Protein AF-A0A3A4P1C0-F1 (afdb_monomer)

Structure (mmCIF, N/CA/C/O backbone):
data_AF-A0A3A4P1C0-F1
#
_entry.id   AF-A0A3A4P1C0-F1
#
loop_
_atom_site.group_PDB
_atom_site.id
_atom_site.type_symbol
_atom_site.label_atom_id
_atom_site.label_alt_id
_atom_site.label_comp_id
_atom_site.label_asym_id
_atom_site.label_entity_id
_atom_site.label_seq_id
_atom_site.pdbx_PDB_ins_code
_atom_site.Cartn_x
_atom_site.Cartn_y
_atom_site.Cartn_z
_atom_site.occupancy
_atom_site.B_iso_or_equiv
_atom_site.auth_seq_id
_atom_site.auth_comp_id
_atom_site.auth_asym_id
_atom_site.auth_atom_id
_atom_site.pdbx_PDB_model_num
ATOM 1 N N . MET A 1 1 ? 1.054 -33.288 -15.263 1.00 34.09 1 MET A N 1
ATOM 2 C CA . MET A 1 1 ? 1.697 -31.976 -15.511 1.00 34.09 1 MET A CA 1
ATOM 3 C C . MET A 1 1 ? 1.511 -31.430 -16.937 1.00 34.09 1 MET A C 1
ATOM 5 O O . MET A 1 1 ? 1.952 -30.320 -17.179 1.00 34.09 1 MET A O 1
ATOM 9 N N . SER A 1 2 ? 0.818 -32.117 -17.860 1.00 33.22 2 SER A N 1
ATOM 10 C CA . SER A 1 2 ? 0.814 -31.761 -19.299 1.00 33.22 2 SER A CA 1
ATOM 11 C C . SER A 1 2 ? -0.330 -30.828 -19.765 1.00 33.22 2 SER A C 1
ATOM 13 O O . SER A 1 2 ? -0.578 -30.681 -20.953 1.00 33.22 2 SER A O 1
ATOM 15 N N . THR A 1 3 ? -1.051 -30.165 -18.856 1.00 36.34 3 THR A N 1
ATOM 16 C CA . THR A 1 3 ? -2.176 -29.274 -19.236 1.00 36.34 3 THR A CA 1
ATOM 17 C C . THR A 1 3 ? -2.255 -27.961 -18.451 1.00 36.34 3 THR A C 1
ATOM 19 O O . THR A 1 3 ? -3.120 -27.141 -18.732 1.00 36.34 3 THR A O 1
ATOM 22 N N . ALA A 1 4 ? -1.339 -27.704 -17.510 1.00 34.53 4 ALA A N 1
ATOM 23 C CA . ALA A 1 4 ? -1.431 -26.561 -16.588 1.00 34.53 4 ALA A CA 1
ATOM 24 C C . ALA A 1 4 ? -0.678 -25.290 -17.044 1.00 34.53 4 ALA A C 1
ATOM 26 O O . ALA A 1 4 ? -0.598 -24.323 -16.297 1.00 34.53 4 ALA A O 1
ATOM 27 N N . LEU A 1 5 ? -0.130 -25.278 -18.264 1.00 39.34 5 LEU A N 1
ATOM 28 C CA . LEU A 1 5 ? 0.634 -24.158 -18.841 1.00 39.34 5 LEU A CA 1
ATOM 29 C C . LEU A 1 5 ? 0.010 -23.638 -20.147 1.00 39.34 5 LEU A C 1
ATOM 31 O O . LEU A 1 5 ? 0.698 -23.070 -20.993 1.00 39.34 5 LEU A O 1
ATOM 35 N N . ALA A 1 6 ? -1.300 -23.829 -20.327 1.00 41.94 6 ALA A N 1
ATOM 36 C CA . ALA A 1 6 ? -2.034 -23.228 -21.433 1.00 41.94 6 ALA A CA 1
ATOM 37 C C . ALA A 1 6 ? -2.234 -21.725 -21.170 1.00 41.94 6 ALA A C 1
ATOM 39 O O . ALA A 1 6 ? -3.322 -21.266 -20.835 1.00 41.94 6 ALA A O 1
ATOM 40 N N . VAL A 1 7 ? -1.157 -20.950 -21.316 1.00 48.69 7 VAL A N 1
ATOM 41 C CA . VAL A 1 7 ? -1.250 -19.509 -21.556 1.00 48.69 7 VAL A CA 1
ATOM 42 C C . VAL A 1 7 ? -2.133 -19.340 -22.790 1.00 48.69 7 VAL A C 1
ATOM 44 O O . VAL A 1 7 ? -1.869 -19.951 -23.828 1.00 48.69 7 VAL A O 1
ATOM 47 N N . LYS A 1 8 ? -3.208 -18.563 -22.661 1.00 57.12 8 LYS A N 1
ATOM 48 C CA . LYS A 1 8 ? -4.169 -18.297 -23.734 1.00 57.12 8 LYS A CA 1
ATOM 49 C C . LYS A 1 8 ? -3.458 -17.505 -24.842 1.00 57.12 8 LYS A C 1
ATOM 51 O O . LYS A 1 8 ? -3.399 -16.284 -24.798 1.00 57.12 8 LYS A O 1
ATOM 56 N N . PHE A 1 9 ? -2.845 -18.208 -25.792 1.00 77.44 9 PHE A N 1
ATOM 57 C CA . PHE A 1 9 ? -2.196 -17.615 -26.959 1.00 77.44 9 PHE A CA 1
ATOM 58 C C . PHE A 1 9 ? -3.255 -17.216 -27.974 1.00 77.44 9 PHE A C 1
ATOM 60 O O . PHE A 1 9 ? -4.103 -18.038 -28.325 1.00 77.44 9 PHE A O 1
ATOM 67 N N . ASN A 1 10 ? -3.212 -15.969 -28.438 1.00 80.75 10 ASN A N 1
ATOM 68 C CA . ASN A 1 10 ? -4.059 -15.552 -29.542 1.00 80.75 10 ASN A CA 1
ATOM 69 C C . ASN A 1 10 ? -3.402 -15.990 -30.870 1.00 80.75 10 ASN A C 1
ATOM 71 O O . ASN A 1 10 ? -2.372 -15.420 -31.237 1.00 80.75 10 ASN A O 1
ATOM 75 N N . PRO A 1 11 ? -3.967 -16.975 -31.599 1.00 79.56 11 PRO A N 1
ATOM 76 C CA . PRO A 1 11 ? -3.393 -17.459 -32.855 1.00 79.56 11 PRO A CA 1
ATOM 77 C C . PRO A 1 11 ? -3.394 -16.401 -33.967 1.00 79.56 11 PRO A C 1
ATOM 79 O O . PRO A 1 11 ? -2.672 -16.560 -34.952 1.00 79.56 11 PRO A O 1
ATOM 82 N N . ASP A 1 12 ? -4.165 -15.321 -33.816 1.00 83.62 12 ASP A N 1
ATOM 83 C CA . ASP A 1 12 ? -4.228 -14.244 -34.801 1.00 83.62 12 ASP A CA 1
ATOM 84 C C . ASP A 1 12 ? -2.888 -13.512 -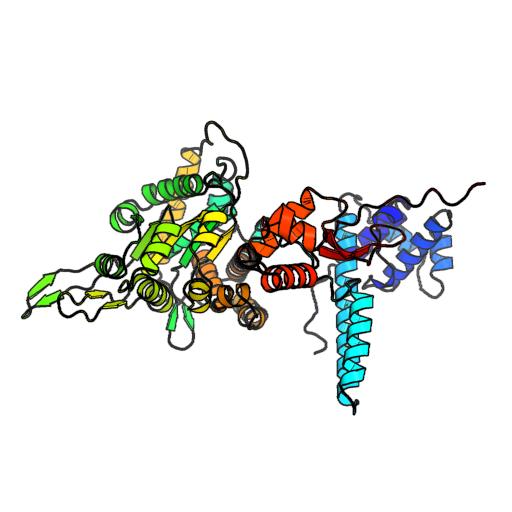34.929 1.00 83.62 12 ASP A C 1
ATOM 86 O O . ASP A 1 12 ? -2.555 -13.051 -36.015 1.00 83.62 12 ASP A O 1
ATOM 90 N N . PHE A 1 13 ? -2.061 -13.468 -33.876 1.00 88.12 13 PHE A N 1
ATOM 91 C CA . PHE A 1 13 ? -0.748 -12.814 -33.940 1.00 88.12 13 PHE A CA 1
ATOM 92 C C . PHE A 1 13 ? 0.168 -13.438 -35.002 1.00 88.12 13 PHE A C 1
ATOM 94 O O . PHE A 1 13 ? 0.830 -12.717 -35.743 1.00 88.12 13 PHE A O 1
ATOM 101 N N . GLU A 1 14 ? 0.165 -14.766 -35.139 1.00 90.88 14 GLU A N 1
ATOM 102 C CA . GLU A 1 14 ? 0.966 -15.467 -36.153 1.00 90.88 14 GLU A CA 1
ATOM 103 C C . GLU A 1 14 ? 0.513 -15.139 -37.572 1.00 90.88 14 GLU A C 1
ATOM 105 O O . GLU A 1 14 ? 1.335 -14.990 -38.478 1.00 90.88 14 GLU A O 1
ATOM 110 N N . ARG A 1 15 ? -0.805 -15.024 -37.761 1.00 88.81 15 ARG A N 1
ATOM 111 C CA . ARG A 1 15 ? -1.398 -14.680 -39.053 1.00 88.81 15 ARG A CA 1
ATOM 112 C C . ARG A 1 15 ? -1.109 -13.236 -39.418 1.00 88.81 15 ARG A C 1
ATOM 114 O O . ARG A 1 15 ? -0.722 -12.988 -40.549 1.00 88.81 15 ARG A O 1
ATOM 121 N N . GLN A 1 16 ? -1.206 -12.316 -38.460 1.00 89.31 16 GLN A N 1
ATOM 122 C CA . GLN A 1 16 ? -0.931 -10.894 -38.673 1.00 89.31 16 GLN A CA 1
ATOM 123 C C . GLN A 1 16 ? 0.543 -10.630 -39.024 1.00 89.31 16 GLN A C 1
ATOM 125 O O . GLN A 1 16 ? 0.819 -9.853 -39.936 1.00 89.31 16 GLN A O 1
ATOM 130 N N . ILE A 1 17 ? 1.494 -11.337 -38.397 1.00 89.62 17 ILE A N 1
ATOM 131 C CA . ILE A 1 17 ? 2.922 -11.266 -38.774 1.00 89.62 17 ILE A CA 1
ATOM 132 C C . ILE A 1 17 ? 3.135 -11.750 -40.211 1.00 89.62 17 ILE A C 1
ATOM 134 O O . ILE A 1 17 ? 3.821 -11.103 -40.999 1.00 89.62 17 ILE A O 1
ATOM 138 N N . LEU A 1 18 ? 2.547 -12.894 -40.568 1.00 89.94 18 LEU A N 1
ATOM 139 C CA . LEU A 1 18 ? 2.664 -13.424 -41.925 1.00 89.94 18 LEU A CA 1
ATOM 140 C C . LEU A 1 18 ? 2.001 -12.523 -42.956 1.00 89.94 18 LEU A C 1
ATOM 142 O O . LEU A 1 18 ? 2.576 -12.289 -44.009 1.00 89.94 18 LEU A O 1
ATOM 146 N N . SER A 1 19 ? 0.816 -12.013 -42.646 1.00 88.56 19 SER A N 1
ATOM 147 C CA . SER A 1 19 ? 0.076 -11.088 -43.491 1.00 88.56 19 SER A CA 1
ATOM 148 C C . SER A 1 19 ? 0.913 -9.842 -43.798 1.00 88.56 19 SER A C 1
ATOM 150 O O . SER A 1 19 ? 1.097 -9.497 -44.963 1.00 88.56 19 SER A O 1
ATOM 152 N N . SER A 1 20 ? 1.534 -9.263 -42.765 1.00 88.94 20 SER A N 1
ATOM 153 C CA . SER A 1 20 ? 2.464 -8.132 -42.859 1.00 88.94 20 SER A CA 1
ATOM 154 C C . SER A 1 20 ? 3.662 -8.404 -43.778 1.00 88.94 20 SER A C 1
ATOM 156 O O . SER A 1 20 ? 3.956 -7.594 -44.654 1.00 88.94 20 SER A O 1
ATOM 158 N N . ILE A 1 21 ? 4.320 -9.562 -43.648 1.00 89.50 21 ILE A N 1
ATOM 159 C CA . ILE A 1 21 ? 5.484 -9.931 -44.478 1.00 89.50 21 ILE A CA 1
ATOM 160 C C . ILE A 1 21 ? 5.083 -10.277 -45.914 1.00 89.50 21 ILE A C 1
ATOM 162 O O . ILE A 1 21 ? 5.799 -9.962 -46.861 1.00 89.50 21 ILE A O 1
ATOM 166 N N . LEU A 1 22 ? 3.953 -10.962 -46.096 1.00 87.94 22 LEU A N 1
ATOM 167 C CA . LEU A 1 22 ? 3.455 -11.315 -47.423 1.00 87.94 22 LEU A CA 1
ATOM 168 C C . LEU A 1 22 ? 2.978 -10.078 -48.190 1.00 87.94 22 LEU A C 1
ATOM 170 O O . LEU A 1 22 ? 3.008 -10.104 -49.422 1.00 87.94 22 LEU A O 1
ATOM 174 N N . TYR A 1 23 ? 2.514 -9.043 -47.484 1.00 87.19 23 TYR A N 1
ATOM 175 C CA . TYR A 1 23 ? 2.120 -7.756 -48.049 1.00 87.19 23 TYR A CA 1
ATOM 176 C C . TYR A 1 23 ? 3.337 -6.863 -48.343 1.00 87.19 23 TYR A C 1
ATOM 178 O O . TYR A 1 23 ? 3.489 -6.398 -49.471 1.00 87.19 23 TYR A O 1
ATOM 186 N N . ASP A 1 24 ? 4.227 -6.676 -47.363 1.00 89.00 24 ASP A N 1
ATOM 187 C CA . ASP A 1 24 ? 5.491 -5.947 -47.497 1.00 89.00 24 ASP A CA 1
ATOM 188 C C . ASP A 1 24 ? 6.664 -6.801 -46.971 1.00 89.00 24 ASP A C 1
ATOM 190 O O . ASP A 1 24 ? 6.916 -6.861 -45.761 1.00 89.00 24 ASP A O 1
ATOM 194 N N . PRO A 1 25 ? 7.426 -7.445 -47.876 1.00 88.06 25 PRO A N 1
ATOM 195 C CA . PRO A 1 25 ? 8.559 -8.289 -47.506 1.00 88.06 25 PRO A CA 1
ATOM 196 C C . PRO A 1 25 ? 9.666 -7.587 -46.706 1.00 88.06 25 PRO A C 1
ATOM 198 O O . PRO A 1 25 ? 10.424 -8.268 -46.015 1.00 88.06 25 PRO A O 1
ATOM 201 N N . SER A 1 26 ? 9.761 -6.250 -46.738 1.00 87.56 26 SER A N 1
ATOM 202 C CA . SER A 1 26 ? 10.762 -5.510 -45.952 1.00 87.56 26 SER A CA 1
ATOM 203 C C . SER A 1 26 ? 10.527 -5.605 -44.438 1.00 87.56 26 SER A C 1
ATOM 205 O O . SER A 1 26 ? 11.468 -5.508 -43.646 1.00 87.56 26 SER A O 1
ATOM 207 N N . ASN A 1 27 ? 9.299 -5.929 -44.013 1.00 88.88 27 ASN A N 1
ATOM 208 C CA . ASN A 1 27 ? 8.957 -6.171 -42.609 1.00 88.88 27 ASN A CA 1
ATOM 209 C C . ASN A 1 27 ? 9.713 -7.364 -41.988 1.00 88.88 27 ASN A C 1
ATOM 211 O O . ASN A 1 27 ? 9.773 -7.478 -40.759 1.00 88.88 27 ASN A O 1
ATOM 215 N N . VAL A 1 28 ? 10.367 -8.211 -42.795 1.00 87.31 28 VAL A N 1
ATOM 216 C CA . VAL A 1 28 ? 11.315 -9.232 -42.310 1.00 87.31 28 VAL A CA 1
ATOM 217 C C . VAL A 1 28 ? 12.423 -8.609 -41.451 1.00 87.31 28 VAL A C 1
ATOM 219 O O . VAL A 1 28 ? 12.845 -9.218 -40.466 1.00 87.31 28 VAL A O 1
ATOM 222 N N . GLU A 1 29 ? 12.871 -7.391 -41.764 1.00 86.50 29 GLU A N 1
ATOM 223 C CA . GLU A 1 29 ? 13.909 -6.693 -40.992 1.00 86.50 29 GLU A CA 1
ATOM 224 C C . GLU A 1 29 ? 13.423 -6.298 -39.591 1.00 86.50 29 GLU A C 1
ATOM 226 O O . GLU A 1 29 ? 14.183 -6.364 -38.621 1.00 86.50 29 GLU A O 1
ATOM 231 N N . ARG A 1 30 ? 12.134 -5.963 -39.463 1.00 83.38 30 ARG A N 1
ATOM 232 C CA . ARG A 1 30 ? 11.491 -5.590 -38.193 1.00 83.38 30 ARG A CA 1
ATOM 233 C C . ARG A 1 30 ? 11.198 -6.793 -37.300 1.00 83.38 30 ARG A C 1
ATOM 235 O O . ARG A 1 30 ? 11.195 -6.667 -36.081 1.00 83.38 30 ARG A O 1
ATOM 242 N N . CYS A 1 31 ? 11.035 -7.979 -37.883 1.00 84.56 31 CYS A N 1
ATOM 243 C CA . CYS A 1 31 ? 10.803 -9.214 -37.127 1.00 84.56 31 CYS A CA 1
ATOM 244 C C . CYS A 1 31 ? 12.035 -9.692 -36.330 1.00 84.56 31 CYS A C 1
ATOM 246 O O . CYS A 1 31 ? 11.923 -10.567 -35.465 1.00 84.56 31 CYS A O 1
ATOM 248 N N . GLY A 1 32 ? 13.212 -9.104 -36.574 1.00 83.44 32 GLY A N 1
ATOM 249 C CA . GLY A 1 32 ? 14.407 -9.285 -35.753 1.00 83.44 32 GLY A CA 1
ATOM 250 C C . GLY A 1 32 ? 14.813 -10.754 -35.586 1.00 83.44 32 GLY A C 1
ATOM 251 O O . GLY A 1 32 ? 15.152 -11.432 -36.553 1.00 83.44 32 GLY A O 1
ATOM 252 N N . ALA A 1 33 ? 14.811 -11.233 -34.338 1.00 80.88 33 ALA A N 1
ATOM 253 C CA . ALA A 1 33 ? 15.236 -12.587 -33.970 1.00 80.88 33 ALA A CA 1
ATOM 254 C C . ALA A 1 33 ? 14.137 -13.663 -34.096 1.00 80.88 33 ALA A C 1
ATOM 256 O O . ALA A 1 33 ? 14.393 -14.816 -33.758 1.00 80.88 33 ALA A O 1
ATOM 257 N N . LEU A 1 34 ? 12.924 -13.312 -34.547 1.00 87.75 34 LEU A N 1
ATOM 258 C CA . LEU A 1 34 ? 11.821 -14.267 -34.683 1.00 87.75 34 LEU A CA 1
ATOM 259 C C . LEU A 1 34 ? 12.172 -15.328 -35.735 1.00 87.75 34 LEU A C 1
ATOM 261 O O . LEU A 1 34 ? 12.604 -14.995 -36.844 1.00 87.75 34 LEU A O 1
ATOM 265 N N . CYS A 1 35 ? 11.957 -16.600 -35.405 1.00 87.25 35 CYS A N 1
ATOM 266 C CA . CYS A 1 35 ? 12.197 -17.730 -36.297 1.00 87.25 35 CYS A CA 1
ATOM 267 C C . CYS A 1 35 ? 10.946 -18.603 -36.458 1.00 87.25 35 CYS A C 1
ATOM 269 O O . CYS A 1 35 ? 10.036 -18.595 -35.629 1.00 87.25 35 CYS A O 1
ATOM 271 N N . GLY A 1 36 ? 10.908 -19.429 -37.510 1.00 85.62 36 GLY A N 1
ATOM 272 C CA . GLY A 1 36 ? 9.765 -20.318 -37.754 1.00 85.62 36 GLY A CA 1
ATOM 273 C C . GLY A 1 36 ? 9.490 -21.328 -36.628 1.00 85.62 36 GLY A C 1
ATOM 274 O O . GLY A 1 36 ? 8.389 -21.872 -36.532 1.00 85.62 36 GLY A O 1
ATOM 275 N N . ALA A 1 37 ? 10.469 -21.590 -35.753 1.00 83.81 37 ALA A N 1
ATOM 276 C CA . ALA A 1 37 ? 10.299 -22.492 -34.616 1.00 83.81 37 ALA A CA 1
ATOM 277 C C . ALA A 1 37 ? 9.447 -21.888 -33.486 1.00 83.81 37 ALA A C 1
ATOM 279 O O . ALA A 1 37 ? 8.799 -22.664 -32.771 1.00 83.81 37 ALA A O 1
ATOM 280 N N . ASP A 1 38 ? 9.411 -20.554 -33.380 1.00 83.81 38 ASP A N 1
ATOM 281 C CA . ASP A 1 38 ? 8.669 -19.807 -32.356 1.00 83.81 38 ASP A CA 1
ATOM 282 C C . ASP A 1 38 ? 7.153 -19.890 -32.561 1.00 83.81 38 ASP A C 1
ATOM 284 O O . ASP A 1 38 ? 6.383 -19.810 -31.605 1.00 83.81 38 ASP A O 1
ATOM 288 N N . PHE A 1 39 ? 6.721 -20.142 -33.798 1.00 88.06 39 PHE A N 1
ATOM 289 C CA . PHE A 1 39 ? 5.316 -20.314 -34.134 1.00 88.06 39 PHE A CA 1
ATOM 290 C C . PHE A 1 39 ? 4.754 -21.604 -33.509 1.00 88.06 39 PHE A C 1
ATOM 292 O O . PHE A 1 39 ? 5.277 -22.720 -33.682 1.00 88.06 39 PHE A O 1
ATOM 299 N N . CYS A 1 40 ? 3.635 -21.442 -32.812 1.00 84.06 40 CYS A N 1
ATOM 300 C CA . CYS A 1 40 ? 2.706 -22.476 -32.396 1.00 84.06 40 CYS A CA 1
ATOM 301 C C . CYS A 1 40 ? 2.188 -23.248 -33.614 1.00 84.06 40 CYS A C 1
ATOM 303 O O . CYS A 1 40 ? 2.316 -24.477 -33.670 1.00 84.06 40 CYS A O 1
ATOM 305 N N . ASN A 1 41 ? 1.684 -22.542 -34.634 1.00 87.31 41 ASN A N 1
ATOM 306 C CA . ASN A 1 41 ? 1.269 -23.176 -35.877 1.00 87.31 41 ASN A CA 1
ATOM 307 C C . ASN A 1 41 ? 2.483 -23.468 -36.770 1.00 87.31 41 ASN A C 1
ATOM 309 O O . ASN A 1 41 ? 3.062 -22.586 -37.403 1.00 87.31 41 ASN A O 1
ATOM 313 N N . LYS A 1 42 ? 2.847 -24.749 -36.870 1.00 86.38 42 LYS A N 1
ATOM 314 C CA . LYS A 1 42 ? 4.017 -25.194 -37.644 1.00 86.38 42 LYS A CA 1
ATOM 315 C C . LYS A 1 42 ? 3.920 -24.931 -39.141 1.00 86.38 42 LYS A C 1
ATOM 317 O O . LYS A 1 42 ? 4.956 -24.767 -39.777 1.00 86.38 42 LYS A O 1
ATOM 322 N N . THR A 1 43 ? 2.716 -24.857 -39.695 1.00 87.38 43 THR A N 1
ATOM 323 C CA . THR A 1 43 ? 2.516 -24.472 -41.095 1.00 87.38 43 THR A CA 1
ATOM 324 C C . THR A 1 43 ? 2.856 -22.997 -41.283 1.00 87.38 43 THR A C 1
ATOM 326 O O . THR A 1 43 ? 3.643 -22.666 -42.165 1.00 87.38 43 THR A O 1
ATOM 329 N N . LEU A 1 44 ? 2.347 -22.125 -40.406 1.00 89.44 44 LEU A N 1
ATOM 330 C CA . LEU A 1 44 ? 2.635 -20.687 -40.442 1.00 89.44 44 LEU A CA 1
ATOM 331 C C . LEU A 1 44 ? 4.125 -20.400 -40.203 1.00 89.44 44 LEU A C 1
ATOM 333 O O . LEU A 1 44 ? 4.732 -19.646 -40.955 1.00 89.44 44 LEU A O 1
ATOM 337 N N . GLY A 1 45 ? 4.751 -21.083 -39.242 1.00 89.50 45 GLY A N 1
ATOM 338 C CA . GLY A 1 45 ? 6.188 -20.949 -38.989 1.00 89.50 45 GLY A CA 1
ATOM 339 C C . GLY A 1 45 ? 7.069 -21.334 -40.181 1.00 89.50 45 GLY A C 1
ATOM 340 O O . GLY A 1 45 ? 8.088 -20.693 -40.430 1.00 89.50 45 GLY A O 1
ATOM 341 N N . LYS A 1 46 ? 6.674 -22.348 -40.962 1.00 89.88 46 LYS A N 1
ATOM 342 C CA . LYS A 1 46 ? 7.392 -22.725 -42.189 1.00 89.88 46 LYS A CA 1
ATOM 343 C C . LYS A 1 46 ? 7.212 -21.700 -43.309 1.00 89.88 46 LYS A C 1
ATOM 345 O O . LYS A 1 46 ? 8.196 -21.376 -43.966 1.00 89.88 46 LYS A O 1
ATOM 350 N N . ILE A 1 47 ? 6.003 -21.155 -43.476 1.00 90.12 47 ILE A N 1
ATOM 351 C CA . ILE A 1 47 ? 5.743 -20.053 -44.420 1.00 90.12 47 ILE A CA 1
ATOM 352 C C . ILE A 1 47 ? 6.610 -18.846 -44.062 1.00 90.12 47 ILE A C 1
ATOM 354 O O . ILE A 1 47 ? 7.268 -18.283 -44.933 1.00 90.12 47 ILE A O 1
ATOM 358 N N . TYR A 1 48 ? 6.649 -18.491 -42.776 1.00 92.69 48 TYR A N 1
ATOM 359 C CA . TYR A 1 48 ? 7.446 -17.381 -42.263 1.00 92.69 48 TYR A CA 1
ATOM 360 C C . TYR A 1 48 ? 8.926 -17.582 -42.591 1.00 92.69 48 TYR A C 1
ATOM 362 O O . TYR A 1 48 ? 9.553 -16.710 -43.186 1.00 92.69 48 TYR A O 1
ATOM 370 N N . GLN A 1 49 ? 9.471 -18.762 -42.273 1.00 93.19 49 GLN A N 1
ATOM 371 C CA . GLN A 1 49 ? 10.876 -19.061 -42.532 1.00 93.19 49 GLN A CA 1
ATOM 372 C C . GLN A 1 49 ? 11.204 -19.008 -44.029 1.00 93.19 49 GLN A C 1
ATOM 374 O O . GLN A 1 49 ? 12.195 -18.394 -44.410 1.00 93.19 49 GLN A O 1
ATOM 379 N N . ALA A 1 50 ? 10.348 -19.584 -44.878 1.00 90.94 50 ALA A N 1
ATOM 380 C CA . ALA A 1 50 ? 10.517 -19.539 -46.326 1.00 90.94 50 ALA A CA 1
ATOM 381 C C . ALA A 1 50 ? 10.534 -18.097 -46.859 1.00 90.94 50 ALA A C 1
ATOM 383 O O . ALA A 1 50 ? 11.421 -17.751 -47.638 1.00 90.94 50 ALA A O 1
ATOM 384 N N . ALA A 1 51 ? 9.602 -17.248 -46.413 1.00 90.12 51 ALA A N 1
ATOM 385 C CA . ALA A 1 51 ? 9.546 -15.841 -46.804 1.00 90.12 51 ALA A CA 1
ATOM 386 C C . ALA A 1 51 ? 10.798 -15.066 -46.354 1.00 90.12 51 ALA A C 1
ATOM 388 O O . ALA A 1 51 ? 11.390 -14.340 -47.154 1.00 90.12 51 ALA A O 1
ATOM 389 N N . CYS A 1 52 ? 11.249 -15.266 -45.110 1.00 90.44 52 CYS A N 1
ATOM 390 C CA . CYS A 1 52 ? 12.477 -14.656 -44.601 1.00 90.44 52 CYS A CA 1
ATOM 391 C C . CYS A 1 52 ? 13.713 -15.078 -45.398 1.00 90.44 52 CYS A C 1
ATOM 393 O O . CYS A 1 52 ? 14.561 -14.238 -45.696 1.00 90.44 52 CYS A O 1
ATOM 395 N N . ASP A 1 53 ? 13.833 -16.362 -45.726 1.00 90.19 53 ASP A N 1
ATOM 396 C CA . ASP A 1 53 ? 14.994 -16.878 -46.443 1.00 90.19 53 ASP A CA 1
ATOM 397 C C . ASP A 1 53 ? 15.032 -16.354 -47.888 1.00 90.19 53 ASP A C 1
ATOM 399 O O . ASP A 1 53 ? 16.085 -15.937 -48.358 1.00 90.19 53 ASP A O 1
ATOM 403 N N . ILE A 1 54 ? 13.882 -16.291 -48.576 1.00 90.12 54 ILE A N 1
ATOM 404 C CA . ILE A 1 54 ? 13.787 -15.698 -49.923 1.00 90.12 54 ILE A CA 1
ATOM 405 C C . ILE A 1 54 ? 14.200 -14.224 -49.897 1.00 90.12 54 ILE A C 1
ATOM 407 O O . ILE A 1 54 ? 15.005 -13.811 -50.731 1.00 90.12 54 ILE A O 1
ATOM 411 N N . TYR A 1 55 ? 13.694 -13.451 -48.929 1.00 89.50 55 TYR A N 1
ATOM 412 C CA . TYR A 1 55 ? 14.038 -12.035 -48.785 1.00 89.50 55 TYR A CA 1
ATOM 413 C C . TYR A 1 55 ? 15.538 -11.835 -48.529 1.00 89.50 55 TYR A C 1
ATOM 415 O O . TYR A 1 55 ? 16.182 -11.017 -49.184 1.00 89.50 55 TYR A O 1
ATOM 423 N N . ARG A 1 56 ? 16.123 -12.615 -47.609 1.00 85.69 56 ARG A N 1
ATOM 424 C CA . ARG A 1 56 ? 17.552 -12.524 -47.255 1.00 85.69 56 ARG A CA 1
ATOM 425 C C . ARG A 1 56 ? 18.482 -12.946 -48.390 1.00 85.69 56 ARG A C 1
ATOM 427 O O . ARG A 1 56 ? 19.577 -12.400 -48.491 1.00 85.69 56 ARG A O 1
ATOM 434 N N . ASP A 1 57 ? 18.040 -13.853 -49.256 1.00 89.38 57 ASP A N 1
ATOM 435 C CA . ASP A 1 57 ? 18.766 -14.233 -50.473 1.00 89.38 57 ASP A CA 1
ATOM 436 C C . ASP A 1 57 ? 18.670 -13.168 -51.587 1.00 89.38 57 ASP A C 1
ATOM 438 O O . ASP A 1 57 ? 19.227 -13.350 -52.671 1.00 89.38 57 ASP A O 1
ATOM 442 N N . GLY A 1 58 ? 17.958 -12.059 -51.351 1.00 84.19 58 GLY A N 1
ATOM 443 C CA . GLY A 1 58 ? 17.707 -11.011 -52.342 1.00 84.19 58 GLY A CA 1
ATOM 444 C C . GLY A 1 58 ? 16.664 -11.397 -53.397 1.00 84.19 58 GLY A C 1
ATOM 445 O O . GLY A 1 58 ? 16.587 -10.760 -54.448 1.00 84.19 58 GLY A O 1
ATOM 446 N N . GLY A 1 59 ? 15.882 -12.452 -53.148 1.00 82.31 59 GLY A N 1
ATOM 447 C CA . GLY A 1 59 ? 14.802 -12.906 -54.017 1.00 82.31 59 GLY A CA 1
ATOM 448 C C . GLY A 1 59 ? 13.505 -12.118 -53.814 1.00 82.31 59 GLY A C 1
ATOM 449 O O . GLY A 1 59 ? 13.252 -11.545 -52.755 1.00 82.31 59 GLY A O 1
ATOM 450 N N . ILE A 1 60 ? 12.643 -12.121 -54.833 1.00 84.56 60 ILE A N 1
ATOM 451 C CA . ILE A 1 60 ? 11.285 -11.576 -54.718 1.00 84.56 60 ILE A CA 1
ATOM 452 C C . ILE A 1 60 ? 10.440 -12.582 -53.935 1.00 84.56 60 ILE A C 1
ATOM 454 O O . ILE A 1 60 ? 10.310 -13.737 -54.337 1.00 84.56 60 ILE A O 1
ATOM 458 N N . VAL A 1 61 ? 9.865 -12.151 -52.814 1.00 84.56 61 VAL A N 1
ATOM 459 C CA . VAL A 1 61 ? 8.986 -12.986 -51.988 1.00 84.56 61 VAL A CA 1
ATOM 460 C C . VAL A 1 61 ? 7.629 -13.133 -52.688 1.00 84.56 61 VAL A C 1
ATOM 462 O O . VAL A 1 61 ? 6.725 -12.326 -52.483 1.00 84.56 61 VAL A O 1
ATOM 465 N N . ASP A 1 62 ? 7.495 -14.150 -53.546 1.00 84.94 62 ASP A N 1
ATOM 466 C CA . ASP A 1 62 ? 6.240 -14.502 -54.223 1.00 84.94 62 ASP A CA 1
ATOM 467 C C . ASP A 1 62 ? 5.709 -15.888 -53.833 1.00 84.94 62 ASP A C 1
ATOM 469 O O . ASP A 1 62 ? 6.444 -16.774 -53.391 1.00 84.94 62 ASP A O 1
ATOM 473 N N . ASP A 1 63 ? 4.400 -16.080 -54.012 1.00 85.88 63 ASP A N 1
ATOM 474 C CA . ASP A 1 63 ? 3.677 -17.261 -53.534 1.00 85.88 63 ASP A CA 1
ATOM 475 C C . ASP A 1 63 ? 4.212 -18.576 -54.120 1.00 85.88 63 ASP A C 1
ATOM 477 O O . ASP A 1 63 ? 4.140 -19.614 -53.468 1.00 85.88 63 ASP A O 1
ATOM 481 N N . SER A 1 64 ? 4.753 -18.562 -55.342 1.00 85.25 64 SER A N 1
ATOM 482 C CA . SER A 1 64 ? 5.291 -19.764 -55.992 1.00 85.25 64 SER A CA 1
ATOM 483 C C . SER A 1 64 ? 6.614 -20.185 -55.354 1.00 85.25 64 SER A C 1
ATOM 485 O O . SER A 1 64 ? 6.805 -21.368 -55.085 1.00 85.25 64 SER A O 1
ATOM 487 N N . LEU A 1 65 ? 7.488 -19.216 -55.065 1.00 85.19 65 LEU A N 1
ATOM 488 C CA . LEU A 1 65 ? 8.759 -19.436 -54.370 1.00 85.19 65 LEU A CA 1
ATOM 489 C C . LEU A 1 65 ? 8.547 -19.871 -52.916 1.00 85.19 65 LEU A C 1
ATOM 491 O O . LEU A 1 65 ? 9.244 -20.760 -52.433 1.00 85.19 65 LEU A O 1
ATOM 495 N N . ILE A 1 66 ? 7.563 -19.291 -52.222 1.00 87.25 66 ILE A N 1
ATOM 496 C CA . ILE A 1 66 ? 7.209 -19.708 -50.856 1.00 87.25 66 ILE A CA 1
ATOM 497 C C . ILE A 1 66 ? 6.735 -21.163 -50.843 1.00 87.25 66 ILE A C 1
ATOM 499 O O . ILE A 1 66 ? 7.166 -21.930 -49.983 1.00 87.25 66 ILE A O 1
ATOM 503 N N . ILE A 1 67 ? 5.868 -21.552 -51.786 1.00 87.31 67 ILE A N 1
ATOM 504 C CA . ILE A 1 67 ? 5.369 -22.931 -51.892 1.00 87.31 67 ILE A CA 1
ATOM 505 C C . ILE A 1 67 ? 6.522 -23.902 -52.168 1.00 87.31 67 ILE A C 1
ATOM 507 O O . ILE A 1 67 ? 6.625 -24.913 -51.478 1.00 87.31 67 ILE A O 1
ATOM 511 N N . ASP A 1 68 ? 7.405 -23.576 -53.116 1.00 85.31 68 ASP A N 1
ATOM 512 C CA . ASP A 1 68 ? 8.577 -24.396 -53.450 1.00 85.31 68 ASP A CA 1
ATOM 513 C C . ASP A 1 68 ? 9.493 -24.599 -52.229 1.00 85.31 68 ASP A C 1
ATOM 515 O O . ASP A 1 68 ? 9.862 -25.721 -51.878 1.00 85.31 68 ASP A O 1
ATOM 519 N N . ARG A 1 69 ? 9.767 -23.517 -51.492 1.00 85.50 69 ARG A N 1
ATOM 520 C CA . ARG A 1 69 ? 10.677 -23.520 -50.339 1.00 85.50 69 ARG A CA 1
ATOM 521 C C . ARG A 1 69 ? 10.065 -24.119 -49.066 1.00 85.50 69 ARG A C 1
ATOM 523 O O . ARG A 1 69 ? 10.800 -24.573 -48.191 1.00 85.50 69 ARG A O 1
ATOM 530 N N . CYS A 1 70 ? 8.735 -24.166 -48.955 1.00 82.69 70 CYS A N 1
ATOM 531 C CA . CYS A 1 70 ? 8.034 -24.850 -47.862 1.00 82.69 70 CYS A CA 1
ATOM 532 C C . CYS A 1 70 ? 8.064 -26.387 -47.987 1.00 82.69 70 CYS A C 1
ATOM 534 O O . CYS A 1 70 ? 7.821 -27.070 -46.985 1.00 82.69 70 CYS A O 1
ATOM 536 N N . GLY A 1 71 ? 8.373 -26.935 -49.170 1.00 78.94 71 GLY A N 1
ATOM 537 C CA . GLY A 1 71 ? 8.499 -28.377 -49.407 1.00 78.94 71 GLY A CA 1
ATOM 538 C C . GLY A 1 71 ? 7.202 -29.153 -49.138 1.00 78.94 71 GLY A C 1
ATOM 539 O O . GLY A 1 71 ? 6.144 -28.810 -49.655 1.00 78.94 71 GLY A O 1
ATOM 540 N N . ASP A 1 72 ? 7.268 -30.189 -48.292 1.00 65.06 72 ASP A N 1
ATOM 541 C CA . ASP A 1 72 ? 6.181 -31.157 -48.013 1.00 65.06 72 ASP A CA 1
ATOM 542 C C . ASP A 1 72 ? 4.942 -30.590 -47.282 1.00 65.06 72 ASP A C 1
ATOM 544 O O . ASP A 1 72 ? 4.087 -31.335 -46.797 1.00 65.06 72 ASP A O 1
ATOM 548 N N . VAL A 1 73 ? 4.834 -29.273 -47.121 1.00 73.19 73 VAL A N 1
ATOM 549 C CA . VAL A 1 73 ? 3.688 -28.655 -46.452 1.00 73.19 73 VAL A CA 1
ATOM 550 C C . VAL A 1 73 ? 2.588 -28.397 -47.473 1.00 73.19 73 VAL A C 1
ATOM 552 O O . VAL A 1 73 ? 2.791 -27.668 -48.438 1.00 73.19 73 VAL A O 1
ATOM 555 N N . HIS A 1 74 ? 1.391 -28.940 -47.241 1.00 69.69 74 HIS A N 1
ATOM 556 C CA . HIS A 1 74 ? 0.219 -28.658 -48.072 1.00 69.69 74 HIS A CA 1
ATOM 557 C C . HIS A 1 74 ? -0.255 -27.202 -47.914 1.00 69.69 74 HIS A C 1
ATOM 559 O O . HIS A 1 74 ? -1.172 -26.905 -47.150 1.00 69.69 74 HIS A O 1
ATOM 565 N N . ILE A 1 75 ? 0.374 -26.297 -48.662 1.00 79.88 75 ILE A N 1
ATOM 566 C CA . ILE A 1 75 ? -0.002 -24.892 -48.832 1.00 79.88 75 ILE A CA 1
ATOM 567 C C . ILE A 1 75 ? -0.212 -24.649 -50.324 1.00 79.88 75 ILE A C 1
ATOM 569 O O . ILE A 1 75 ? 0.559 -25.115 -51.159 1.00 79.88 75 ILE A O 1
ATOM 573 N N . ASN A 1 76 ? -1.276 -23.929 -50.669 1.00 81.81 76 ASN A N 1
ATOM 574 C CA . ASN A 1 76 ? -1.565 -23.538 -52.042 1.00 81.81 76 ASN A CA 1
ATOM 575 C C . ASN A 1 76 ? -1.617 -22.009 -52.156 1.00 81.81 76 ASN A C 1
ATOM 577 O O . ASN A 1 76 ? -1.671 -21.296 -51.151 1.00 81.81 76 ASN A O 1
ATOM 581 N N . LYS A 1 77 ? -1.625 -21.506 -53.395 1.00 82.69 77 LYS A N 1
ATOM 582 C CA . LYS A 1 77 ? -1.671 -20.062 -53.657 1.00 82.69 77 LYS A CA 1
ATOM 583 C C . LYS A 1 77 ? -2.890 -19.397 -53.014 1.00 82.69 77 LYS A C 1
ATOM 585 O O . LYS A 1 77 ? -2.754 -18.316 -52.465 1.00 82.69 77 LYS A O 1
ATOM 590 N N . ALA A 1 78 ? -4.055 -20.049 -53.013 1.00 81.88 78 ALA A N 1
ATOM 591 C CA . ALA A 1 78 ? -5.273 -19.485 -52.428 1.00 81.88 78 ALA A CA 1
ATOM 592 C C . ALA A 1 78 ? -5.142 -19.233 -50.913 1.00 81.88 78 ALA A C 1
ATOM 594 O O . ALA A 1 78 ? -5.598 -18.202 -50.431 1.00 81.88 78 ALA A O 1
ATOM 595 N N . SER A 1 79 ? -4.468 -20.120 -50.175 1.00 81.31 79 SER A N 1
ATOM 596 C CA . SER A 1 79 ? -4.200 -19.932 -48.744 1.00 81.31 79 SER A CA 1
ATOM 597 C C . SER A 1 79 ? -3.231 -18.779 -48.469 1.00 81.31 79 SER A C 1
ATOM 599 O O . SER A 1 79 ? -3.417 -18.051 -47.498 1.00 81.31 79 SER A O 1
ATOM 601 N N . LEU A 1 80 ? -2.211 -18.594 -49.317 1.00 84.00 80 LEU A N 1
ATOM 602 C CA . LEU A 1 80 ? -1.277 -17.467 -49.202 1.00 84.00 80 LEU A CA 1
ATOM 603 C C . LEU A 1 80 ? -1.952 -16.137 -49.552 1.00 84.00 80 LEU A C 1
ATOM 605 O O . LEU A 1 80 ? -1.758 -15.155 -48.841 1.00 84.00 80 LEU A O 1
ATOM 609 N N . TYR A 1 81 ? -2.805 -16.125 -50.580 1.00 82.94 81 TYR A N 1
ATOM 610 C CA . TYR A 1 81 ? -3.630 -14.962 -50.907 1.00 82.94 81 TYR A CA 1
ATOM 611 C C . TYR A 1 81 ? -4.568 -14.586 -49.758 1.00 82.94 81 TYR A C 1
ATOM 613 O O . TYR A 1 81 ? -4.618 -13.417 -49.401 1.00 82.94 81 TYR A O 1
ATOM 621 N N . ALA A 1 82 ? -5.254 -15.553 -49.140 1.00 82.12 82 ALA A N 1
ATOM 622 C CA . ALA A 1 82 ? -6.134 -15.285 -48.000 1.00 82.12 82 ALA A CA 1
ATOM 623 C C . ALA A 1 82 ? -5.372 -14.698 -46.798 1.00 82.12 82 ALA A C 1
ATOM 625 O O . ALA A 1 82 ? -5.830 -13.733 -46.202 1.00 82.12 82 ALA A O 1
ATOM 626 N N . LEU A 1 83 ? -4.182 -15.226 -46.483 1.00 83.44 83 LEU A N 1
ATOM 627 C CA . LEU A 1 83 ? -3.329 -14.676 -45.421 1.00 83.44 83 LEU A CA 1
ATOM 628 C C . LEU A 1 83 ? -2.856 -13.251 -45.732 1.00 83.44 83 LEU A C 1
ATOM 630 O O . LEU A 1 83 ? -2.820 -12.413 -44.838 1.00 83.44 83 LEU A O 1
ATOM 634 N N . ARG A 1 84 ? -2.503 -12.960 -46.989 1.00 84.19 84 ARG A N 1
ATOM 635 C CA . ARG A 1 84 ? -2.112 -11.612 -47.428 1.00 84.19 84 ARG A CA 1
ATOM 636 C C . ARG A 1 84 ? -3.284 -10.620 -47.351 1.00 84.19 84 ARG A C 1
ATOM 638 O O . ARG A 1 84 ? -3.056 -9.454 -47.060 1.00 84.19 84 ARG A O 1
ATOM 645 N N . ASP A 1 85 ? -4.513 -11.077 -47.583 1.00 77.62 85 ASP A N 1
ATOM 646 C CA . ASP A 1 85 ? -5.731 -10.246 -47.581 1.00 77.62 85 ASP A CA 1
ATOM 647 C C . ASP A 1 85 ? -6.279 -9.959 -46.165 1.00 77.62 85 ASP A C 1
ATOM 649 O O . ASP A 1 85 ? -7.055 -9.030 -45.971 1.00 77.62 85 ASP A O 1
ATOM 653 N N . GLU A 1 86 ? -5.829 -10.699 -45.142 1.00 73.94 86 GLU A N 1
ATOM 654 C CA . GLU A 1 86 ? -6.105 -10.404 -43.720 1.00 73.94 86 GLU A CA 1
ATOM 655 C C . GLU A 1 86 ? -5.376 -9.137 -43.203 1.00 73.94 86 GLU A C 1
ATOM 657 O O . GLU A 1 86 ? -5.545 -8.754 -42.039 1.00 73.94 86 GLU A O 1
ATOM 662 N N . TYR A 1 87 ? -4.572 -8.481 -44.048 1.00 63.97 87 TYR A N 1
ATOM 663 C CA . TYR A 1 87 ? -3.720 -7.354 -43.684 1.00 63.97 87 TYR A CA 1
ATOM 664 C C . TYR A 1 87 ? -4.525 -6.074 -43.438 1.00 63.97 87 TYR A C 1
ATOM 666 O O . TYR A 1 87 ? -5.234 -5.587 -44.318 1.00 63.97 87 TYR A O 1
ATOM 674 N N . VAL A 1 88 ? -4.360 -5.478 -42.252 1.00 59.66 88 VAL A N 1
ATOM 675 C CA . VAL A 1 88 ? -5.000 -4.198 -41.899 1.00 59.66 88 VAL A CA 1
ATOM 676 C C . VAL A 1 88 ? -3.976 -3.063 -41.746 1.00 59.66 88 VAL A C 1
ATOM 678 O O . VAL A 1 88 ? -4.244 -1.954 -42.204 1.00 59.66 88 VAL A O 1
ATOM 681 N N . THR A 1 89 ? -2.827 -3.302 -41.089 1.00 67.62 89 THR A N 1
ATOM 682 C CA . THR A 1 89 ? -1.740 -2.315 -40.869 1.00 67.62 89 THR A CA 1
ATOM 683 C C . THR A 1 89 ? -0.529 -2.930 -40.139 1.00 67.62 89 THR A C 1
ATOM 685 O O . THR A 1 89 ? -0.697 -3.823 -39.310 1.00 67.62 89 THR A O 1
ATOM 688 N N . ASP A 1 90 ? 0.678 -2.388 -40.354 1.00 67.38 90 ASP A N 1
ATOM 689 C CA . ASP A 1 90 ? 1.926 -2.767 -39.660 1.00 67.38 90 ASP A CA 1
ATOM 690 C C . ASP A 1 90 ? 2.168 -2.066 -38.309 1.00 67.38 90 ASP A C 1
ATOM 692 O O . ASP A 1 90 ? 3.227 -2.242 -37.691 1.00 67.38 90 ASP A O 1
ATOM 696 N N . SER A 1 91 ? 1.224 -1.247 -37.829 1.00 68.88 91 SER A N 1
ATOM 697 C CA . SER A 1 91 ? 1.414 -0.409 -36.630 1.00 68.88 91 SER A CA 1
ATOM 698 C C . SER A 1 91 ? 1.674 -1.198 -35.340 1.00 68.88 91 SER A C 1
ATOM 700 O O . SER A 1 91 ? 2.195 -0.633 -34.384 1.00 68.88 91 SER A O 1
ATOM 702 N N . ASN A 1 92 ? 1.340 -2.492 -35.315 1.00 79.19 92 ASN A N 1
ATOM 703 C CA . ASN A 1 92 ? 1.492 -3.374 -34.153 1.00 79.19 92 ASN A CA 1
ATOM 704 C C . ASN A 1 92 ? 2.442 -4.563 -34.399 1.00 79.19 92 ASN A C 1
ATOM 706 O O . ASN A 1 92 ? 2.488 -5.475 -33.572 1.00 79.19 92 ASN A O 1
ATOM 710 N N . LEU A 1 93 ? 3.209 -4.567 -35.498 1.00 82.00 93 LEU A N 1
ATOM 711 C CA . LEU A 1 93 ? 4.078 -5.694 -35.864 1.00 82.00 93 LEU A CA 1
ATOM 712 C C . LEU A 1 93 ? 5.058 -6.070 -34.744 1.00 82.00 93 LEU A C 1
ATOM 714 O O . LEU A 1 93 ? 5.154 -7.238 -34.376 1.00 82.00 93 LEU A O 1
ATOM 718 N N . ASP A 1 94 ? 5.716 -5.078 -34.143 1.00 81.94 94 ASP A N 1
ATOM 719 C CA . ASP A 1 94 ? 6.701 -5.296 -33.076 1.00 81.94 94 ASP A CA 1
ATOM 720 C C . ASP A 1 94 ? 6.063 -5.929 -31.823 1.00 81.94 94 ASP A C 1
ATOM 722 O O . ASP A 1 94 ? 6.664 -6.779 -31.159 1.00 81.94 94 ASP A O 1
ATOM 726 N N . PHE A 1 95 ? 4.804 -5.576 -31.531 1.00 82.75 95 PHE A N 1
ATOM 727 C CA . PHE A 1 95 ? 4.029 -6.188 -30.453 1.00 82.75 95 PHE A CA 1
ATOM 728 C C . PHE A 1 95 ? 3.705 -7.654 -30.764 1.00 82.75 95 PHE A C 1
ATOM 730 O O . PHE A 1 95 ? 3.966 -8.519 -29.929 1.00 82.75 95 PHE A O 1
ATOM 737 N N . TRP A 1 96 ? 3.192 -7.963 -31.960 1.00 87.50 96 TRP A N 1
ATOM 738 C CA . TRP A 1 96 ? 2.876 -9.345 -32.345 1.00 87.50 96 TRP A CA 1
ATOM 739 C C . TRP A 1 96 ? 4.120 -10.231 -32.363 1.00 87.50 96 TRP A C 1
ATOM 741 O O . TRP A 1 96 ? 4.092 -11.330 -31.809 1.00 87.50 96 TRP A O 1
ATOM 751 N N . VAL A 1 97 ? 5.225 -9.736 -32.930 1.00 84.75 97 VAL A N 1
ATOM 752 C CA . VAL A 1 97 ? 6.528 -10.416 -32.946 1.00 84.75 97 VAL A CA 1
ATOM 753 C C . VAL A 1 97 ? 6.965 -10.766 -31.525 1.00 84.75 97 VAL A C 1
ATOM 755 O O . VAL A 1 97 ? 7.322 -11.914 -31.263 1.00 84.75 97 VAL A O 1
ATOM 758 N N . SER A 1 98 ? 6.861 -9.817 -30.590 1.00 81.38 98 SER A N 1
ATOM 759 C CA . SER A 1 98 ? 7.177 -10.046 -29.177 1.00 81.38 98 SER A CA 1
ATOM 760 C C . SER A 1 98 ? 6.290 -11.129 -28.546 1.00 81.38 98 SER A C 1
ATOM 762 O O . SER A 1 98 ? 6.802 -12.032 -27.884 1.00 81.38 98 SER A O 1
ATOM 764 N N . GLN A 1 99 ? 4.976 -11.110 -28.804 1.00 85.75 99 GLN A N 1
ATOM 765 C CA . GLN A 1 99 ? 4.047 -12.121 -28.278 1.00 85.75 99 GLN A CA 1
ATOM 766 C C . GLN A 1 99 ? 4.334 -13.531 -28.821 1.00 85.75 99 GLN A C 1
ATOM 768 O O . GLN A 1 99 ? 4.301 -14.500 -28.059 1.00 85.75 99 GLN A O 1
ATOM 773 N N . VAL A 1 100 ? 4.641 -13.666 -30.117 1.00 82.75 100 VAL A N 1
ATOM 774 C CA . VAL A 1 100 ? 4.966 -14.967 -30.734 1.00 82.75 100 VAL A CA 1
ATOM 775 C C . VAL A 1 100 ? 6.322 -15.488 -30.251 1.00 82.75 100 VAL A C 1
ATOM 777 O O . VAL A 1 100 ? 6.421 -16.661 -29.895 1.00 82.75 100 VAL A O 1
ATOM 780 N N . GLN A 1 101 ? 7.342 -14.630 -30.139 1.00 82.81 101 GLN A N 1
ATOM 781 C CA . GLN A 1 101 ? 8.639 -15.006 -29.558 1.00 82.81 101 GLN A CA 1
ATOM 782 C C . GLN A 1 101 ? 8.501 -15.462 -28.104 1.00 82.81 101 GLN A C 1
ATOM 784 O O . GLN A 1 101 ? 9.075 -16.477 -27.706 1.00 82.81 101 GLN A O 1
ATOM 789 N N . ASP A 1 102 ? 7.735 -14.727 -27.295 1.00 76.19 102 ASP A N 1
ATOM 790 C CA . ASP A 1 102 ? 7.562 -15.066 -25.888 1.00 76.19 102 ASP A CA 1
ATOM 791 C C . ASP A 1 102 ? 6.825 -16.394 -25.706 1.00 76.19 102 ASP A C 1
ATOM 793 O O . ASP A 1 102 ? 7.242 -17.248 -24.916 1.00 76.19 102 ASP A O 1
ATOM 797 N N . TYR A 1 103 ? 5.782 -16.621 -26.504 1.00 79.38 103 TYR A N 1
ATOM 798 C CA . TYR A 1 103 ? 5.077 -17.894 -26.521 1.00 79.38 103 TYR A CA 1
ATOM 799 C C . TYR A 1 103 ? 5.978 -19.054 -26.977 1.00 79.38 103 TYR A C 1
ATOM 801 O O . TYR A 1 103 ? 6.015 -20.099 -26.319 1.00 79.38 103 TYR A O 1
ATOM 809 N N . GLY A 1 104 ? 6.754 -18.861 -28.049 1.00 76.19 104 GLY A N 1
ATOM 810 C CA . GLY A 1 104 ? 7.722 -19.835 -28.558 1.00 76.19 104 GLY A CA 1
ATOM 811 C C . GLY A 1 104 ? 8.743 -20.261 -27.500 1.00 76.19 104 GLY A C 1
ATOM 812 O O . GLY A 1 104 ? 8.949 -21.461 -27.276 1.00 76.19 104 GLY A O 1
ATOM 813 N N . ARG A 1 105 ? 9.299 -19.293 -26.756 1.00 74.56 105 ARG A N 1
ATOM 814 C CA . ARG A 1 105 ? 10.207 -19.548 -25.624 1.00 74.56 105 ARG A CA 1
ATOM 815 C C . ARG A 1 105 ? 9.540 -20.370 -24.526 1.00 74.56 105 ARG A C 1
ATOM 817 O O . ARG A 1 105 ? 10.099 -21.377 -24.089 1.00 74.56 105 ARG A O 1
ATOM 824 N N . ARG A 1 106 ? 8.329 -19.994 -24.099 1.00 72.19 106 ARG A N 1
ATOM 825 C CA . ARG A 1 106 ? 7.579 -20.727 -23.061 1.00 72.19 106 ARG A CA 1
ATOM 826 C C . ARG A 1 106 ? 7.284 -22.168 -23.483 1.00 72.19 106 ARG A C 1
ATOM 828 O O . ARG A 1 106 ? 7.437 -23.084 -22.675 1.00 72.19 106 ARG A O 1
ATOM 835 N N . LEU A 1 107 ? 6.925 -22.389 -24.748 1.00 72.19 107 LEU A N 1
ATOM 836 C CA . LEU A 1 107 ? 6.673 -23.724 -25.292 1.00 72.19 107 LEU A CA 1
ATOM 837 C C . LEU A 1 107 ? 7.951 -24.580 -25.327 1.00 72.19 107 LEU A C 1
ATOM 839 O O . LEU A 1 107 ? 7.908 -25.769 -25.001 1.00 72.19 107 LEU A O 1
ATOM 843 N N . ALA A 1 108 ? 9.092 -23.993 -25.699 1.00 69.94 108 ALA A N 1
ATOM 844 C CA . ALA A 1 108 ? 10.388 -24.673 -25.704 1.00 69.94 108 ALA A CA 1
ATOM 845 C C . ALA A 1 108 ? 10.841 -25.062 -24.286 1.00 69.94 108 ALA A C 1
ATOM 847 O O . ALA A 1 108 ? 11.272 -26.195 -24.064 1.00 69.94 108 ALA A O 1
ATOM 848 N N . ILE A 1 109 ? 10.662 -24.160 -23.316 1.00 66.88 109 ILE A N 1
ATOM 849 C CA . ILE A 1 109 ? 10.925 -24.412 -21.894 1.00 66.88 109 ILE A CA 1
ATOM 850 C C . ILE A 1 109 ? 10.014 -25.528 -21.364 1.00 66.88 109 ILE A C 1
ATOM 852 O O . ILE A 1 109 ? 10.496 -26.464 -20.728 1.00 66.88 109 ILE A O 1
ATOM 856 N N . GLY A 1 110 ? 8.716 -25.493 -21.677 1.00 65.81 110 GLY A N 1
ATOM 857 C CA . GLY A 1 110 ? 7.773 -26.545 -21.288 1.00 65.81 110 GLY A CA 1
ATOM 858 C C . GLY A 1 110 ? 8.179 -27.928 -21.810 1.00 65.81 110 GLY A C 1
ATOM 859 O O . GLY A 1 110 ? 8.227 -28.891 -21.046 1.00 65.81 110 GLY A O 1
ATOM 860 N N . LYS A 1 111 ? 8.571 -28.024 -23.089 1.00 70.44 111 LYS A N 1
ATOM 861 C CA . LYS A 1 111 ? 9.066 -29.276 -23.693 1.00 70.44 111 LYS A CA 1
ATOM 862 C C . LYS A 1 111 ? 10.372 -29.763 -23.069 1.00 70.44 111 LYS A C 1
ATOM 864 O O . LYS A 1 111 ? 10.553 -30.970 -22.904 1.00 70.44 111 LYS A O 1
ATOM 869 N N . LEU A 1 112 ? 11.274 -28.847 -22.709 1.00 68.44 112 LEU A N 1
ATOM 870 C CA . LEU A 1 112 ? 12.488 -29.177 -21.965 1.00 68.44 112 LEU A CA 1
ATOM 871 C C . LEU A 1 112 ? 12.157 -29.778 -20.601 1.00 68.44 112 LEU A C 1
ATOM 873 O O . LEU A 1 112 ? 12.721 -30.813 -20.260 1.00 68.44 112 LEU A O 1
ATOM 877 N N . PHE A 1 113 ? 11.232 -29.177 -19.849 1.00 63.28 113 PHE A N 1
ATOM 878 C CA . PHE A 1 113 ? 10.815 -29.695 -18.547 1.00 63.28 113 PHE A CA 1
ATOM 879 C C . PHE A 1 113 ? 10.111 -31.049 -18.655 1.00 63.28 113 PHE A C 1
ATOM 881 O O . PHE A 1 113 ? 10.414 -31.942 -17.870 1.00 63.28 113 PHE A O 1
ATOM 888 N N . GLU A 1 114 ? 9.240 -31.255 -19.646 1.00 67.19 114 GLU A N 1
ATOM 889 C CA . GLU A 1 114 ? 8.619 -32.566 -19.880 1.00 67.19 114 GLU A CA 1
ATOM 890 C C . GLU A 1 114 ? 9.657 -33.632 -20.268 1.00 67.19 114 GLU A C 1
ATOM 892 O O . GLU A 1 114 ? 9.616 -34.760 -19.768 1.00 67.19 114 GLU A O 1
ATOM 897 N N . SER A 1 115 ? 10.625 -33.285 -21.124 1.00 67.44 115 SER A N 1
ATOM 898 C CA . SER A 1 115 ? 11.728 -34.183 -21.478 1.00 67.44 115 SER A CA 1
ATOM 899 C C . SER A 1 115 ? 12.662 -34.449 -20.298 1.00 67.44 115 SER A C 1
ATOM 901 O O . SER A 1 115 ? 13.205 -35.548 -20.198 1.00 67.44 115 SER A O 1
ATOM 903 N N . ALA A 1 116 ? 12.880 -33.459 -19.434 1.00 63.06 116 ALA A N 1
ATOM 904 C CA . ALA A 1 116 ? 13.706 -33.578 -18.245 1.00 63.06 116 ALA A CA 1
ATOM 905 C C . ALA A 1 116 ? 13.022 -34.470 -17.200 1.00 63.06 116 ALA A C 1
ATOM 907 O O . ALA A 1 116 ? 13.636 -35.414 -16.716 1.00 63.06 116 ALA A O 1
ATOM 908 N N . ALA A 1 117 ? 11.732 -34.254 -16.937 1.00 59.66 117 ALA A N 1
ATOM 909 C CA . ALA A 1 117 ? 10.939 -35.063 -16.015 1.00 59.66 117 ALA A CA 1
ATOM 910 C C . ALA A 1 117 ? 10.951 -36.555 -16.394 1.00 59.66 117 ALA A C 1
ATOM 912 O O . ALA A 1 117 ? 11.201 -37.398 -15.537 1.00 59.66 117 ALA A O 1
ATOM 913 N N . LYS A 1 118 ? 10.802 -36.883 -17.688 1.00 64.69 118 LYS A N 1
ATOM 914 C CA . LYS A 1 118 ? 10.899 -38.272 -18.185 1.00 64.69 118 LYS A CA 1
ATOM 915 C C . LYS A 1 118 ? 12.286 -38.903 -18.006 1.00 64.69 118 LYS A C 1
ATOM 917 O O . LYS A 1 118 ? 12.391 -40.119 -17.904 1.00 64.69 118 LYS A O 1
ATOM 922 N N . ARG A 1 119 ? 13.353 -38.097 -18.007 1.00 62.91 119 ARG A N 1
ATOM 923 C CA . ARG A 1 119 ? 14.742 -38.567 -17.855 1.00 62.91 119 ARG A CA 1
ATOM 924 C C . ARG A 1 119 ? 15.161 -38.678 -16.385 1.00 62.91 119 ARG A C 1
ATOM 926 O O . ARG A 1 119 ? 15.979 -39.537 -16.080 1.00 62.91 119 ARG A O 1
ATOM 933 N N . ILE A 1 120 ? 14.575 -37.882 -15.483 1.00 58.59 120 ILE A N 1
ATOM 934 C CA . ILE A 1 120 ? 14.778 -37.987 -14.023 1.00 58.59 120 ILE A CA 1
ATOM 935 C C . ILE A 1 120 ? 14.286 -39.340 -13.496 1.00 58.59 120 ILE A C 1
ATOM 937 O O . ILE A 1 120 ? 14.957 -39.939 -12.665 1.00 58.59 120 ILE A O 1
ATOM 941 N N . GLU A 1 121 ? 13.174 -39.864 -14.022 1.00 55.78 121 GLU A N 1
ATOM 942 C CA . GLU A 1 121 ? 12.674 -41.204 -13.665 1.00 55.78 121 GLU A CA 1
ATOM 943 C C . GLU A 1 121 ? 13.640 -42.347 -14.040 1.00 55.78 121 GLU A C 1
ATOM 945 O O . GLU A 1 121 ? 13.472 -43.466 -13.563 1.00 55.78 121 GLU A O 1
ATOM 950 N N . GLN A 1 122 ? 14.647 -42.086 -14.882 1.00 57.41 122 GLN A N 1
ATOM 951 C CA . GLN A 1 122 ? 15.538 -43.100 -15.459 1.00 57.41 122 GLN A CA 1
ATOM 952 C C . GLN A 1 122 ? 17.028 -42.879 -15.133 1.00 57.41 122 GLN A C 1
ATOM 954 O O . GLN A 1 122 ? 17.868 -43.643 -15.606 1.00 57.41 122 GLN A O 1
ATOM 959 N N . ALA A 1 123 ? 17.386 -41.839 -14.372 1.00 53.56 123 ALA A N 1
ATOM 960 C CA . ALA A 1 123 ? 18.781 -41.440 -14.174 1.00 53.56 123 ALA A CA 1
ATOM 961 C C . ALA A 1 123 ? 19.363 -41.938 -12.837 1.00 53.56 123 ALA A C 1
ATOM 963 O O . ALA A 1 123 ? 18.870 -41.586 -11.771 1.00 53.56 123 ALA A O 1
ATOM 964 N N . GLU A 1 124 ? 20.472 -42.688 -12.891 1.00 54.03 124 GLU A N 1
ATOM 965 C CA . GLU A 1 124 ? 21.223 -43.145 -11.703 1.00 54.03 124 GLU A CA 1
ATOM 966 C C . GLU A 1 124 ? 22.134 -42.058 -11.094 1.00 54.03 124 GLU A C 1
ATOM 968 O O . GLU A 1 124 ? 22.567 -42.190 -9.951 1.00 54.03 124 GLU A O 1
ATOM 973 N N . ASN A 1 125 ? 22.425 -40.970 -11.824 1.00 57.00 125 ASN A N 1
ATOM 974 C CA . ASN A 1 125 ? 23.318 -39.902 -11.364 1.00 57.00 125 ASN A CA 1
ATOM 975 C C . ASN A 1 125 ? 22.772 -38.504 -11.709 1.00 57.00 125 ASN A C 1
ATOM 977 O O . ASN A 1 125 ? 22.656 -38.132 -12.878 1.00 57.00 125 ASN A O 1
ATOM 981 N N . LEU A 1 126 ? 22.418 -37.726 -10.679 1.00 56.00 126 LEU A N 1
ATOM 982 C CA . LEU A 1 126 ? 21.696 -36.456 -10.822 1.00 56.00 126 LEU A CA 1
ATOM 983 C C . LEU A 1 126 ? 22.569 -35.274 -11.289 1.00 56.00 126 LEU A C 1
ATOM 985 O O . LEU A 1 126 ? 22.010 -34.315 -11.815 1.00 56.00 126 LEU A O 1
ATOM 989 N N . SER A 1 127 ? 23.897 -35.306 -11.106 1.00 52.31 127 SER A N 1
ATOM 990 C CA . SER A 1 127 ? 24.774 -34.132 -11.317 1.00 52.31 127 SER A CA 1
ATOM 991 C C . SER A 1 127 ? 25.015 -33.776 -12.787 1.00 52.31 127 SER A C 1
ATOM 993 O O . SER A 1 127 ? 25.047 -32.603 -13.166 1.00 52.31 127 SER A O 1
ATOM 995 N N . ASP A 1 128 ? 25.174 -34.787 -13.637 1.00 52.44 128 ASP A N 1
ATOM 996 C CA . ASP A 1 128 ? 25.435 -34.580 -15.067 1.00 52.44 128 ASP A CA 1
ATOM 997 C C . ASP A 1 128 ? 24.145 -34.181 -15.792 1.00 52.44 128 ASP A C 1
ATOM 999 O O . ASP A 1 128 ? 24.146 -33.388 -16.736 1.00 52.44 128 ASP A O 1
ATOM 1003 N N . PHE A 1 129 ? 23.015 -34.669 -15.277 1.00 57.06 129 PHE A N 1
ATOM 1004 C CA . PHE A 1 129 ? 21.684 -34.348 -15.759 1.00 57.06 129 PHE A CA 1
ATOM 1005 C C . PHE A 1 129 ? 21.302 -32.880 -15.509 1.00 57.06 129 PHE A C 1
ATOM 1007 O O . PHE A 1 129 ? 20.813 -32.214 -16.424 1.00 57.06 129 PHE A O 1
ATOM 1014 N N . THR A 1 130 ? 21.565 -32.344 -14.311 1.00 57.19 130 THR A N 1
ATOM 1015 C CA . THR A 1 130 ? 21.342 -30.916 -14.026 1.00 57.19 130 THR A CA 1
ATOM 1016 C C . THR A 1 130 ? 22.170 -30.029 -14.946 1.00 57.19 130 THR A C 1
ATOM 1018 O O . THR A 1 130 ? 21.661 -29.022 -15.427 1.00 57.19 130 THR A O 1
ATOM 1021 N N . THR A 1 131 ? 23.403 -30.424 -15.264 1.00 58.34 131 THR A N 1
ATOM 1022 C CA . THR A 1 131 ? 24.291 -29.648 -16.142 1.00 58.34 131 THR A CA 1
ATOM 1023 C C . THR A 1 131 ? 23.790 -29.603 -17.599 1.00 58.34 131 THR A C 1
ATOM 1025 O O . THR A 1 131 ? 23.771 -28.527 -18.197 1.00 58.34 131 THR A O 1
ATOM 1028 N N . ASP A 1 132 ? 23.305 -30.722 -18.159 1.00 61.75 132 ASP A N 1
ATOM 1029 C CA . ASP A 1 132 ? 22.715 -30.791 -19.518 1.00 61.75 132 ASP A CA 1
ATOM 1030 C C . ASP A 1 132 ? 21.423 -29.961 -19.636 1.00 61.75 132 ASP A C 1
ATOM 1032 O O . ASP A 1 132 ? 21.226 -29.224 -20.605 1.00 61.75 132 ASP A O 1
ATOM 1036 N N . VAL A 1 133 ? 20.540 -30.045 -18.633 1.00 62.00 133 VAL A N 1
ATOM 1037 C CA . VAL A 1 133 ? 19.277 -29.287 -18.616 1.00 62.00 133 VAL A CA 1
ATOM 1038 C C . VAL A 1 133 ? 19.539 -27.789 -18.468 1.00 62.00 133 VAL A C 1
ATOM 1040 O O . VAL A 1 133 ? 18.946 -26.995 -19.196 1.00 62.00 133 VAL A O 1
ATOM 1043 N N . ILE A 1 134 ? 20.467 -27.401 -17.588 1.00 56.94 134 ILE A N 1
ATOM 1044 C CA . ILE A 1 134 ? 20.887 -26.006 -17.418 1.00 56.94 134 ILE A CA 1
ATOM 1045 C C . ILE A 1 134 ? 21.496 -25.465 -18.721 1.00 56.94 134 ILE A C 1
ATOM 1047 O O . ILE A 1 134 ? 21.109 -24.383 -19.154 1.00 56.94 134 ILE A O 1
ATOM 1051 N N . GLY A 1 135 ? 22.365 -26.222 -19.398 1.00 60.44 135 GLY A N 1
ATOM 1052 C CA . GLY A 1 135 ? 22.957 -25.812 -20.679 1.00 60.44 135 GLY A CA 1
ATOM 1053 C C . GLY A 1 135 ? 21.929 -25.618 -21.802 1.00 60.44 135 GLY A C 1
ATOM 1054 O O . GLY A 1 135 ? 22.015 -24.671 -22.582 1.00 60.44 135 GLY A O 1
ATOM 1055 N N . LYS A 1 136 ? 20.900 -26.471 -21.866 1.00 64.69 136 LYS A N 1
ATOM 1056 C CA . LYS A 1 136 ? 19.814 -26.334 -22.853 1.00 64.69 136 LYS A CA 1
ATOM 1057 C C . LYS A 1 136 ? 18.853 -25.195 -22.526 1.00 64.69 136 LYS A C 1
ATOM 1059 O O . LYS A 1 136 ? 18.392 -24.519 -23.443 1.00 64.69 136 LYS A O 1
ATOM 1064 N N . LEU A 1 137 ? 18.581 -24.958 -21.241 1.00 52.75 137 LEU A N 1
ATOM 1065 C CA . LEU A 1 137 ? 17.816 -23.794 -20.793 1.00 52.75 137 LEU A CA 1
ATOM 1066 C C . LEU A 1 137 ? 18.539 -22.494 -21.158 1.00 52.75 137 LEU A C 1
ATOM 1068 O O . LEU A 1 137 ? 17.888 -21.604 -21.687 1.00 52.75 137 LEU A O 1
ATOM 1072 N N . GLN A 1 138 ? 19.864 -22.418 -20.977 1.00 55.53 138 GLN A N 1
ATOM 1073 C CA . GLN A 1 138 ? 20.696 -21.271 -21.382 1.00 55.53 138 GLN A CA 1
ATOM 1074 C C . GLN A 1 138 ? 20.633 -20.994 -22.892 1.00 55.53 138 GLN A C 1
ATOM 1076 O O . GLN A 1 138 ? 20.552 -19.842 -23.315 1.00 55.53 138 GLN A O 1
ATOM 1081 N N . ALA A 1 139 ? 20.646 -22.048 -23.715 1.00 58.06 139 ALA A N 1
ATOM 1082 C CA . ALA A 1 139 ? 20.559 -21.917 -25.169 1.00 58.06 139 ALA A CA 1
ATOM 1083 C C . ALA A 1 139 ? 19.172 -21.444 -25.646 1.00 58.06 139 ALA A C 1
ATOM 1085 O O . ALA A 1 139 ? 19.082 -20.743 -26.649 1.00 58.06 139 ALA A O 1
ATOM 1086 N N . ILE A 1 140 ? 18.101 -21.814 -24.933 1.00 56.53 140 ILE A N 1
ATOM 1087 C CA . ILE A 1 140 ? 16.714 -21.439 -25.263 1.00 56.53 140 ILE A CA 1
ATOM 1088 C C . ILE A 1 140 ? 16.340 -20.061 -24.710 1.00 56.53 140 ILE A C 1
ATOM 1090 O O . ILE A 1 140 ? 15.576 -19.333 -25.340 1.00 56.53 140 ILE A O 1
ATOM 1094 N N . SER A 1 141 ? 16.872 -19.684 -23.549 1.00 48.28 141 SER A N 1
ATOM 1095 C CA . SER A 1 141 ? 16.627 -18.372 -22.955 1.00 48.28 141 SER A CA 1
ATOM 1096 C C . SER A 1 141 ? 17.466 -17.267 -23.597 1.00 48.28 141 SER A C 1
ATOM 1098 O O . SER A 1 141 ? 17.111 -16.102 -23.454 1.00 48.28 141 SER A O 1
ATOM 1100 N N . GLY A 1 142 ? 18.575 -17.597 -24.276 1.00 44.34 142 GLY A N 1
ATOM 1101 C CA . GLY A 1 142 ? 19.561 -16.603 -24.719 1.00 44.34 142 GLY A CA 1
ATOM 1102 C C . GLY A 1 142 ? 20.222 -15.858 -23.551 1.00 44.34 142 GLY A C 1
ATOM 1103 O O . GLY A 1 142 ? 20.912 -14.863 -23.760 1.00 44.34 142 GLY A O 1
ATOM 1104 N N . VAL A 1 143 ? 20.009 -16.339 -22.324 1.00 34.16 143 VAL A N 1
ATOM 1105 C CA . VAL A 1 143 ? 20.429 -15.714 -21.074 1.00 34.16 143 VAL A CA 1
ATOM 1106 C C . VAL A 1 143 ? 21.511 -16.595 -20.459 1.00 34.16 143 VAL A C 1
ATOM 1108 O O . VAL A 1 143 ? 21.259 -17.728 -20.041 1.00 34.16 143 VAL A O 1
ATOM 1111 N N . ASN A 1 144 ? 22.735 -16.064 -20.398 1.00 29.55 144 ASN A N 1
ATOM 1112 C CA . ASN A 1 144 ? 23.788 -16.619 -19.551 1.00 29.55 144 ASN A CA 1
ATOM 1113 C C . ASN A 1 144 ? 23.302 -16.602 -18.086 1.00 29.55 144 ASN A C 1
ATOM 1115 O O . ASN A 1 144 ? 22.703 -15.613 -17.673 1.00 29.55 144 ASN A O 1
ATOM 1119 N N . PRO A 1 145 ? 23.609 -17.595 -17.231 1.00 32.03 145 PRO A N 1
ATOM 1120 C CA . PRO A 1 145 ? 23.227 -17.558 -15.810 1.00 32.03 145 PRO A CA 1
ATOM 1121 C C . PRO A 1 145 ? 23.950 -16.470 -15.009 1.00 32.03 145 PRO A C 1
ATOM 1123 O O . PRO A 1 145 ? 23.726 -16.329 -13.813 1.00 32.03 145 PRO A O 1
ATOM 1126 N N . THR A 1 146 ? 24.841 -15.716 -15.650 1.00 30.45 146 THR A N 1
ATOM 1127 C CA . THR A 1 146 ? 25.444 -14.496 -15.110 1.00 30.45 146 THR A CA 1
ATOM 1128 C C . THR A 1 146 ? 24.670 -13.234 -15.496 1.00 30.45 146 THR A C 1
ATOM 1130 O O . THR A 1 146 ? 25.157 -12.142 -15.230 1.00 30.45 146 THR A O 1
ATOM 1133 N N . ASP A 1 147 ? 23.496 -13.365 -16.122 1.00 29.47 147 ASP A N 1
ATOM 1134 C CA . ASP A 1 147 ? 22.658 -12.251 -16.569 1.00 29.47 147 ASP A CA 1
ATOM 1135 C C . ASP A 1 147 ? 21.393 -12.051 -15.716 1.00 29.47 147 ASP A C 1
ATOM 1137 O O . ASP A 1 147 ? 20.339 -11.661 -16.207 1.00 29.47 147 ASP A O 1
ATOM 1141 N N . SER A 1 148 ? 21.505 -12.193 -14.391 1.00 31.70 148 SER A N 1
ATOM 1142 C CA . SER A 1 148 ? 20.616 -11.462 -13.470 1.00 31.70 148 SER A CA 1
ATOM 1143 C C . SER A 1 148 ? 21.044 -9.988 -13.382 1.00 31.70 148 SER A C 1
ATOM 1145 O O . SER A 1 148 ? 21.238 -9.437 -12.299 1.00 31.70 148 SER A O 1
ATOM 1147 N N . THR A 1 149 ? 21.274 -9.354 -14.536 1.00 33.81 149 THR A N 1
ATOM 1148 C CA . THR A 1 149 ? 21.781 -7.982 -14.638 1.00 33.81 149 THR A CA 1
ATOM 1149 C C . THR A 1 149 ? 20.804 -7.038 -15.308 1.00 33.81 149 THR A C 1
ATOM 1151 O O . THR A 1 149 ? 21.202 -5.999 -15.840 1.00 33.81 149 THR A O 1
ATOM 1154 N N . GLU A 1 150 ? 19.501 -7.263 -15.153 1.00 32.16 150 GLU A N 1
ATOM 1155 C CA . GLU A 1 150 ? 18.634 -6.098 -15.200 1.00 32.16 150 GLU A CA 1
ATOM 1156 C C . GLU A 1 150 ? 19.108 -5.138 -14.095 1.00 32.16 150 GLU A C 1
ATOM 1158 O O . GLU A 1 150 ? 19.386 -5.483 -12.943 1.00 32.16 150 GLU A O 1
ATOM 1163 N N . LYS A 1 151 ? 19.355 -3.878 -14.465 1.00 36.16 151 LYS A N 1
ATOM 1164 C CA . LYS A 1 151 ? 19.183 -2.800 -13.489 1.00 36.16 151 LYS A CA 1
ATOM 1165 C C . LYS A 1 151 ? 17.859 -3.119 -12.796 1.00 36.16 151 LYS A C 1
ATOM 1167 O O . LYS A 1 151 ? 16.903 -3.373 -13.519 1.00 36.16 151 LYS A O 1
ATOM 1172 N N . THR A 1 152 ? 17.756 -3.042 -11.475 1.00 49.41 152 THR A N 1
ATOM 1173 C CA . THR A 1 152 ? 16.456 -2.657 -10.932 1.00 49.41 152 THR A CA 1
ATOM 1174 C C . THR A 1 152 ? 16.226 -1.256 -11.484 1.00 49.41 152 THR A C 1
ATOM 1176 O O . THR A 1 152 ? 16.769 -0.260 -11.004 1.00 49.41 152 THR A O 1
ATOM 1179 N N . ALA A 1 153 ? 15.610 -1.210 -12.665 1.00 64.12 153 ALA A N 1
ATOM 1180 C CA . ALA A 1 153 ? 15.113 0.002 -13.253 1.00 64.12 153 ALA A CA 1
ATOM 1181 C C . ALA A 1 153 ? 14.060 0.525 -12.284 1.00 64.12 153 ALA A C 1
ATOM 1183 O O . ALA A 1 153 ? 13.519 -0.220 -11.464 1.00 64.12 153 ALA A O 1
ATOM 1184 N N . TRP A 1 154 ? 13.814 1.828 -12.345 1.00 77.56 154 TRP A N 1
ATOM 1185 C CA . TRP A 1 154 ? 12.638 2.368 -11.686 1.00 77.56 154 TRP A CA 1
ATOM 1186 C C . TRP A 1 154 ? 11.425 1.482 -12.028 1.00 77.56 154 TRP A C 1
ATOM 1188 O O . TRP A 1 154 ? 11.320 1.130 -13.206 1.00 77.56 154 TRP A O 1
ATOM 1198 N N . PRO A 1 155 ? 10.554 1.128 -11.063 1.00 85.62 155 PRO A N 1
ATOM 1199 C CA . PRO A 1 155 ? 9.416 0.250 -11.322 1.00 85.62 155 PRO A CA 1
ATOM 1200 C C . PRO A 1 155 ? 8.631 0.680 -12.559 1.00 85.62 155 PRO A C 1
ATOM 1202 O O . PRO A 1 155 ? 8.393 1.880 -12.755 1.00 85.62 155 PRO A O 1
ATOM 1205 N N . GLU A 1 156 ? 8.245 -0.282 -13.392 1.00 85.12 156 GLU A N 1
ATOM 1206 C CA . GLU A 1 156 ? 7.449 0.014 -14.579 1.00 85.12 156 GLU A CA 1
ATOM 1207 C C . GLU A 1 156 ? 6.132 0.682 -14.166 1.00 85.12 156 GLU A C 1
ATO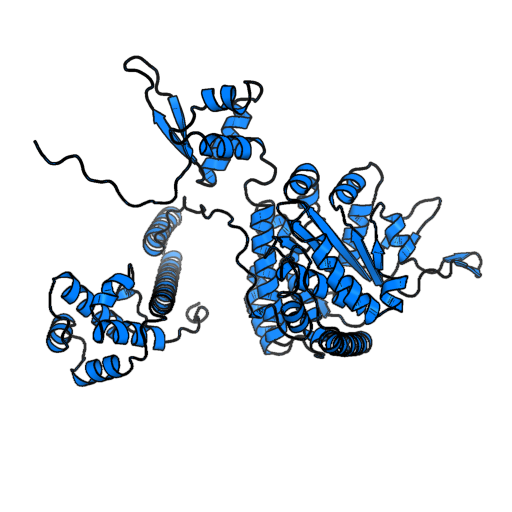M 1209 O O . GLU A 1 156 ? 5.612 0.386 -13.087 1.00 85.12 156 GLU A O 1
ATOM 1214 N N . PRO A 1 157 ? 5.591 1.621 -14.965 1.00 89.00 157 PRO A N 1
ATOM 1215 C CA . PRO A 1 157 ? 4.347 2.297 -14.626 1.00 89.00 157 PRO A CA 1
ATOM 1216 C C . PRO A 1 157 ? 3.243 1.302 -14.268 1.00 89.00 157 PRO A C 1
ATOM 1218 O O . PRO A 1 157 ? 3.046 0.305 -14.961 1.00 89.00 157 PRO A O 1
ATOM 1221 N N . LEU A 1 158 ? 2.515 1.600 -13.191 1.00 91.44 158 LEU A N 1
ATOM 1222 C CA . LEU A 1 158 ? 1.407 0.767 -12.747 1.00 91.44 158 LEU A CA 1
ATOM 1223 C C . LEU A 1 158 ? 0.380 0.618 -13.890 1.00 91.44 158 LEU A C 1
ATOM 1225 O O . LEU A 1 158 ? 0.004 1.631 -14.493 1.00 91.44 158 LEU A O 1
ATOM 1229 N N . PRO A 1 159 ? -0.068 -0.606 -14.218 1.00 91.38 159 PRO A N 1
ATOM 1230 C CA . PRO A 1 159 ? -0.856 -0.822 -15.419 1.00 91.38 159 PRO A CA 1
ATOM 1231 C C . PRO A 1 159 ? -2.324 -0.381 -15.225 1.00 91.38 159 PRO A C 1
ATOM 1233 O O . PRO A 1 159 ? -2.811 -0.291 -14.089 1.00 91.38 159 PRO A O 1
ATOM 1236 N N . PRO A 1 160 ? -3.056 -0.066 -16.314 1.00 93.62 160 PRO A N 1
ATOM 1237 C CA . PRO A 1 160 ? -4.446 0.410 -16.275 1.00 93.62 160 PRO A CA 1
ATOM 1238 C C . PRO A 1 160 ? -5.412 -0.448 -15.446 1.00 93.62 160 PRO A C 1
ATOM 1240 O O . PRO A 1 160 ? -6.368 0.085 -14.876 1.00 93.62 160 PRO A O 1
ATOM 1243 N N . GLU A 1 161 ? -5.151 -1.748 -15.377 1.00 94.69 161 GLU A N 1
ATOM 1244 C CA . GLU A 1 161 ? -5.900 -2.791 -14.681 1.00 94.69 161 GLU A CA 1
ATOM 1245 C C . GLU A 1 161 ? -5.876 -2.620 -13.155 1.00 94.69 161 GLU A C 1
ATOM 1247 O O . GLU A 1 161 ? -6.798 -3.062 -12.477 1.00 94.69 161 GLU A O 1
ATOM 1252 N N . ALA A 1 162 ? -4.887 -1.911 -12.603 1.00 96.62 162 ALA A N 1
ATOM 1253 C CA . ALA A 1 162 ? -4.886 -1.527 -11.191 1.00 96.62 162 ALA A CA 1
ATOM 1254 C C . ALA A 1 162 ? -5.825 -0.337 -10.897 1.00 96.62 162 ALA A C 1
ATOM 1256 O O . ALA A 1 162 ? -6.215 -0.103 -9.750 1.00 96.62 162 ALA A O 1
ATOM 1257 N N . TYR A 1 163 ? -6.212 0.434 -11.921 1.00 97.50 163 TYR A N 1
ATOM 1258 C CA . TYR A 1 163 ? -7.034 1.642 -11.799 1.00 97.50 163 TYR A CA 1
ATOM 1259 C C . TYR A 1 163 ? -8.503 1.376 -12.155 1.00 97.50 163 TYR A C 1
ATOM 1261 O O . TYR A 1 163 ? -9.061 2.025 -13.056 1.00 97.50 163 TYR A O 1
ATOM 1269 N N . ILE A 1 164 ? -9.129 0.446 -11.433 1.00 97.25 164 ILE A N 1
ATOM 1270 C CA . ILE A 1 164 ? -10.554 0.108 -11.570 1.00 97.25 164 ILE A CA 1
ATOM 1271 C C . ILE A 1 164 ? -11.411 0.758 -10.478 1.00 97.25 164 ILE A C 1
ATOM 1273 O O . ILE A 1 164 ? -10.901 1.225 -9.455 1.00 97.25 164 ILE A O 1
ATOM 1277 N N . GLY A 1 165 ? -12.726 0.760 -10.704 1.00 96.25 165 GLY A N 1
ATOM 1278 C CA . GLY A 1 165 ? -13.719 1.246 -9.750 1.00 96.25 165 GLY A CA 1
ATOM 1279 C C . GLY A 1 165 ? -13.528 2.714 -9.367 1.00 96.25 165 GLY A C 1
ATOM 1280 O O . GLY A 1 165 ? -12.803 3.479 -10.013 1.00 96.25 165 GLY A O 1
ATOM 1281 N N . LEU A 1 166 ? -14.171 3.109 -8.269 1.00 97.25 166 LEU A N 1
ATOM 1282 C CA . LEU A 1 166 ? -14.178 4.494 -7.802 1.00 97.25 166 LEU A CA 1
ATOM 1283 C C . LEU A 1 166 ? -12.769 5.048 -7.537 1.00 97.25 166 LEU A C 1
ATOM 1285 O O . LEU A 1 166 ? -12.472 6.186 -7.900 1.00 97.25 166 LEU A O 1
ATOM 1289 N N . LEU A 1 167 ? -11.890 4.266 -6.907 1.00 97.75 167 LEU A N 1
ATOM 1290 C CA . LEU A 1 167 ? -10.548 4.733 -6.544 1.00 97.75 167 LEU A CA 1
ATOM 1291 C C . LEU A 1 167 ? -9.669 4.936 -7.789 1.00 97.75 167 LEU A C 1
ATOM 1293 O O . LEU A 1 167 ? -8.927 5.919 -7.874 1.00 97.75 167 LEU A O 1
ATOM 1297 N N . GLY A 1 168 ? -9.803 4.063 -8.792 1.00 97.50 168 GLY A N 1
ATOM 1298 C CA . GLY A 1 168 ? -9.177 4.229 -10.100 1.00 97.50 168 GLY A CA 1
ATOM 1299 C C . GLY A 1 168 ? -9.690 5.452 -10.865 1.00 97.50 168 GLY A C 1
ATOM 1300 O O . GLY A 1 168 ? -8.885 6.222 -11.393 1.00 97.50 168 GLY A O 1
ATOM 1301 N N . GLU A 1 169 ? -11.009 5.676 -10.880 1.00 96.44 169 GLU A N 1
ATOM 1302 C CA . GLU A 1 169 ? -11.633 6.869 -11.477 1.00 96.44 169 GLU A CA 1
ATOM 1303 C C . GLU A 1 169 ? -11.115 8.166 -10.841 1.00 96.44 169 GLU A C 1
ATOM 1305 O O . GLU A 1 169 ? -10.699 9.082 -11.553 1.00 96.44 169 GLU A O 1
ATOM 1310 N N . ILE A 1 170 ? -11.088 8.237 -9.503 1.00 96.12 170 ILE A N 1
ATOM 1311 C CA . ILE A 1 170 ? -10.570 9.399 -8.767 1.00 96.12 170 ILE A CA 1
ATOM 1312 C C . ILE A 1 170 ? -9.093 9.625 -9.099 1.00 96.12 170 ILE A C 1
ATOM 1314 O O . ILE A 1 170 ? -8.674 10.764 -9.300 1.00 96.12 170 ILE A O 1
ATOM 1318 N N . THR A 1 171 ? -8.302 8.554 -9.191 1.00 96.19 171 THR A N 1
ATOM 1319 C CA . THR A 1 171 ? -6.873 8.665 -9.504 1.00 96.19 171 THR A CA 1
ATOM 1320 C C . THR A 1 171 ? -6.666 9.250 -10.898 1.00 96.19 171 THR A C 1
ATOM 1322 O O . THR A 1 171 ? -5.965 10.248 -11.036 1.00 96.19 171 THR A O 1
ATOM 1325 N N . LYS A 1 172 ? -7.347 8.702 -11.912 1.00 94.62 172 LYS A N 1
ATOM 1326 C CA . LYS A 1 172 ? -7.324 9.198 -13.301 1.00 94.62 172 LYS A CA 1
ATOM 1327 C C . LYS A 1 172 ? -7.839 10.634 -13.426 1.00 94.62 172 LYS A C 1
ATOM 1329 O O . LYS A 1 172 ? -7.420 11.360 -14.319 1.00 94.62 172 LYS A O 1
ATOM 1334 N N . PHE A 1 173 ? -8.743 11.048 -12.541 1.00 93.44 173 PHE A N 1
ATOM 1335 C CA . PHE A 1 173 ? -9.241 12.418 -12.483 1.00 93.44 173 PHE A CA 1
ATOM 1336 C C . PHE A 1 173 ? -8.233 13.405 -11.878 1.00 93.44 173 PHE A C 1
ATOM 1338 O O . PHE A 1 173 ? -8.146 14.534 -12.350 1.00 93.44 173 PHE A O 1
ATOM 1345 N N . ILE A 1 174 ? -7.485 13.001 -10.846 1.00 91.88 174 ILE A N 1
ATOM 1346 C CA . ILE A 1 174 ? -6.497 13.866 -10.182 1.00 91.88 174 ILE A CA 1
ATOM 1347 C C . ILE A 1 174 ? -5.197 13.938 -10.984 1.00 91.88 174 ILE A C 1
ATOM 1349 O O . ILE A 1 174 ? -4.610 15.012 -11.058 1.00 91.88 174 ILE A O 1
ATOM 1353 N N . GLU A 1 175 ? -4.758 12.816 -11.564 1.00 91.50 175 GLU A N 1
ATOM 1354 C CA . GLU A 1 175 ? -3.503 12.670 -12.314 1.00 91.50 175 GLU A CA 1
ATOM 1355 C C . GLU A 1 175 ? -3.185 13.874 -13.223 1.00 91.50 175 GLU A C 1
ATOM 1357 O O . GLU A 1 175 ? -2.132 14.474 -12.990 1.00 91.50 175 GLU A O 1
ATOM 1362 N N . PRO A 1 176 ? -4.064 14.318 -14.157 1.00 89.81 176 PRO A N 1
ATOM 1363 C CA . PRO A 1 176 ? -3.796 15.447 -15.062 1.00 89.81 176 PRO A CA 1
ATOM 1364 C C . PRO A 1 176 ? -3.428 16.739 -14.326 1.00 89.81 176 PRO A C 1
ATOM 1366 O O . PRO A 1 176 ? -2.580 17.501 -14.787 1.00 89.81 176 PRO A O 1
ATOM 1369 N N . GLU A 1 177 ? -4.011 16.940 -13.147 1.00 88.56 177 GLU A N 1
ATOM 1370 C CA . GLU A 1 177 ? -3.977 18.179 -12.377 1.00 88.56 177 GLU A CA 1
ATOM 1371 C C . GLU A 1 177 ? -2.907 18.179 -11.277 1.00 88.56 177 GLU A C 1
ATOM 1373 O O . GLU A 1 177 ? -2.954 19.004 -10.364 1.00 88.56 177 GLU A O 1
ATOM 1378 N N . THR A 1 178 ? -1.955 17.246 -11.299 1.00 88.88 178 THR A N 1
ATOM 1379 C CA . THR A 1 178 ? -0.922 17.157 -10.265 1.00 88.88 178 THR A CA 1
ATOM 1380 C C . THR A 1 178 ? 0.429 16.725 -10.815 1.00 88.88 178 THR A C 1
ATOM 1382 O O . THR A 1 178 ? 0.542 16.044 -11.829 1.00 88.88 178 THR A O 1
ATOM 1385 N N . GLU A 1 179 ? 1.492 17.116 -10.115 1.00 88.12 179 GLU A N 1
ATOM 1386 C CA . GLU A 1 179 ? 2.840 16.600 -10.369 1.00 88.12 179 GLU A CA 1
ATOM 1387 C C . GLU A 1 179 ? 3.081 15.220 -9.728 1.00 88.12 179 GLU A C 1
ATOM 1389 O O . GLU A 1 179 ? 4.125 14.601 -9.958 1.00 88.12 179 GLU A O 1
ATOM 1394 N N . ALA A 1 180 ? 2.152 14.773 -8.877 1.00 88.88 180 ALA A N 1
ATOM 1395 C CA . ALA A 1 180 ? 2.250 13.530 -8.127 1.00 88.88 180 ALA A CA 1
ATOM 1396 C C . ALA A 1 180 ? 2.160 12.283 -9.016 1.00 88.88 180 ALA A C 1
ATOM 1398 O O . ALA A 1 180 ? 1.478 12.265 -10.037 1.00 88.88 180 ALA A O 1
ATOM 1399 N N . ASP A 1 181 ? 2.812 11.214 -8.563 1.00 92.00 181 ASP A N 1
ATOM 1400 C CA . ASP A 1 181 ? 2.737 9.903 -9.196 1.00 92.00 181 ASP A CA 1
ATOM 1401 C C . ASP A 1 181 ? 1.342 9.272 -9.014 1.00 92.00 181 ASP A C 1
ATOM 1403 O O . ASP A 1 181 ? 0.886 9.165 -7.867 1.00 92.00 181 ASP A O 1
ATOM 1407 N N . PRO A 1 182 ? 0.659 8.820 -10.084 1.00 94.56 182 PRO A N 1
ATOM 1408 C CA . PRO A 1 182 ? -0.635 8.156 -9.959 1.00 94.56 182 PRO A CA 1
ATOM 1409 C C . PRO A 1 182 ? -0.578 6.874 -9.121 1.00 94.56 182 PRO A C 1
ATOM 1411 O O . PRO A 1 182 ? -1.566 6.559 -8.458 1.00 94.56 182 PRO A O 1
ATOM 1414 N N . ALA A 1 183 ? 0.555 6.161 -9.073 1.00 96.06 183 ALA A N 1
ATOM 1415 C CA . ALA A 1 183 ? 0.717 5.023 -8.165 1.00 96.06 183 ALA A CA 1
ATOM 1416 C C . ALA A 1 183 ? 0.629 5.469 -6.694 1.00 96.06 183 ALA A C 1
ATOM 1418 O O . ALA A 1 183 ? -0.066 4.853 -5.887 1.00 96.06 183 ALA A O 1
ATOM 1419 N N . GLY A 1 184 ? 1.253 6.604 -6.358 1.00 95.31 184 GLY A N 1
ATOM 1420 C CA . GLY A 1 184 ? 1.181 7.202 -5.025 1.00 95.31 184 GLY A CA 1
ATOM 1421 C C . GLY A 1 184 ? -0.216 7.708 -4.660 1.00 95.31 184 GLY A C 1
ATOM 1422 O O . GLY A 1 184 ? -0.615 7.603 -3.499 1.00 95.31 184 GLY A O 1
ATOM 1423 N N . ILE A 1 185 ? -0.967 8.236 -5.633 1.00 96.25 185 ILE A N 1
ATOM 1424 C CA . ILE A 1 185 ? -2.355 8.688 -5.436 1.00 96.25 185 ILE A CA 1
ATOM 1425 C C . ILE A 1 185 ? -3.262 7.493 -5.126 1.00 96.25 185 ILE A C 1
ATOM 1427 O O . ILE A 1 185 ? -3.971 7.508 -4.118 1.00 96.25 185 ILE A O 1
ATOM 1431 N N . LEU A 1 186 ? -3.202 6.441 -5.949 1.00 98.44 186 LEU A N 1
ATOM 1432 C CA . LEU A 1 186 ? -3.998 5.230 -5.757 1.00 98.44 186 LEU A CA 1
ATOM 1433 C C . LEU A 1 186 ? -3.657 4.531 -4.435 1.00 98.44 186 LEU A C 1
ATOM 1435 O O . LEU A 1 186 ? -4.563 4.190 -3.678 1.00 98.44 186 LEU A O 1
ATOM 1439 N N . ALA A 1 187 ? -2.368 4.383 -4.114 1.00 98.38 187 ALA A N 1
ATOM 1440 C CA . ALA A 1 187 ? -1.912 3.758 -2.873 1.00 98.38 187 ALA A CA 1
ATOM 1441 C C . ALA A 1 187 ? -2.508 4.434 -1.629 1.00 98.38 187 ALA A C 1
ATOM 1443 O O . ALA A 1 187 ? -3.020 3.778 -0.723 1.00 98.38 187 ALA A O 1
ATOM 1444 N N . GLN A 1 188 ? -2.476 5.766 -1.593 1.00 98.06 188 GLN A N 1
ATOM 1445 C CA . GLN A 1 188 ? -3.065 6.528 -0.497 1.00 98.06 188 GLN A CA 1
ATOM 1446 C C . GLN A 1 188 ? -4.593 6.418 -0.486 1.00 98.06 188 GLN A C 1
ATOM 1448 O O . GLN A 1 188 ? -5.167 6.258 0.585 1.00 98.06 188 GLN A O 1
ATOM 1453 N N . LEU A 1 189 ? -5.263 6.461 -1.644 1.00 98.38 189 LEU A N 1
ATOM 1454 C CA . LEU A 1 189 ? -6.716 6.267 -1.727 1.00 98.38 189 LEU A CA 1
ATOM 1455 C C . LEU A 1 189 ? -7.141 4.920 -1.127 1.00 98.38 189 LEU A C 1
ATOM 1457 O O . LEU A 1 189 ? -8.066 4.893 -0.316 1.00 98.38 189 LEU A O 1
ATOM 1461 N N . LEU A 1 190 ? -6.434 3.840 -1.471 1.00 98.75 190 LEU A N 1
ATOM 1462 C CA . LEU A 1 190 ? -6.668 2.494 -0.942 1.00 98.75 190 LEU A CA 1
ATOM 1463 C C . LEU A 1 190 ? -6.540 2.469 0.589 1.00 98.75 190 LEU A C 1
ATOM 1465 O O . LEU A 1 190 ? -7.446 2.011 1.282 1.00 98.75 190 LEU A O 1
ATOM 1469 N N . VAL A 1 191 ? -5.454 3.030 1.129 1.00 98.75 191 VAL A N 1
ATOM 1470 C CA . VAL A 1 191 ? -5.177 3.036 2.576 1.00 98.75 191 VAL A CA 1
ATOM 1471 C C . VAL A 1 191 ? -6.178 3.893 3.354 1.00 98.75 191 VAL A C 1
ATOM 1473 O O . VAL A 1 191 ? -6.672 3.468 4.398 1.00 98.75 191 VAL A O 1
ATOM 1476 N N . VAL A 1 192 ? -6.502 5.095 2.863 1.00 98.56 192 VAL A N 1
ATOM 1477 C CA . VAL A 1 192 ? -7.463 5.987 3.535 1.00 98.56 192 VAL A CA 1
ATOM 1478 C C . VAL A 1 192 ? -8.867 5.388 3.493 1.00 98.56 192 VAL A C 1
ATOM 1480 O O . VAL A 1 192 ? -9.549 5.388 4.517 1.00 98.56 192 VAL A O 1
ATOM 1483 N N . PHE A 1 193 ? -9.293 4.841 2.349 1.00 98.69 193 PHE A N 1
ATOM 1484 C CA . PHE A 1 193 ? -10.589 4.171 2.233 1.00 98.69 193 PHE A CA 1
ATOM 1485 C C . PHE A 1 193 ? -10.668 2.967 3.176 1.00 98.69 193 PHE A C 1
ATOM 1487 O O . PHE A 1 193 ? -11.592 2.879 3.983 1.00 98.69 193 PHE A O 1
ATOM 1494 N N . GLY A 1 194 ? -9.661 2.089 3.142 1.00 98.44 194 GLY A N 1
ATOM 1495 C CA . GLY A 1 194 ? -9.578 0.917 4.010 1.00 98.44 194 GLY A CA 1
ATOM 1496 C C . GLY A 1 194 ? -9.605 1.262 5.503 1.00 98.44 194 GLY A C 1
ATOM 1497 O O . GLY A 1 194 ? -10.236 0.564 6.297 1.00 98.44 194 GLY A O 1
ATOM 1498 N N . ASN A 1 195 ? -9.012 2.391 5.907 1.00 98.62 195 ASN A N 1
ATOM 1499 C CA . ASN A 1 195 ? -9.140 2.880 7.278 1.00 98.62 195 ASN A CA 1
ATOM 1500 C C . ASN A 1 195 ? -10.545 3.415 7.593 1.00 98.62 195 ASN A C 1
ATOM 1502 O O . ASN A 1 195 ? -11.111 3.099 8.641 1.00 98.62 195 ASN A O 1
ATOM 1506 N N . ALA A 1 196 ? -11.111 4.219 6.691 1.00 98.31 196 ALA A N 1
ATOM 1507 C CA . ALA A 1 196 ? -12.395 4.883 6.884 1.00 98.31 196 ALA A CA 1
ATOM 1508 C C . ALA A 1 196 ? -13.556 3.893 7.059 1.00 98.31 196 ALA A C 1
ATOM 1510 O O . ALA A 1 196 ? -14.498 4.187 7.797 1.00 98.31 196 ALA A O 1
ATOM 1511 N N . ILE A 1 197 ? -13.494 2.713 6.443 1.00 97.75 197 ILE A N 1
ATOM 1512 C CA . ILE A 1 197 ? -14.560 1.703 6.540 1.00 97.75 197 ILE A CA 1
ATOM 1513 C C . ILE A 1 197 ? -14.526 0.873 7.836 1.00 97.75 197 ILE A C 1
ATOM 1515 O O . ILE A 1 197 ? -15.521 0.241 8.184 1.00 97.75 197 ILE A O 1
ATOM 1519 N N . GLY A 1 198 ? -13.430 0.928 8.603 1.00 96.62 198 GLY A N 1
ATOM 1520 C CA . GLY A 1 198 ? -13.317 0.262 9.903 1.00 96.62 198 GLY A CA 1
ATOM 1521 C C . GLY A 1 198 ? -13.242 -1.269 9.838 1.00 96.62 198 GLY A C 1
ATOM 1522 O O . GLY A 1 198 ? -12.830 -1.846 8.836 1.00 96.62 198 GLY A O 1
ATOM 1523 N N . ARG A 1 199 ? -13.630 -1.923 10.943 1.00 94.69 199 ARG A N 1
ATOM 1524 C CA . ARG A 1 199 ? -13.558 -3.388 11.146 1.00 94.69 199 ARG A CA 1
ATOM 1525 C C . ARG A 1 199 ? -14.885 -4.116 10.904 1.00 94.69 199 ARG A C 1
ATOM 1527 O O . ARG A 1 199 ? -15.063 -5.232 11.378 1.00 94.69 199 ARG A O 1
ATOM 1534 N N . ASN A 1 200 ? -15.825 -3.484 10.209 1.00 92.94 200 ASN A N 1
ATOM 1535 C CA . ASN A 1 200 ? -17.109 -4.115 9.905 1.00 92.94 200 ASN A CA 1
ATOM 1536 C C . ASN A 1 200 ? -16.967 -5.159 8.786 1.00 92.94 200 ASN A C 1
ATOM 1538 O O . ASN A 1 200 ? -17.313 -6.314 9.031 1.00 92.94 200 ASN A O 1
ATOM 1542 N N . PRO A 1 201 ? -16.414 -4.813 7.608 1.00 96.56 201 PRO A N 1
ATOM 1543 C CA . PRO A 1 201 ? -16.130 -5.797 6.574 1.00 96.56 201 PRO A CA 1
ATOM 1544 C C . PRO A 1 201 ? -14.801 -6.507 6.844 1.00 96.56 201 PRO A C 1
ATOM 1546 O O . PRO A 1 201 ? -13.799 -5.877 7.200 1.00 96.56 201 PRO A O 1
ATOM 1549 N N . TYR A 1 202 ? -14.778 -7.823 6.648 1.00 97.38 202 TYR A N 1
ATOM 1550 C CA . TYR A 1 202 ? -13.596 -8.648 6.901 1.00 97.38 202 TYR A CA 1
ATOM 1551 C C . TYR A 1 202 ? -13.510 -9.843 5.958 1.00 97.38 202 TYR A C 1
ATOM 1553 O O . TYR A 1 202 ? -14.456 -10.172 5.247 1.00 97.38 202 TYR A O 1
ATOM 1561 N N . PHE A 1 203 ? -12.376 -10.533 5.993 1.00 97.00 203 PHE A N 1
ATOM 1562 C CA . PHE A 1 203 ? -12.269 -11.904 5.513 1.00 97.00 203 PHE A CA 1
ATOM 1563 C C . PHE A 1 203 ? -11.611 -12.786 6.568 1.00 97.00 203 PHE A C 1
ATOM 1565 O O . PHE A 1 203 ? -10.838 -12.302 7.400 1.00 97.00 203 PHE A O 1
ATOM 1572 N N . PHE A 1 204 ? -11.910 -14.082 6.520 1.00 92.81 204 PHE A N 1
ATOM 1573 C CA . PHE A 1 204 ? -11.354 -15.052 7.453 1.00 92.81 204 PHE A CA 1
ATOM 1574 C C . PHE A 1 204 ? -10.219 -15.864 6.808 1.00 92.81 204 PHE A C 1
ATOM 1576 O O . PHE A 1 204 ? -10.282 -16.254 5.631 1.00 92.81 204 PHE A O 1
ATOM 1583 N N . VAL A 1 205 ? -9.149 -16.091 7.571 1.00 87.94 205 VAL A N 1
ATOM 1584 C CA . VAL A 1 205 ? -8.073 -17.043 7.260 1.00 87.94 205 VAL A CA 1
ATOM 1585 C C . VAL A 1 205 ? -7.783 -17.818 8.534 1.00 87.94 205 VAL A C 1
ATOM 1587 O O . VAL A 1 205 ? -7.437 -17.218 9.543 1.00 87.94 205 VAL A O 1
ATOM 1590 N N . GLU A 1 206 ? -7.898 -19.143 8.477 1.00 86.50 206 GLU A N 1
ATOM 1591 C CA . GLU A 1 206 ? -7.650 -20.039 9.615 1.00 86.50 206 GLU A CA 1
ATOM 1592 C C . GLU A 1 206 ? -8.451 -19.686 10.876 1.00 86.50 206 GLU A C 1
ATOM 1594 O O . GLU A 1 206 ? -9.589 -20.127 10.993 1.00 86.50 206 GLU A O 1
ATOM 1599 N N . SER A 1 207 ? -7.866 -18.946 11.821 1.00 84.94 207 SER A N 1
ATOM 1600 C CA . SER A 1 207 ? -8.506 -18.491 13.062 1.00 84.94 207 SER A CA 1
ATOM 1601 C C . SER A 1 207 ? -8.588 -16.969 13.192 1.00 84.94 207 SER A C 1
ATOM 1603 O O . SER A 1 207 ? -9.090 -16.481 14.204 1.00 84.94 207 SER A O 1
ATOM 1605 N N . ASP A 1 208 ? -8.118 -16.227 12.187 1.00 89.69 208 ASP A N 1
ATOM 1606 C CA . ASP A 1 208 ? -7.877 -14.793 12.289 1.00 89.69 208 ASP A CA 1
ATOM 1607 C C . ASP A 1 208 ? -8.787 -13.974 11.368 1.00 89.69 208 ASP A C 1
ATOM 1609 O O . ASP A 1 208 ? -9.052 -14.306 10.205 1.00 89.69 208 ASP A O 1
ATOM 1613 N N . PHE A 1 209 ? -9.251 -12.849 11.911 1.00 93.44 209 PHE A N 1
ATOM 1614 C CA . PHE A 1 209 ? -9.981 -11.833 11.166 1.00 93.44 209 PHE A CA 1
ATOM 1615 C C . PHE A 1 209 ? -9.004 -10.859 10.524 1.00 93.44 209 PHE A C 1
ATOM 1617 O O . PHE A 1 209 ? -8.199 -10.224 11.206 1.00 93.44 209 PHE A O 1
ATOM 1624 N N . HIS A 1 210 ? -9.139 -10.669 9.217 1.00 96.31 210 HIS A N 1
ATOM 1625 C CA . HIS A 1 210 ? -8.406 -9.644 8.494 1.00 96.31 210 HIS A CA 1
ATOM 1626 C C . HIS A 1 210 ? -9.356 -8.547 8.027 1.00 96.31 210 HIS A C 1
ATOM 1628 O O . HIS A 1 210 ? -10.384 -8.813 7.403 1.00 96.31 210 HIS A O 1
ATOM 1634 N N . TYR A 1 211 ? -8.965 -7.305 8.295 1.00 97.38 211 TYR A N 1
ATOM 1635 C CA . TYR A 1 211 ? -9.711 -6.107 7.927 1.00 97.38 211 TYR A CA 1
ATOM 1636 C C . TYR A 1 211 ? -8.939 -5.286 6.895 1.00 97.38 211 TYR A C 1
ATOM 1638 O O . TYR A 1 211 ? -7.798 -5.591 6.554 1.00 97.38 211 TYR A O 1
ATOM 1646 N N . ALA A 1 212 ? -9.560 -4.219 6.405 1.00 97.31 212 ALA A N 1
ATOM 1647 C CA . ALA A 1 212 ? -9.043 -3.401 5.314 1.00 97.31 212 ALA A CA 1
ATOM 1648 C C . ALA A 1 212 ? -7.930 -2.406 5.710 1.00 97.31 212 ALA A C 1
ATOM 1650 O O . ALA A 1 212 ? -7.677 -1.448 4.983 1.00 97.31 212 ALA A O 1
ATOM 1651 N N . ASN A 1 213 ? -7.276 -2.561 6.865 1.00 97.56 213 ASN A N 1
ATOM 1652 C CA . ASN A 1 213 ? -6.215 -1.643 7.263 1.00 97.56 213 ASN A CA 1
ATOM 1653 C C . ASN A 1 213 ? -4.873 -1.985 6.600 1.00 97.56 213 ASN A C 1
ATOM 1655 O O . ASN A 1 213 ? -4.379 -3.108 6.697 1.00 97.56 213 ASN A O 1
ATOM 1659 N N . GLU A 1 214 ? -4.251 -0.969 6.001 1.00 98.44 214 GLU A N 1
ATOM 1660 C CA . GLU A 1 214 ? -2.910 -1.060 5.424 1.00 98.44 214 GLU A CA 1
ATOM 1661 C C . GLU A 1 214 ? -1.964 0.023 5.945 1.00 98.44 214 GLU A C 1
ATOM 1663 O O . GLU A 1 214 ? -2.400 1.088 6.399 1.00 98.44 214 GLU A O 1
ATOM 1668 N N . PHE A 1 215 ? -0.660 -0.255 5.871 1.00 98.44 215 PHE A N 1
ATOM 1669 C CA . PHE A 1 215 ? 0.388 0.746 6.066 1.00 98.44 215 PHE A CA 1
ATOM 1670 C C . PHE A 1 215 ? 1.097 1.017 4.747 1.00 98.44 215 PHE A C 1
ATOM 1672 O O . PHE A 1 215 ? 1.337 0.106 3.967 1.00 98.44 215 PHE A O 1
ATOM 1679 N N . LEU A 1 216 ? 1.467 2.267 4.509 1.00 98.25 216 LEU A N 1
ATOM 1680 C CA . LEU A 1 216 ? 2.060 2.730 3.265 1.00 98.25 216 LEU A CA 1
ATOM 1681 C C . LEU A 1 216 ? 3.293 3.569 3.553 1.00 98.25 216 LEU A C 1
ATOM 1683 O O . LEU A 1 216 ? 3.245 4.479 4.381 1.00 98.25 216 LEU A O 1
ATOM 1687 N N . CYS A 1 217 ? 4.370 3.294 2.823 1.00 96.69 217 CYS A N 1
ATOM 1688 C CA . CYS A 1 217 ? 5.539 4.152 2.750 1.00 96.69 217 CYS A CA 1
ATOM 1689 C C . CYS A 1 217 ? 5.785 4.566 1.294 1.00 96.69 217 CYS A C 1
ATOM 1691 O O . CYS A 1 217 ? 6.142 3.738 0.452 1.00 96.69 217 CYS A O 1
ATOM 1693 N N . LEU A 1 218 ? 5.604 5.856 0.996 1.00 95.75 218 LEU A N 1
ATOM 1694 C CA . LEU A 1 218 ? 5.965 6.424 -0.302 1.00 95.75 218 LEU A CA 1
ATOM 1695 C C . LEU A 1 218 ? 7.444 6.805 -0.314 1.00 95.75 218 LEU A C 1
ATOM 1697 O O . LEU A 1 218 ? 7.881 7.673 0.452 1.00 95.75 218 LEU A O 1
ATOM 1701 N N . VAL A 1 219 ? 8.197 6.205 -1.233 1.00 93.00 219 VAL A N 1
ATOM 1702 C CA . VAL A 1 219 ? 9.643 6.400 -1.369 1.00 93.00 219 VAL A CA 1
ATOM 1703 C C . VAL A 1 219 ? 9.935 7.121 -2.681 1.00 93.00 219 VAL A C 1
ATOM 1705 O O . VAL A 1 219 ? 9.670 6.602 -3.759 1.00 93.00 219 VAL A O 1
ATOM 1708 N N . GLY A 1 220 ? 10.481 8.335 -2.605 1.00 87.31 220 GLY A N 1
ATOM 1709 C CA . GLY A 1 220 ? 10.822 9.124 -3.800 1.00 87.31 220 GLY A CA 1
ATOM 1710 C C . GLY A 1 220 ? 12.287 9.543 -3.848 1.00 87.31 220 GLY A C 1
ATOM 1711 O O . GLY A 1 220 ? 12.922 9.646 -2.800 1.00 87.31 220 GLY A O 1
ATOM 1712 N N . GLU A 1 221 ? 12.821 9.806 -5.046 1.00 71.38 221 GLU A N 1
ATOM 1713 C CA . GLU A 1 221 ? 14.237 10.182 -5.258 1.00 71.38 221 GLU A CA 1
ATOM 1714 C C . GLU A 1 221 ? 14.643 11.430 -4.481 1.00 71.38 221 GLU A C 1
ATOM 1716 O O . GLU A 1 221 ? 15.696 11.464 -3.849 1.00 71.38 221 GLU A O 1
ATOM 1721 N N . THR A 1 222 ? 13.776 12.436 -4.479 1.00 65.06 222 THR A N 1
ATOM 1722 C CA . THR A 1 222 ? 14.011 13.714 -3.813 1.00 65.06 222 THR A CA 1
ATOM 1723 C C . THR A 1 222 ? 12.891 14.022 -2.823 1.00 65.06 222 THR A C 1
ATOM 1725 O O . THR A 1 222 ? 11.811 13.412 -2.828 1.00 65.06 222 THR A O 1
ATOM 1728 N N . SER A 1 223 ? 13.122 15.007 -1.958 1.00 58.47 223 SER A N 1
ATOM 1729 C CA . SER A 1 223 ? 12.073 15.609 -1.124 1.00 58.47 223 SER A CA 1
ATOM 1730 C C . SER A 1 223 ? 10.950 16.236 -1.969 1.00 58.47 223 SER A C 1
ATOM 1732 O O . SER A 1 223 ? 9.812 16.316 -1.515 1.00 58.47 223 SER A O 1
ATOM 1734 N N . THR A 1 224 ? 11.238 16.593 -3.226 1.00 57.12 224 THR A N 1
ATOM 1735 C CA . THR A 1 224 ? 10.328 17.237 -4.187 1.00 57.12 224 THR A CA 1
ATOM 1736 C C . THR A 1 224 ? 9.557 16.270 -5.095 1.00 57.12 224 THR A C 1
ATOM 1738 O O . THR A 1 224 ? 8.879 16.716 -6.015 1.00 57.12 224 THR A O 1
ATOM 1741 N N . ALA A 1 225 ? 9.600 14.956 -4.849 1.00 58.41 225 ALA A N 1
ATOM 1742 C CA . ALA A 1 225 ? 8.926 13.934 -5.666 1.00 58.41 225 ALA A CA 1
ATOM 1743 C C . ALA A 1 225 ? 7.377 13.925 -5.556 1.00 58.41 225 ALA A C 1
ATOM 1745 O O . ALA A 1 225 ? 6.755 12.873 -5.653 1.00 58.41 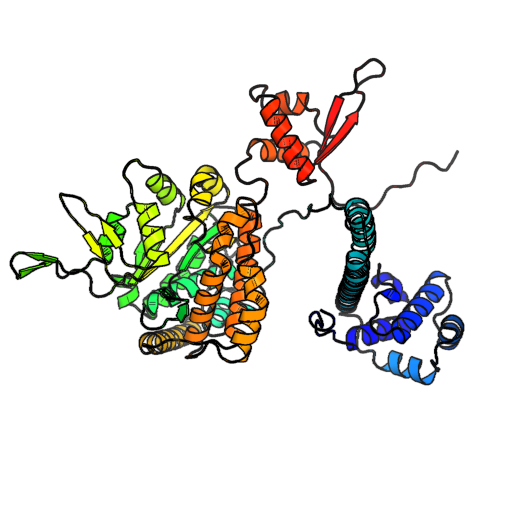225 ALA A O 1
ATOM 1746 N N . GLY A 1 226 ? 6.738 15.065 -5.271 1.00 59.06 226 GLY A N 1
ATOM 1747 C CA . GLY A 1 226 ? 5.278 15.188 -5.204 1.00 59.06 226 GLY A CA 1
ATOM 1748 C C . GLY A 1 226 ? 4.600 14.448 -4.042 1.00 59.06 226 GLY A C 1
ATOM 1749 O O . GLY A 1 226 ? 3.375 14.426 -3.986 1.00 59.06 226 GLY A O 1
ATOM 1750 N N . LYS A 1 227 ? 5.353 13.875 -3.088 1.00 65.50 227 LYS A N 1
ATOM 1751 C CA . LYS A 1 227 ? 4.816 13.113 -1.937 1.00 65.50 227 LYS A CA 1
ATOM 1752 C C . LYS A 1 227 ? 3.838 13.942 -1.097 1.00 65.50 227 LYS A C 1
ATOM 1754 O O . LYS A 1 227 ? 2.684 13.561 -0.934 1.00 65.50 227 LYS A O 1
ATOM 1759 N N . GLY A 1 228 ? 4.254 15.129 -0.646 1.00 64.56 228 GLY A N 1
ATOM 1760 C CA . GLY A 1 228 ? 3.369 16.051 0.084 1.00 64.56 228 GLY A CA 1
ATOM 1761 C C . GLY A 1 228 ? 2.189 16.551 -0.761 1.00 64.56 228 GLY A C 1
ATOM 1762 O O . GLY A 1 228 ? 1.070 16.657 -0.262 1.00 64.56 228 GLY A O 1
ATOM 1763 N N . THR A 1 229 ? 2.421 16.788 -2.054 1.00 65.44 229 THR A N 1
ATOM 1764 C CA . THR A 1 229 ? 1.397 17.236 -3.011 1.00 65.44 229 THR A CA 1
ATOM 1765 C C . THR A 1 229 ? 0.306 16.182 -3.207 1.00 65.44 229 THR A C 1
ATOM 1767 O O . THR A 1 229 ? -0.876 16.514 -3.176 1.00 65.44 229 THR A O 1
ATOM 1770 N N . SER A 1 230 ? 0.687 14.906 -3.327 1.00 75.88 230 SER A N 1
ATOM 1771 C CA . SER A 1 230 ? -0.241 13.779 -3.475 1.00 75.88 230 SER A CA 1
ATOM 1772 C C . SER A 1 230 ? -1.196 13.655 -2.280 1.00 75.88 230 SER A C 1
ATOM 1774 O O . SER A 1 230 ? -2.411 13.567 -2.470 1.00 75.88 230 SER A O 1
ATOM 1776 N N . TRP A 1 231 ? -0.674 13.800 -1.055 1.00 87.81 231 TRP A N 1
ATOM 1777 C CA . TRP A 1 231 ? -1.490 13.823 0.159 1.00 87.81 231 TRP A CA 1
ATOM 1778 C C . TRP A 1 231 ? -2.455 15.010 0.190 1.00 87.81 231 TRP A C 1
ATOM 1780 O O . TRP A 1 231 ? -3.585 14.862 0.642 1.00 87.81 231 TRP A O 1
ATOM 1790 N N . GLY A 1 232 ? -2.062 16.179 -0.328 1.00 87.69 232 GLY A N 1
ATOM 1791 C CA . GLY A 1 232 ? -2.907 17.377 -0.360 1.00 87.69 232 GLY A CA 1
ATOM 1792 C C . GLY A 1 232 ? -4.261 17.163 -1.049 1.00 87.69 232 GLY A C 1
ATOM 1793 O O . GLY A 1 232 ? -5.296 17.550 -0.495 1.00 87.69 232 GLY A O 1
ATOM 1794 N N . TYR A 1 233 ? -4.273 16.504 -2.213 1.00 87.88 233 TYR A N 1
ATOM 1795 C CA . TYR A 1 233 ? -5.507 16.208 -2.954 1.00 87.88 233 TYR A CA 1
ATOM 1796 C C . TYR A 1 233 ? -6.408 15.225 -2.204 1.00 87.88 233 TYR A C 1
ATOM 1798 O O . TYR A 1 233 ? -7.608 15.470 -2.056 1.00 87.88 233 TYR A O 1
ATOM 1806 N N . ILE A 1 234 ? -5.824 14.150 -1.677 1.00 91.88 234 ILE A N 1
ATOM 1807 C CA . ILE A 1 234 ? -6.550 13.082 -0.980 1.00 91.88 234 ILE A CA 1
ATOM 1808 C C . ILE A 1 234 ? -7.097 13.593 0.349 1.00 91.88 234 ILE A C 1
ATOM 1810 O O . ILE A 1 234 ? -8.279 13.424 0.643 1.00 91.88 234 ILE A O 1
ATOM 1814 N N . ARG A 1 235 ? -6.277 14.331 1.103 1.00 92.06 235 ARG A N 1
ATOM 1815 C CA . ARG A 1 235 ? -6.684 15.048 2.310 1.00 92.06 235 ARG A CA 1
ATOM 1816 C C . ARG A 1 235 ? -7.887 15.936 2.048 1.00 92.06 235 ARG A C 1
ATOM 1818 O O . ARG A 1 235 ? -8.847 15.886 2.806 1.00 92.06 235 ARG A O 1
ATOM 1825 N N . ARG A 1 236 ? -7.851 16.763 0.998 1.00 90.62 236 ARG A N 1
ATOM 1826 C CA . ARG A 1 236 ? -8.969 17.661 0.682 1.00 90.62 236 ARG A CA 1
ATOM 1827 C C . ARG A 1 236 ? -10.222 16.861 0.323 1.00 90.62 236 ARG A C 1
ATOM 1829 O O . ARG A 1 236 ? -11.302 17.199 0.788 1.00 90.62 236 ARG A O 1
ATOM 1836 N N . LEU A 1 237 ? -10.085 15.812 -0.490 1.00 92.94 237 LEU A N 1
ATOM 1837 C CA . LEU A 1 237 ? -11.192 14.942 -0.897 1.00 92.94 237 LEU A CA 1
ATOM 1838 C C . LEU A 1 237 ? -11.881 14.280 0.305 1.00 92.94 237 LEU A C 1
ATOM 1840 O O . LEU A 1 237 ? -13.084 14.450 0.470 1.00 92.94 237 LEU A O 1
ATOM 1844 N N . PHE A 1 238 ? -11.131 13.594 1.170 1.00 95.06 238 PHE A N 1
ATOM 1845 C CA . PHE A 1 238 ? -11.699 12.915 2.339 1.00 95.06 238 PHE A CA 1
ATOM 1846 C C . PHE A 1 238 ? -12.163 13.874 3.430 1.00 95.06 238 PHE A C 1
ATOM 1848 O O . PHE A 1 238 ? -13.125 13.565 4.124 1.00 95.06 238 PHE A O 1
ATOM 1855 N N . LYS A 1 239 ? -11.531 15.044 3.580 1.00 95.06 239 LYS A N 1
ATOM 1856 C CA . LYS A 1 239 ? -12.011 16.074 4.507 1.00 95.06 239 LYS A CA 1
ATOM 1857 C C . LYS A 1 239 ? -13.393 16.593 4.112 1.00 95.06 239 LYS A C 1
ATOM 1859 O O . LYS A 1 239 ? -14.210 16.835 4.994 1.00 95.06 239 LYS A O 1
ATOM 1864 N N . ASP A 1 240 ? -13.642 16.758 2.816 1.00 94.81 240 ASP A N 1
ATOM 1865 C CA . ASP A 1 240 ? -14.932 17.241 2.324 1.00 94.81 240 ASP A CA 1
ATOM 1866 C C . ASP A 1 240 ? -15.980 16.112 2.301 1.00 94.81 240 ASP A C 1
ATOM 1868 O O . ASP A 1 240 ? -17.140 16.350 2.620 1.00 94.81 240 ASP A O 1
ATOM 1872 N N . ALA A 1 241 ? -15.575 14.875 1.987 1.00 96.06 241 ALA A N 1
ATOM 1873 C CA . ALA A 1 241 ? -16.472 13.719 1.972 1.00 96.06 241 ALA A CA 1
ATOM 1874 C C . ALA A 1 241 ? -16.848 13.212 3.373 1.00 96.06 241 ALA A C 1
ATOM 1876 O O . ALA A 1 241 ? -18.006 12.888 3.615 1.00 96.06 241 ALA A O 1
ATOM 1877 N N . LEU A 1 242 ? -15.889 13.146 4.297 1.00 97.00 242 LEU A N 1
ATOM 1878 C CA . LEU A 1 242 ? -16.033 12.522 5.615 1.00 97.00 242 LEU A CA 1
ATOM 1879 C C . LEU A 1 242 ? -15.494 13.456 6.718 1.00 97.00 242 LEU A C 1
ATOM 1881 O O . LEU A 1 242 ? -14.510 13.119 7.387 1.00 97.00 242 LEU A O 1
ATOM 1885 N N . PRO A 1 243 ? -16.099 14.641 6.924 1.00 97.00 243 PRO A N 1
ATOM 1886 C CA . PRO A 1 243 ? -15.536 15.689 7.776 1.00 97.00 243 PRO A CA 1
ATOM 1887 C C . PRO A 1 243 ? -15.316 15.251 9.229 1.00 97.00 243 PRO A C 1
ATOM 1889 O O . PRO A 1 243 ? -14.268 15.560 9.798 1.00 97.00 243 PRO A O 1
ATOM 1892 N N . ASP A 1 244 ? -16.247 14.496 9.819 1.00 95.62 244 ASP A N 1
ATOM 1893 C CA . ASP A 1 244 ? -16.137 14.043 11.212 1.00 95.62 244 ASP A CA 1
ATOM 1894 C C . ASP A 1 244 ? -15.059 12.973 11.397 1.00 95.62 244 ASP A C 1
ATOM 1896 O O . ASP A 1 244 ? -14.259 13.053 12.332 1.00 95.62 244 ASP A O 1
ATOM 1900 N N . TYR A 1 245 ? -14.985 12.000 10.486 1.00 96.75 245 TYR A N 1
ATOM 1901 C CA . TYR A 1 245 ? -13.906 11.012 10.481 1.00 96.75 245 TYR A CA 1
ATOM 1902 C C . TYR A 1 245 ? -12.551 11.706 10.302 1.00 96.75 245 TYR A C 1
ATOM 1904 O O . TYR A 1 245 ? -11.639 11.493 11.098 1.00 96.75 245 TYR A O 1
ATOM 1912 N N . PHE A 1 246 ? -12.434 12.599 9.314 1.00 95.00 246 PHE A N 1
ATOM 1913 C CA . PHE A 1 246 ? -11.176 13.277 9.023 1.00 95.00 246 PHE A CA 1
ATOM 1914 C C . PHE A 1 246 ? -10.709 14.148 10.193 1.00 95.00 246 PHE A C 1
ATOM 1916 O O . PHE A 1 246 ? -9.532 14.150 10.540 1.00 95.00 246 PHE A O 1
ATOM 1923 N N . LYS A 1 247 ? -11.630 14.883 10.825 1.00 94.88 247 LYS A N 1
ATOM 1924 C CA . LYS A 1 247 ? -11.321 15.760 11.958 1.00 94.88 247 LYS A CA 1
ATOM 1925 C C . LYS A 1 247 ? -10.848 14.987 13.188 1.00 94.88 247 LYS A C 1
ATOM 1927 O O . LYS A 1 247 ? -9.985 15.486 13.902 1.00 94.88 247 LYS A O 1
ATOM 1932 N N . ASN A 1 248 ? -11.443 13.827 13.460 1.00 95.56 248 ASN A N 1
ATOM 1933 C CA . ASN A 1 248 ? -11.264 13.146 14.741 1.00 95.56 248 ASN A CA 1
ATOM 1934 C C . ASN A 1 248 ? -10.306 11.950 14.675 1.00 95.56 248 ASN A C 1
ATOM 1936 O O . ASN A 1 248 ? -9.775 11.554 15.711 1.00 95.56 248 ASN A O 1
ATOM 1940 N N . ARG A 1 249 ? -10.122 11.341 13.495 1.00 97.00 249 ARG A N 1
ATOM 1941 C CA . ARG A 1 249 ? -9.433 10.047 13.339 1.00 97.00 249 ARG A CA 1
ATOM 1942 C C . ARG A 1 249 ? -8.250 10.067 12.374 1.00 97.00 249 ARG A C 1
ATOM 1944 O O . ARG A 1 249 ? -7.605 9.034 12.213 1.00 97.00 249 ARG A O 1
ATOM 1951 N N . VAL A 1 250 ? -7.948 11.213 11.764 1.00 96.69 250 VAL A N 1
ATOM 1952 C CA . VAL A 1 250 ? -6.741 11.413 10.953 1.00 96.69 250 VAL A CA 1
ATOM 1953 C C . VAL A 1 250 ? -5.785 12.310 11.726 1.00 96.69 250 VAL A C 1
ATOM 1955 O O . VAL A 1 250 ? -6.056 13.492 11.925 1.00 96.69 250 VAL A O 1
ATOM 1958 N N . GLU A 1 251 ? -4.672 11.744 12.175 1.00 94.44 251 GLU A N 1
ATOM 1959 C CA . GLU A 1 251 ? -3.744 12.396 13.099 1.00 94.44 251 GLU A CA 1
ATOM 1960 C C . GLU A 1 251 ? -2.332 12.446 12.503 1.00 94.44 251 GLU A C 1
ATOM 1962 O O . GLU A 1 251 ? -1.835 11.432 12.003 1.00 94.44 251 GLU A O 1
ATOM 1967 N N . PRO A 1 252 ? -1.651 13.603 12.541 1.00 90.81 252 PRO A N 1
ATOM 1968 C CA . PRO A 1 252 ? -0.256 13.674 12.157 1.00 90.81 252 PRO A CA 1
ATOM 1969 C C . PRO A 1 252 ? 0.665 13.191 13.285 1.00 90.81 252 PRO A C 1
ATOM 1971 O O . PRO A 1 252 ? 0.391 13.405 14.466 1.00 90.81 252 PRO A O 1
ATOM 1974 N N . GLY A 1 253 ? 1.815 12.645 12.899 1.00 80.50 253 GLY A N 1
ATOM 1975 C CA . GLY A 1 253 ? 2.929 12.372 13.802 1.00 80.50 253 GLY A CA 1
ATOM 1976 C C . GLY A 1 253 ? 2.877 10.996 14.465 1.00 80.50 253 GLY A C 1
ATOM 1977 O O . GLY A 1 253 ? 1.872 10.601 15.058 1.00 80.50 253 GLY A O 1
ATOM 1978 N N . LEU A 1 254 ? 4.003 10.279 14.416 1.00 82.88 254 LEU A N 1
ATOM 1979 C CA . LEU A 1 254 ? 4.161 8.982 15.074 1.00 82.88 254 LEU A CA 1
ATOM 1980 C C . LEU A 1 254 ? 5.465 8.904 15.877 1.00 82.88 254 LEU A C 1
ATOM 1982 O O . LEU A 1 254 ? 6.549 8.778 15.314 1.00 82.88 254 LEU A O 1
ATOM 1986 N N . SER A 1 255 ? 5.369 8.962 17.211 1.00 78.94 255 SER A N 1
ATOM 1987 C CA . SER A 1 255 ? 6.548 9.078 18.090 1.00 78.94 255 SER A CA 1
ATOM 1988 C C . SER A 1 255 ? 6.696 7.969 19.141 1.00 78.94 255 SER A C 1
ATOM 1990 O O . SER A 1 255 ? 7.825 7.597 19.478 1.00 78.94 255 SER A O 1
ATOM 1992 N N . SER A 1 256 ? 5.598 7.401 19.653 1.00 88.38 256 SER A N 1
ATOM 1993 C CA . SER A 1 256 ? 5.629 6.326 20.655 1.00 88.38 256 SER A CA 1
ATOM 1994 C C . SER A 1 256 ? 4.477 5.332 20.494 1.00 88.38 256 SER A C 1
ATOM 1996 O O . SER A 1 256 ? 3.407 5.662 19.982 1.00 88.38 256 SER A O 1
ATOM 1998 N N . GLY A 1 257 ? 4.693 4.098 20.962 1.00 88.44 257 GLY A N 1
ATOM 1999 C CA . GLY A 1 257 ? 3.651 3.065 20.972 1.00 88.44 257 GLY A CA 1
ATOM 2000 C C . GLY A 1 257 ? 2.502 3.387 21.933 1.00 88.44 257 GLY A C 1
ATOM 2001 O O . GLY A 1 257 ? 1.348 3.130 21.621 1.00 88.44 257 GLY A O 1
ATOM 2002 N N . GLU A 1 258 ? 2.795 4.011 23.073 1.00 89.81 258 GLU A N 1
ATOM 2003 C CA . GLU A 1 258 ? 1.778 4.427 24.052 1.00 89.81 258 GLU A CA 1
ATOM 2004 C C . GLU A 1 258 ? 0.861 5.515 23.479 1.00 89.81 258 GLU A C 1
ATOM 2006 O O . GLU A 1 258 ? -0.348 5.476 23.685 1.00 89.81 258 GLU A O 1
ATOM 2011 N N . GLY A 1 259 ? 1.406 6.444 22.685 1.00 90.69 259 GLY A N 1
ATOM 2012 C CA . GLY A 1 259 ? 0.607 7.458 21.994 1.00 90.69 259 GLY A CA 1
ATOM 2013 C C . GLY A 1 259 ? -0.403 6.848 21.019 1.00 90.69 259 GLY A C 1
ATOM 2014 O O . GLY A 1 259 ? -1.557 7.278 20.990 1.00 90.69 259 GLY A O 1
ATOM 2015 N N . LEU A 1 260 ? 0.005 5.809 20.276 1.00 92.19 260 LEU A N 1
ATOM 2016 C CA . LEU A 1 260 ? -0.899 5.045 19.410 1.00 92.19 260 LEU A CA 1
ATOM 2017 C C . LEU A 1 260 ? -2.031 4.409 20.216 1.00 92.19 260 LEU A C 1
ATOM 2019 O O . LEU A 1 260 ? -3.196 4.637 19.898 1.00 92.19 260 LEU A O 1
ATOM 2023 N N . ILE A 1 261 ? -1.699 3.658 21.272 1.00 94.19 261 ILE A N 1
ATOM 2024 C CA . ILE A 1 261 ? -2.697 2.971 22.106 1.00 94.19 261 ILE A CA 1
ATOM 2025 C C . ILE A 1 261 ? -3.672 3.986 22.694 1.00 94.19 261 ILE A C 1
ATOM 2027 O O . ILE A 1 261 ? -4.882 3.802 22.599 1.00 94.19 261 ILE A O 1
ATOM 2031 N N . HIS A 1 262 ? -3.171 5.098 23.232 1.00 93.44 262 HIS A N 1
ATOM 2032 C CA . HIS A 1 262 ? -4.001 6.125 23.848 1.00 93.44 262 HIS A CA 1
ATOM 2033 C C . HIS A 1 262 ? -5.084 6.677 22.901 1.00 93.44 262 HIS A C 1
ATOM 2035 O O . HIS A 1 262 ? -6.210 6.941 23.333 1.00 93.44 262 HIS A O 1
ATOM 2041 N N . LYS A 1 263 ? -4.786 6.817 21.603 1.00 95.06 263 LYS A N 1
ATOM 2042 C CA . LYS A 1 263 ? -5.728 7.329 20.588 1.00 95.06 263 LYS A CA 1
ATOM 2043 C C . LYS A 1 263 ? -6.853 6.351 20.225 1.00 95.06 263 LYS A C 1
ATOM 2045 O O . LYS A 1 263 ? -7.830 6.772 19.600 1.00 95.06 263 LYS A O 1
ATOM 2050 N N . VAL A 1 264 ? -6.741 5.083 20.619 1.00 95.75 264 VAL A N 1
ATOM 2051 C CA . VAL A 1 264 ? -7.729 4.012 20.373 1.00 95.75 264 VAL A CA 1
ATOM 2052 C C . VAL A 1 264 ? -8.059 3.206 21.640 1.00 95.75 264 VAL A C 1
ATOM 2054 O O . VAL A 1 264 ? -8.613 2.113 21.554 1.00 95.75 264 VAL A O 1
ATOM 2057 N N . ARG A 1 265 ? -7.731 3.735 22.824 1.00 95.50 265 ARG A N 1
ATOM 2058 C CA . ARG A 1 265 ? -7.810 3.019 24.106 1.00 95.50 265 ARG A CA 1
ATOM 2059 C C . ARG A 1 265 ? -9.225 2.609 24.497 1.00 95.50 265 ARG A C 1
ATOM 2061 O O . ARG A 1 265 ? -10.210 3.210 24.063 1.00 95.50 265 ARG A O 1
ATOM 2068 N N . ASP A 1 266 ? -9.313 1.585 25.324 1.00 94.94 266 ASP A N 1
ATOM 2069 C CA . ASP A 1 266 ? -10.557 1.130 25.934 1.00 94.94 266 ASP A CA 1
ATOM 2070 C C . ASP A 1 266 ? -10.984 2.057 27.074 1.00 94.94 266 ASP A C 1
ATOM 2072 O O . ASP A 1 266 ? -10.185 2.844 27.592 1.00 94.94 266 ASP A O 1
ATOM 2076 N N . ALA A 1 267 ? -12.259 1.971 27.447 1.00 93.25 267 ALA A N 1
ATOM 2077 C CA . ALA A 1 267 ? -12.736 2.602 28.666 1.00 93.25 267 ALA A CA 1
ATOM 2078 C C . ALA A 1 267 ? -12.027 1.984 29.879 1.00 93.25 267 ALA A C 1
ATOM 2080 O O . ALA A 1 267 ? -11.720 0.791 29.898 1.00 93.25 267 ALA A O 1
ATOM 2081 N N . THR A 1 268 ? -11.752 2.805 30.886 1.00 89.75 268 THR A N 1
ATOM 2082 C CA . THR A 1 268 ? -11.135 2.372 32.142 1.00 89.75 268 THR A CA 1
ATOM 2083 C C . THR A 1 268 ? -12.085 2.659 33.292 1.00 89.75 268 THR A C 1
ATOM 2085 O O . THR A 1 268 ? -12.581 3.780 33.429 1.00 89.75 268 THR A O 1
ATOM 2088 N N . GLU A 1 269 ? -12.297 1.647 34.130 1.00 87.69 269 GLU A N 1
ATOM 2089 C CA . GLU A 1 269 ? -13.160 1.706 35.306 1.00 87.69 269 GLU A CA 1
ATOM 2090 C C . GLU A 1 269 ? -12.351 1.477 36.585 1.00 87.69 269 GLU A C 1
ATOM 2092 O O . GLU A 1 269 ? -11.525 0.564 36.664 1.00 87.69 269 GLU A O 1
ATOM 2097 N N . VAL A 1 270 ? -12.608 2.292 37.608 1.00 85.62 270 VAL A N 1
ATOM 2098 C CA . VAL A 1 270 ? -12.023 2.148 38.945 1.00 85.62 270 VAL A CA 1
ATOM 2099 C C . VAL A 1 270 ? -13.160 2.081 39.953 1.00 85.62 270 VAL A C 1
ATOM 2101 O O . VAL A 1 270 ? -13.999 2.972 40.006 1.00 85.62 270 VAL A O 1
ATOM 2104 N N . ALA A 1 271 ? -13.203 1.005 40.743 1.00 86.75 271 ALA A N 1
ATOM 2105 C CA . ALA A 1 271 ? -14.260 0.757 41.731 1.00 86.75 271 ALA A CA 1
ATOM 2106 C C . ALA A 1 271 ? -15.700 0.808 41.161 1.00 86.75 271 ALA A C 1
ATOM 2108 O O . ALA A 1 271 ? -16.640 1.121 41.884 1.00 86.75 271 ALA A O 1
ATOM 2109 N N . GLY A 1 272 ? -15.871 0.462 39.878 1.00 84.12 272 GLY A N 1
ATOM 2110 C CA . GLY A 1 272 ? -17.168 0.459 39.191 1.00 84.12 272 GLY A CA 1
ATOM 2111 C C . GLY A 1 272 ? -17.579 1.803 38.581 1.00 84.12 272 GLY A C 1
ATOM 2112 O O . GLY A 1 272 ? -18.663 1.893 38.014 1.00 84.12 272 GLY A O 1
ATOM 2113 N N . GLU A 1 273 ? -16.732 2.834 38.663 1.00 87.81 273 GLU A N 1
ATOM 2114 C CA . GLU A 1 273 ? -16.954 4.123 38.003 1.00 87.81 273 GLU A CA 1
ATOM 2115 C C . GLU A 1 273 ? -16.025 4.283 36.794 1.00 87.81 273 GLU A C 1
ATOM 2117 O O . GLU A 1 273 ? -14.821 4.027 36.880 1.00 87.81 273 GLU A O 1
ATOM 2122 N N . ILE A 1 274 ? -16.578 4.730 35.660 1.00 88.06 274 ILE A N 1
ATOM 2123 C CA . ILE A 1 274 ? -15.804 5.033 34.449 1.00 88.06 274 ILE A CA 1
ATOM 2124 C C . ILE A 1 274 ? -14.944 6.273 34.718 1.00 88.06 274 ILE A C 1
ATOM 2126 O O . ILE A 1 274 ? -15.443 7.397 34.746 1.00 88.06 274 ILE A O 1
ATOM 2130 N N . THR A 1 275 ? -13.639 6.072 34.885 1.00 89.69 275 THR A N 1
ATOM 2131 C CA . THR A 1 275 ? -12.663 7.158 35.074 1.00 89.69 275 THR A CA 1
ATOM 2132 C C . THR A 1 275 ? -12.149 7.720 33.752 1.00 89.69 275 THR A C 1
ATOM 2134 O O . THR A 1 275 ? -11.727 8.871 33.685 1.00 89.69 275 THR A O 1
ATOM 2137 N N . ASP A 1 276 ? -12.186 6.910 32.693 1.00 90.81 276 ASP A N 1
ATOM 2138 C CA . ASP A 1 276 ? -11.876 7.320 31.325 1.00 90.81 276 ASP A CA 1
ATOM 2139 C C . ASP A 1 276 ? -12.849 6.601 30.382 1.00 90.81 276 ASP A C 1
ATOM 2141 O O . ASP A 1 276 ? -12.836 5.369 30.347 1.00 90.81 276 ASP A O 1
ATOM 2145 N N . PRO A 1 277 ? -13.693 7.315 29.615 1.00 92.06 277 PRO A N 1
ATOM 2146 C CA . PRO A 1 277 ? -14.620 6.684 28.674 1.00 92.06 277 PRO A CA 1
ATOM 2147 C C . PRO A 1 277 ? -13.907 5.985 27.505 1.00 92.06 277 PRO A C 1
ATOM 2149 O O . PRO A 1 277 ? -14.543 5.267 26.735 1.00 92.06 277 PRO A O 1
ATOM 2152 N N . GLY A 1 278 ? -12.596 6.187 27.355 1.00 93.69 278 GLY A N 1
ATOM 2153 C CA . GLY A 1 278 ? -11.804 5.628 26.274 1.00 93.69 278 GLY A CA 1
ATOM 2154 C C . GLY A 1 278 ? -12.147 6.252 24.926 1.00 93.69 278 GLY A C 1
ATOM 2155 O O . GLY A 1 278 ? -12.632 7.382 24.830 1.00 93.69 278 GLY A O 1
ATOM 2156 N N . MET A 1 279 ? -11.852 5.517 23.858 1.00 95.81 279 MET A N 1
ATOM 2157 C CA . MET A 1 279 ? -12.194 5.896 22.496 1.00 95.81 279 MET A CA 1
ATOM 2158 C C . MET A 1 279 ? -13.134 4.860 21.881 1.00 95.81 279 MET A C 1
ATOM 2160 O O . MET A 1 279 ? -12.739 3.711 21.676 1.00 95.81 279 MET A O 1
ATOM 2164 N N . ALA A 1 280 ? -14.359 5.287 21.562 1.00 94.62 280 ALA A N 1
ATOM 2165 C CA . ALA A 1 280 ? -15.360 4.439 20.918 1.00 94.62 280 ALA A CA 1
ATOM 2166 C C . ALA A 1 280 ? -15.002 4.143 19.452 1.00 94.62 280 ALA A C 1
ATOM 2168 O O . ALA A 1 280 ? -15.065 2.997 19.016 1.00 94.62 280 ALA A O 1
ATOM 2169 N N . ASP A 1 281 ? -14.578 5.163 18.699 1.00 96.38 281 ASP A N 1
ATOM 2170 C CA . ASP A 1 281 ? -14.114 4.981 17.323 1.00 96.38 281 ASP A CA 1
ATOM 2171 C C . ASP A 1 281 ? -12.666 4.481 17.303 1.00 96.38 281 ASP A C 1
ATOM 2173 O O . ASP A 1 281 ? -11.709 5.226 17.533 1.00 96.38 281 ASP A O 1
ATOM 2177 N N . LYS A 1 282 ? -12.510 3.191 17.018 1.00 97.00 282 LYS A N 1
ATOM 2178 C CA . LYS A 1 282 ? -11.219 2.501 17.013 1.00 97.00 282 LYS A CA 1
ATOM 2179 C C . LYS A 1 282 ? -10.396 2.714 15.737 1.00 97.00 282 LYS A C 1
ATOM 2181 O O . LYS A 1 282 ? -9.262 2.235 15.675 1.00 97.00 282 LYS A O 1
ATOM 2186 N N . ARG A 1 283 ? -10.915 3.425 14.728 1.00 98.00 283 ARG A N 1
ATOM 2187 C CA . ARG A 1 283 ? -10.184 3.728 13.481 1.00 98.00 283 ARG A CA 1
ATOM 2188 C C . ARG A 1 283 ? -9.101 4.750 13.737 1.00 98.00 283 ARG A C 1
ATOM 2190 O O . ARG A 1 283 ? -9.389 5.735 14.376 1.00 98.00 283 ARG A O 1
ATOM 2197 N N . LEU A 1 284 ? -7.881 4.611 13.255 1.00 98.25 284 LEU A N 1
ATOM 2198 C CA . LEU A 1 284 ? -6.888 5.686 13.335 1.00 98.25 284 LEU A CA 1
ATOM 2199 C C . LEU A 1 284 ? -6.044 5.688 12.071 1.00 98.25 284 LEU A C 1
ATOM 2201 O O . LEU A 1 284 ? -5.357 4.708 11.801 1.00 98.25 284 LEU A O 1
ATOM 2205 N N . LEU A 1 285 ? -6.067 6.786 11.325 1.00 98.31 285 LEU A N 1
ATOM 2206 C CA . LEU A 1 285 ? -5.131 7.018 10.239 1.00 98.31 285 LEU A CA 1
ATOM 2207 C C . LEU A 1 285 ? -4.024 7.942 10.737 1.00 98.31 285 LEU A C 1
ATOM 2209 O O . LEU A 1 285 ? -4.276 9.103 11.056 1.00 98.31 285 LEU A O 1
ATOM 2213 N N . VAL A 1 286 ? -2.798 7.433 10.779 1.00 96.75 286 VAL A N 1
ATOM 2214 C CA . VAL A 1 286 ? -1.625 8.225 11.149 1.00 96.75 286 VAL A CA 1
ATOM 2215 C C . VAL A 1 286 ? -0.897 8.676 9.895 1.00 96.75 286 VAL A C 1
ATOM 2217 O O . VAL A 1 286 ? -0.547 7.852 9.051 1.00 96.75 286 VAL A O 1
ATOM 2220 N N . THR A 1 287 ? -0.631 9.975 9.779 1.00 93.94 287 THR A N 1
ATOM 2221 C CA . THR A 1 287 ? 0.180 10.518 8.683 1.00 93.94 287 THR A CA 1
ATOM 2222 C C . THR A 1 287 ? 1.512 11.039 9.192 1.00 93.94 287 THR A C 1
ATOM 2224 O O . THR A 1 287 ? 1.541 11.922 10.049 1.00 93.94 287 THR A O 1
ATOM 2227 N N . GLU A 1 288 ? 2.612 10.538 8.642 1.00 88.12 288 GLU A N 1
ATOM 2228 C CA . GLU A 1 288 ? 3.965 10.962 9.001 1.00 88.12 288 GLU A CA 1
ATOM 2229 C C . GLU A 1 288 ? 4.696 11.502 7.768 1.00 88.12 288 GLU A C 1
ATOM 2231 O O . GLU A 1 288 ? 5.031 10.764 6.839 1.00 88.12 288 GLU A O 1
ATOM 2236 N N . GLY A 1 289 ? 4.928 12.816 7.750 1.00 81.56 289 GLY A N 1
ATOM 2237 C CA . GLY A 1 289 ? 5.610 13.485 6.642 1.00 81.56 289 GLY A CA 1
ATOM 2238 C C . GLY A 1 289 ? 7.092 13.121 6.553 1.00 81.56 289 GLY A C 1
ATOM 2239 O O . GLY A 1 289 ? 7.664 13.200 5.467 1.00 81.56 289 GLY A O 1
ATOM 2240 N N . GLU A 1 290 ? 7.685 12.685 7.669 1.00 81.81 290 GLU A N 1
ATOM 2241 C CA . GLU A 1 290 ? 9.093 12.315 7.775 1.00 81.81 290 GLU A CA 1
ATOM 2242 C C . GLU A 1 290 ? 9.244 10.943 8.437 1.00 81.81 290 GLU A C 1
ATOM 2244 O O . GLU A 1 290 ? 9.473 10.816 9.643 1.00 81.81 290 GLU A O 1
ATOM 2249 N N . PHE A 1 291 ? 9.165 9.873 7.646 1.00 89.19 291 PHE A N 1
ATOM 2250 C CA . PHE A 1 291 ? 9.286 8.513 8.180 1.00 89.19 291 PHE A CA 1
ATOM 2251 C C . PHE A 1 291 ? 10.613 8.272 8.924 1.00 89.19 291 PHE A C 1
ATOM 2253 O O . PHE A 1 291 ? 10.663 7.500 9.878 1.00 89.19 291 PHE A O 1
ATOM 2260 N N . ALA A 1 292 ? 11.681 8.981 8.545 1.00 87.44 292 ALA A N 1
ATOM 2261 C CA . ALA A 1 292 ? 12.974 8.945 9.225 1.00 87.44 292 ALA A CA 1
ATOM 2262 C C . ALA A 1 292 ? 12.863 9.235 10.734 1.00 87.44 292 ALA A C 1
ATOM 2264 O O . ALA A 1 292 ? 13.544 8.590 11.535 1.00 87.44 292 ALA A O 1
ATOM 2265 N N . SER A 1 293 ? 11.983 10.155 11.135 1.00 85.69 293 SER A N 1
ATOM 2266 C CA . SER A 1 293 ? 11.756 10.510 12.539 1.00 85.69 293 SER A CA 1
ATOM 2267 C C . SER A 1 293 ? 11.152 9.345 13.329 1.00 85.69 293 SER A C 1
ATOM 2269 O O . SER A 1 293 ? 11.595 9.059 14.446 1.00 85.69 293 SER A O 1
ATOM 2271 N N . LEU A 1 294 ? 10.225 8.595 12.724 1.00 88.69 294 LEU A N 1
ATOM 2272 C CA . LEU A 1 294 ? 9.687 7.362 13.301 1.00 88.69 294 LEU A CA 1
ATOM 2273 C C . LEU A 1 294 ? 10.767 6.282 13.432 1.00 88.69 294 LEU A C 1
ATOM 2275 O O . LEU A 1 294 ? 10.915 5.681 14.497 1.00 88.69 294 LEU A O 1
ATOM 2279 N N . LEU A 1 295 ? 11.560 6.064 12.382 1.00 89.06 295 LEU A N 1
ATOM 2280 C CA . LEU A 1 295 ? 12.639 5.073 12.396 1.00 89.06 295 LEU A CA 1
ATOM 2281 C C . LEU A 1 295 ? 13.687 5.388 13.472 1.00 89.06 295 LEU A C 1
ATOM 2283 O O . LEU A 1 295 ? 14.158 4.501 14.187 1.00 89.06 295 LEU A O 1
ATOM 2287 N N . GLN A 1 296 ? 14.019 6.664 13.661 1.00 86.88 296 GLN A N 1
ATOM 2288 C CA . GLN A 1 296 ? 14.880 7.097 14.761 1.00 86.88 296 GLN A CA 1
ATOM 2289 C C . GLN A 1 296 ? 14.220 6.874 16.126 1.00 86.88 296 GLN A C 1
ATOM 2291 O O . GLN A 1 296 ? 14.885 6.422 17.058 1.00 86.88 296 GLN A O 1
ATOM 2296 N N . ALA A 1 297 ? 12.921 7.159 16.259 1.00 86.69 297 ALA A N 1
ATOM 2297 C CA . ALA A 1 297 ? 12.180 6.939 17.496 1.00 86.69 297 ALA A CA 1
ATOM 2298 C C . ALA A 1 297 ? 12.116 5.452 17.882 1.00 86.69 297 ALA A C 1
ATOM 2300 O O . ALA A 1 297 ? 12.265 5.140 19.065 1.00 86.69 297 ALA A O 1
ATOM 2301 N N . MET A 1 298 ? 11.966 4.545 16.910 1.00 87.06 298 MET A N 1
ATOM 2302 C CA . MET A 1 298 ? 12.009 3.087 17.108 1.00 87.06 298 MET A CA 1
ATOM 2303 C C . MET A 1 298 ? 13.337 2.609 17.698 1.00 87.06 298 MET A C 1
ATOM 2305 O O . MET A 1 298 ? 13.358 1.674 18.490 1.00 87.06 298 MET A O 1
ATOM 2309 N N . ASN A 1 299 ? 14.439 3.264 17.334 1.00 83.00 299 ASN A N 1
ATOM 2310 C CA . ASN A 1 299 ? 15.779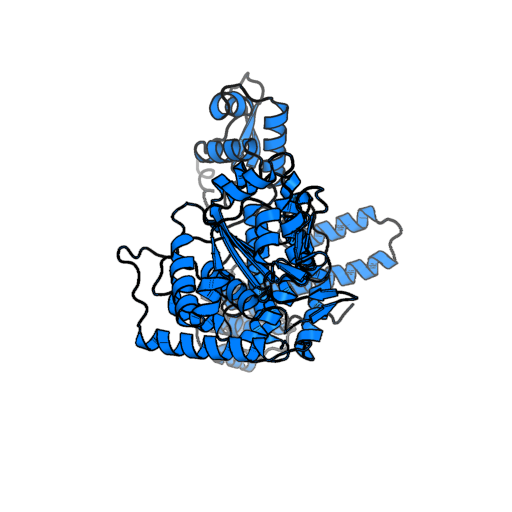 2.918 17.801 1.00 83.00 299 ASN A CA 1
ATOM 2311 C C . ASN A 1 299 ? 16.091 3.447 19.217 1.00 83.00 299 ASN A C 1
ATOM 2313 O O . ASN A 1 299 ? 17.169 3.171 19.748 1.00 83.00 299 ASN A O 1
ATOM 2317 N N . ARG A 1 300 ? 15.186 4.214 19.845 1.00 85.56 300 ARG A N 1
ATOM 2318 C CA . ARG A 1 300 ? 15.382 4.721 21.212 1.00 85.56 300 ARG A CA 1
ATOM 2319 C C . ARG A 1 300 ? 15.160 3.597 22.234 1.00 85.56 300 ARG A C 1
ATOM 2321 O O . ARG A 1 300 ? 14.100 2.966 22.200 1.00 85.56 300 ARG A O 1
ATOM 2328 N N . PRO A 1 301 ? 16.093 3.370 23.179 1.00 82.69 301 PRO A N 1
ATOM 2329 C CA . PRO A 1 301 ? 15.917 2.367 24.226 1.00 82.69 301 PRO A CA 1
ATOM 2330 C C . PRO A 1 301 ? 14.601 2.563 24.989 1.00 82.69 301 PRO A C 1
ATOM 2332 O O . PRO A 1 301 ? 14.285 3.670 25.418 1.00 82.69 301 PRO A O 1
ATOM 2335 N N . GLY A 1 302 ? 13.831 1.484 25.145 1.00 82.81 302 GLY A N 1
ATOM 2336 C CA . GLY A 1 302 ? 12.543 1.494 25.846 1.00 82.81 302 GLY A CA 1
ATOM 2337 C C . GLY A 1 302 ? 11.330 1.902 25.000 1.00 82.81 302 GLY A C 1
ATOM 2338 O O . GLY A 1 302 ? 10.205 1.707 25.455 1.00 82.81 302 GLY A O 1
ATOM 2339 N N . ASN A 1 303 ? 11.506 2.398 23.767 1.00 86.31 303 ASN A N 1
ATOM 2340 C CA . ASN A 1 303 ? 10.369 2.700 22.895 1.00 86.31 303 ASN A CA 1
ATOM 2341 C C . ASN A 1 303 ? 9.790 1.417 22.280 1.00 86.31 303 ASN A C 1
ATOM 2343 O O . ASN A 1 303 ? 10.489 0.646 21.628 1.00 86.31 303 ASN A O 1
ATOM 2347 N N . ARG A 1 304 ? 8.483 1.200 22.454 1.00 88.00 304 ARG A N 1
ATOM 2348 C CA . ARG A 1 304 ? 7.769 0.014 21.952 1.00 88.00 304 ARG A CA 1
ATOM 2349 C C . ARG A 1 304 ? 7.046 0.236 20.624 1.00 88.00 304 ARG A C 1
ATOM 2351 O O . ARG A 1 304 ? 6.341 -0.664 20.177 1.00 88.00 304 ARG A O 1
ATOM 2358 N N . VAL A 1 305 ? 7.210 1.397 19.986 1.00 91.06 305 VAL A N 1
ATOM 2359 C CA . VAL A 1 305 ? 6.443 1.780 18.787 1.00 91.06 305 VAL A CA 1
ATOM 2360 C C . VAL A 1 305 ? 6.535 0.750 17.651 1.00 91.06 305 VAL A C 1
ATOM 2362 O O . VAL A 1 305 ? 5.511 0.423 17.067 1.00 91.06 305 VAL A O 1
ATOM 2365 N N . SER A 1 306 ? 7.706 0.141 17.413 1.00 91.06 306 SER A N 1
ATOM 2366 C CA . SER A 1 306 ? 7.862 -0.935 16.414 1.00 91.06 306 SER A CA 1
ATOM 2367 C C . SER A 1 306 ? 6.965 -2.143 16.709 1.00 91.06 306 SER A C 1
ATOM 2369 O O . SER A 1 306 ? 6.288 -2.664 15.828 1.00 91.06 306 SER A O 1
ATOM 2371 N N . THR A 1 307 ? 6.923 -2.593 17.964 1.00 91.31 307 THR A N 1
ATOM 2372 C CA . THR A 1 307 ? 6.081 -3.723 18.378 1.00 91.31 307 THR A CA 1
ATOM 2373 C C . THR A 1 307 ? 4.598 -3.386 18.272 1.00 91.31 307 THR A C 1
ATOM 2375 O O . THR A 1 307 ? 3.862 -4.162 17.678 1.00 91.31 307 THR A O 1
ATOM 2378 N N . ILE A 1 308 ? 4.185 -2.206 18.741 1.00 94.00 308 ILE A N 1
ATOM 2379 C CA . ILE A 1 308 ? 2.779 -1.783 18.685 1.00 94.00 308 ILE A CA 1
ATOM 2380 C C . ILE A 1 308 ? 2.290 -1.624 17.239 1.00 94.00 308 ILE A C 1
ATOM 2382 O O . ILE A 1 308 ? 1.185 -2.047 16.926 1.00 94.00 308 ILE A O 1
ATOM 2386 N N . ILE A 1 309 ? 3.109 -1.074 16.335 1.00 94.88 309 ILE A N 1
ATOM 2387 C CA . ILE A 1 309 ? 2.764 -0.973 14.906 1.00 94.88 309 ILE A CA 1
ATOM 2388 C C . ILE A 1 309 ? 2.557 -2.368 14.302 1.00 94.88 309 ILE A C 1
ATOM 2390 O O . ILE A 1 309 ? 1.590 -2.589 13.576 1.00 94.88 309 ILE A O 1
ATOM 2394 N N . ARG A 1 310 ? 3.435 -3.326 14.623 1.00 94.50 310 ARG A N 1
ATOM 2395 C CA . ARG A 1 310 ? 3.320 -4.707 14.134 1.00 94.50 310 ARG A CA 1
ATOM 2396 C C . ARG A 1 310 ? 2.033 -5.383 14.620 1.00 94.50 310 ARG A C 1
ATOM 2398 O O . ARG A 1 310 ? 1.314 -5.953 13.806 1.00 94.50 310 ARG A O 1
ATOM 2405 N N . GLU A 1 311 ? 1.724 -5.262 15.910 1.00 94.56 311 GLU A N 1
ATOM 2406 C CA . GLU A 1 311 ? 0.491 -5.789 16.520 1.00 94.56 311 GLU A CA 1
ATOM 2407 C C . GLU A 1 311 ? -0.772 -5.122 15.948 1.00 94.56 311 GLU A C 1
ATOM 2409 O O . GLU A 1 311 ? -1.777 -5.793 15.707 1.00 94.56 311 GLU A O 1
ATOM 2414 N N . ALA A 1 312 ? -0.714 -3.815 15.669 1.00 95.69 312 ALA A N 1
ATOM 2415 C CA . ALA A 1 312 ? -1.826 -3.060 15.094 1.00 95.69 312 ALA A CA 1
ATOM 2416 C C . ALA A 1 312 ? -2.180 -3.497 13.670 1.00 95.69 312 ALA A C 1
ATOM 2418 O O . ALA A 1 312 ? -3.341 -3.411 13.275 1.00 95.69 312 ALA A O 1
ATOM 2419 N N . TRP A 1 313 ? -1.196 -3.971 12.905 1.00 96.31 313 TRP A N 1
ATOM 2420 C CA . TRP A 1 313 ? -1.448 -4.533 11.583 1.00 96.31 313 TRP A CA 1
ATOM 2421 C C . TRP A 1 313 ? -1.948 -5.977 11.653 1.00 96.31 313 TRP A C 1
ATOM 2423 O O . TRP A 1 313 ? -2.815 -6.334 10.860 1.00 96.31 313 TRP A O 1
ATOM 2433 N N . ASP A 1 314 ? -1.408 -6.801 12.560 1.00 92.75 314 ASP A N 1
ATOM 2434 C CA . ASP A 1 314 ? -1.748 -8.229 12.638 1.00 92.75 314 ASP A CA 1
ATOM 2435 C C . ASP A 1 314 ? -3.136 -8.473 13.268 1.00 92.75 314 ASP A C 1
ATOM 2437 O O . ASP A 1 314 ? -3.932 -9.201 12.685 1.00 92.75 314 ASP A O 1
ATOM 2441 N N . TYR A 1 315 ? -3.443 -7.864 14.426 1.00 87.06 315 TYR A N 1
ATOM 2442 C CA . TYR A 1 315 ? -4.624 -8.232 15.240 1.00 87.06 315 TYR A CA 1
ATOM 2443 C C . TYR A 1 315 ? -5.454 -7.026 15.728 1.00 87.06 315 TYR A C 1
ATOM 2445 O O . TYR A 1 315 ? -6.681 -7.096 15.863 1.00 87.06 315 TYR A O 1
ATOM 2453 N N . GLY A 1 316 ? -4.794 -5.898 16.013 1.00 88.88 316 GLY A N 1
ATOM 2454 C CA . GLY A 1 316 ? -5.436 -4.675 16.512 1.00 88.88 316 GLY A CA 1
ATOM 2455 C C . GLY A 1 316 ? -5.742 -4.652 18.016 1.00 88.88 316 GLY A C 1
ATOM 2456 O O . GLY A 1 316 ? -6.201 -3.629 18.515 1.00 88.88 316 GLY A O 1
ATOM 2457 N N . ASP A 1 317 ? -5.455 -5.721 18.756 1.00 92.81 317 ASP A N 1
ATOM 2458 C CA . ASP A 1 317 ? -5.472 -5.693 20.221 1.00 92.81 317 ASP A CA 1
ATOM 2459 C C . ASP A 1 317 ? -4.093 -5.271 20.732 1.00 92.81 317 ASP A C 1
ATOM 2461 O O . ASP A 1 317 ? -3.097 -5.967 20.539 1.00 92.81 317 ASP A O 1
ATOM 2465 N N . LEU A 1 318 ? -4.029 -4.096 21.355 1.00 94.00 318 LEU A N 1
ATOM 2466 C CA . LEU A 1 318 ? -2.790 -3.435 21.754 1.00 94.00 318 LEU A CA 1
ATOM 2467 C C . LEU A 1 318 ? -2.744 -3.268 23.268 1.00 94.00 318 LEU A C 1
ATOM 2469 O O . LEU A 1 318 ? -3.755 -2.947 23.901 1.00 94.00 318 LEU A O 1
ATOM 2473 N N . GLY A 1 319 ? -1.558 -3.404 23.858 1.00 87.50 319 GLY A N 1
ATOM 2474 C CA . GLY A 1 319 ? -1.430 -3.209 25.295 1.00 87.50 319 GLY A CA 1
ATOM 2475 C C . GLY A 1 319 ? -0.020 -2.983 25.819 1.00 87.50 319 GLY A C 1
ATOM 2476 O O . GLY A 1 319 ? 0.980 -3.500 25.311 1.00 87.50 319 GLY A O 1
ATOM 2477 N N . THR A 1 320 ? 0.052 -2.232 26.916 1.00 82.12 320 THR A N 1
ATOM 2478 C CA . THR A 1 320 ? 1.258 -2.074 27.728 1.00 82.12 320 THR A CA 1
ATOM 2479 C C . THR A 1 320 ? 0.948 -2.381 29.192 1.00 82.12 320 THR A C 1
ATOM 2481 O O . THR A 1 320 ? 0.070 -1.790 29.808 1.00 82.12 320 THR A O 1
ATOM 2484 N N . MET A 1 321 ? 1.710 -3.309 29.776 1.00 73.44 321 MET A N 1
ATOM 2485 C CA . MET A 1 321 ? 1.579 -3.718 31.183 1.00 73.44 321 MET A CA 1
ATOM 2486 C C . MET A 1 321 ? 2.471 -2.869 32.106 1.00 73.44 321 MET A C 1
ATOM 2488 O O . MET A 1 321 ? 3.157 -3.400 32.979 1.00 73.44 321 MET A O 1
ATOM 2492 N N . THR A 1 322 ? 2.561 -1.555 31.874 1.00 69.56 322 THR A N 1
ATOM 2493 C CA . THR A 1 322 ? 3.408 -0.689 32.709 1.00 69.56 322 THR A CA 1
ATOM 2494 C C . THR A 1 322 ? 2.736 -0.422 34.054 1.00 69.56 322 THR A C 1
ATOM 2496 O O . THR A 1 322 ? 1.525 -0.247 34.150 1.00 69.56 322 THR A O 1
ATOM 2499 N N . ARG A 1 323 ? 3.540 -0.379 35.122 1.00 57.28 323 ARG A N 1
ATOM 2500 C CA . ARG A 1 323 ? 3.049 -0.275 36.507 1.00 57.28 323 ARG A CA 1
ATOM 2501 C C . ARG A 1 323 ? 2.301 1.031 36.806 1.00 57.28 323 ARG A C 1
ATOM 2503 O O . ARG A 1 323 ? 1.456 1.042 37.691 1.00 57.28 323 ARG A O 1
ATOM 2510 N N . ASN A 1 324 ? 2.626 2.111 36.094 1.00 58.25 324 ASN A N 1
ATOM 2511 C CA . ASN A 1 324 ? 2.142 3.457 36.415 1.00 58.25 324 ASN A CA 1
ATOM 2512 C C . ASN A 1 324 ? 0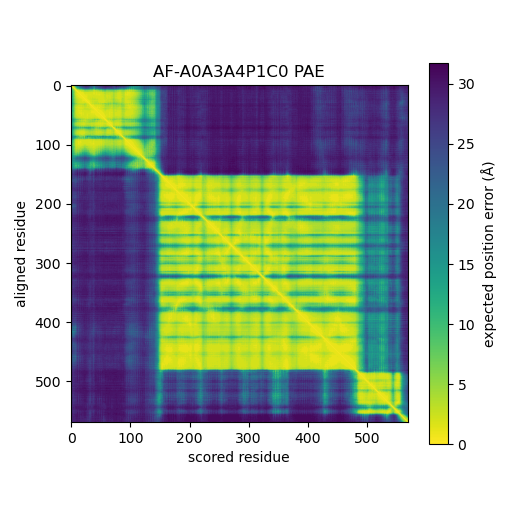.992 3.933 35.512 1.00 58.25 324 ASN A C 1
ATOM 2514 O O . ASN A 1 324 ? 0.325 4.894 35.877 1.00 58.25 324 ASN A O 1
ATOM 2518 N N . ASN A 1 325 ? 0.778 3.311 34.345 1.00 64.50 325 ASN A N 1
ATOM 2519 C CA . ASN A 1 325 ? -0.287 3.686 33.409 1.00 64.50 325 ASN A CA 1
ATOM 2520 C C . ASN A 1 325 ? -0.544 2.550 32.397 1.00 64.50 325 ASN A C 1
ATOM 2522 O O . ASN A 1 325 ? -0.152 2.675 31.231 1.00 64.50 325 ASN A O 1
ATOM 2526 N N . PRO A 1 326 ? -1.116 1.411 32.831 1.00 75.94 326 PRO A N 1
ATOM 2527 C CA . PRO A 1 326 ? -1.422 0.322 31.918 1.00 75.94 326 PRO A CA 1
ATOM 2528 C C . PRO A 1 326 ? -2.461 0.799 30.902 1.00 75.94 326 PRO A C 1
ATOM 2530 O O . PRO A 1 326 ? -3.531 1.273 31.277 1.00 75.94 326 PRO A O 1
ATOM 2533 N N . GLN A 1 327 ? -2.145 0.682 29.615 1.00 83.81 327 GLN A N 1
ATOM 2534 C CA . GLN A 1 327 ? -3.068 1.039 28.544 1.00 83.81 327 GLN A CA 1
ATOM 2535 C C . GLN A 1 327 ? -3.427 -0.192 27.731 1.00 83.81 327 GLN A C 1
ATOM 2537 O O . GLN A 1 327 ? -2.575 -1.038 27.449 1.00 83.81 327 GLN A O 1
ATOM 2542 N N . ARG A 1 328 ? -4.695 -0.261 27.334 1.00 92.00 328 ARG A N 1
ATOM 2543 C CA . ARG A 1 328 ? -5.242 -1.302 26.473 1.00 92.00 328 ARG A CA 1
ATOM 2544 C C . ARG A 1 328 ? -6.097 -0.659 25.394 1.00 92.00 328 ARG A C 1
ATOM 2546 O O . ARG A 1 328 ? -6.812 0.304 25.666 1.00 92.00 328 ARG A O 1
ATOM 2553 N N . ALA A 1 329 ? -6.013 -1.188 24.185 1.00 95.12 329 ALA A N 1
ATOM 2554 C CA . ALA A 1 329 ? -6.934 -0.901 23.103 1.00 95.12 329 ALA A CA 1
ATOM 2555 C C . ALA A 1 329 ? -7.360 -2.230 22.490 1.00 95.12 329 ALA A C 1
ATOM 2557 O O . ALA A 1 329 ? -6.522 -2.952 21.961 1.00 95.12 329 ALA A O 1
ATOM 2558 N N . THR A 1 330 ? -8.642 -2.548 22.571 1.00 94.88 330 THR A N 1
ATOM 2559 C CA . THR A 1 330 ? -9.224 -3.727 21.936 1.00 94.88 330 THR A CA 1
ATOM 2560 C C . THR A 1 330 ? -9.856 -3.298 20.619 1.00 94.88 330 THR A C 1
ATOM 2562 O O . THR A 1 330 ? -10.507 -2.251 20.541 1.00 94.88 330 THR A O 1
ATOM 2565 N N . GLY A 1 331 ? -9.667 -4.087 19.566 1.00 94.56 331 GLY A N 1
ATOM 2566 C CA . GLY A 1 331 ? -10.325 -3.824 18.294 1.00 94.56 331 GLY A CA 1
ATOM 2567 C C . GLY A 1 331 ? -9.765 -2.624 17.515 1.00 94.56 331 GLY A C 1
ATOM 2568 O O . GLY A 1 331 ? -10.502 -2.028 16.731 1.00 94.56 331 GLY A O 1
ATOM 2569 N N . ALA A 1 332 ? -8.504 -2.220 17.715 1.00 97.06 332 ALA A N 1
ATOM 2570 C CA . ALA A 1 332 ? -7.922 -1.085 16.995 1.00 97.06 332 ALA A CA 1
ATOM 2571 C C . ALA A 1 332 ? -7.898 -1.330 15.476 1.00 97.06 332 ALA A C 1
ATOM 2573 O O . ALA A 1 332 ? -7.619 -2.440 15.019 1.00 97.06 332 ALA A O 1
ATOM 2574 N N . HIS A 1 333 ? -8.179 -0.281 14.696 1.00 97.88 333 HIS A N 1
ATOM 2575 C CA . HIS A 1 333 ? -8.141 -0.291 13.229 1.00 97.88 333 HIS A CA 1
ATOM 2576 C C . HIS A 1 333 ? -7.217 0.810 12.733 1.00 97.88 333 HIS A C 1
ATOM 2578 O O . HIS A 1 333 ? -7.642 1.926 12.423 1.00 97.88 333 HIS A O 1
ATOM 2584 N N . ILE A 1 334 ? -5.920 0.524 12.745 1.00 98.19 334 ILE A N 1
ATOM 2585 C CA . ILE A 1 334 ? -4.892 1.530 12.489 1.00 98.19 334 ILE A CA 1
ATOM 2586 C C . ILE A 1 334 ? -4.366 1.374 11.070 1.00 98.19 334 ILE A C 1
ATOM 2588 O O . ILE A 1 334 ? -4.036 0.267 10.650 1.00 98.19 334 ILE A O 1
ATOM 2592 N N . SER A 1 335 ? -4.241 2.496 10.370 1.00 98.56 335 SER A N 1
ATOM 2593 C CA . SER A 1 335 ? -3.539 2.629 9.097 1.00 98.56 335 SER A CA 1
ATOM 2594 C C . SER A 1 335 ? -2.499 3.735 9.204 1.00 98.56 335 SER A C 1
ATOM 2596 O O . SER A 1 335 ? -2.642 4.662 10.002 1.00 98.56 335 SER A O 1
ATOM 2598 N N . ILE A 1 336 ? -1.434 3.638 8.417 1.00 97.81 336 ILE A N 1
ATOM 2599 C CA . ILE A 1 336 ? -0.298 4.557 8.489 1.00 97.81 336 ILE A CA 1
ATOM 2600 C C . ILE A 1 336 ? 0.079 4.953 7.067 1.00 97.81 336 ILE A C 1
ATOM 2602 O O . ILE A 1 336 ? 0.243 4.088 6.215 1.00 97.81 336 ILE A O 1
ATOM 2606 N N . ILE A 1 337 ? 0.248 6.248 6.817 1.00 97.06 337 ILE A N 1
ATOM 2607 C CA . ILE A 1 337 ? 0.806 6.777 5.571 1.00 97.06 337 ILE A CA 1
ATOM 2608 C C . ILE A 1 337 ? 2.064 7.549 5.927 1.00 97.06 337 ILE A C 1
ATOM 2610 O O . ILE A 1 337 ? 2.005 8.527 6.675 1.00 97.06 337 ILE A O 1
ATOM 2614 N N . THR A 1 338 ? 3.203 7.115 5.400 1.00 94.25 338 THR A N 1
ATOM 2615 C CA . THR A 1 338 ? 4.487 7.769 5.635 1.00 94.25 338 THR A CA 1
ATOM 2616 C C . THR A 1 338 ? 5.191 8.105 4.337 1.00 94.25 338 THR A C 1
ATOM 2618 O O . THR A 1 338 ? 5.020 7.437 3.316 1.00 94.25 338 THR A O 1
ATOM 2621 N N . HIS A 1 339 ? 5.999 9.159 4.374 1.00 92.19 339 HIS A N 1
ATOM 2622 C CA . HIS A 1 339 ? 6.810 9.588 3.243 1.00 92.19 339 HIS A CA 1
ATOM 2623 C C . HIS A 1 339 ? 8.292 9.566 3.613 1.00 92.19 339 HIS A C 1
ATOM 2625 O O . HIS A 1 339 ? 8.675 9.934 4.726 1.00 92.19 339 HIS A O 1
ATOM 2631 N N . ILE A 1 340 ? 9.141 9.163 2.666 1.00 91.06 340 ILE A N 1
ATOM 2632 C CA . ILE A 1 340 ? 10.595 9.216 2.832 1.00 91.06 340 ILE A CA 1
ATOM 2633 C C . ILE A 1 340 ? 11.316 9.407 1.496 1.00 91.06 340 ILE A C 1
ATOM 2635 O O . ILE A 1 340 ? 10.762 9.198 0.410 1.00 91.06 340 ILE A O 1
ATOM 2639 N N . THR A 1 341 ? 12.562 9.866 1.547 1.00 87.19 341 THR A N 1
ATOM 2640 C CA . THR A 1 341 ? 13.475 9.810 0.400 1.00 87.19 341 THR A CA 1
ATOM 2641 C C . THR A 1 341 ? 14.288 8.516 0.400 1.00 87.19 341 THR A C 1
ATOM 2643 O O . THR A 1 341 ? 14.517 7.924 1.454 1.00 87.19 341 THR A O 1
ATOM 2646 N N . PHE A 1 342 ? 14.779 8.078 -0.763 1.00 83.44 342 PHE A N 1
ATOM 2647 C CA . PHE A 1 342 ? 15.696 6.926 -0.813 1.00 83.44 342 PHE A CA 1
ATOM 2648 C C . PHE A 1 342 ? 16.934 7.138 0.061 1.00 83.44 342 PHE A C 1
ATOM 2650 O O . PHE A 1 342 ? 17.373 6.223 0.758 1.00 83.44 342 PHE A O 1
ATOM 2657 N N . GLU A 1 343 ? 17.493 8.349 0.042 1.00 78.75 343 GLU A N 1
ATOM 2658 C CA . GLU A 1 343 ? 18.698 8.673 0.798 1.00 78.75 343 GLU A CA 1
ATOM 2659 C C . GLU A 1 343 ? 18.465 8.594 2.314 1.00 78.75 343 GLU A C 1
ATOM 2661 O O . GLU A 1 343 ? 19.276 8.009 3.036 1.00 78.75 343 GLU A O 1
ATOM 2666 N N . GLU A 1 344 ? 17.356 9.144 2.813 1.00 83.12 344 GLU A N 1
ATOM 2667 C CA . GLU A 1 344 ? 17.010 9.071 4.236 1.00 83.12 344 GLU A CA 1
ATOM 2668 C C . GLU A 1 344 ? 16.663 7.651 4.667 1.00 83.12 344 GLU A C 1
ATOM 2670 O O . GLU A 1 344 ? 17.115 7.217 5.730 1.00 83.12 344 GLU A O 1
ATOM 2675 N N . LEU A 1 345 ? 15.922 6.909 3.839 1.00 88.44 345 LEU A N 1
ATOM 2676 C CA . LEU A 1 345 ? 15.561 5.522 4.119 1.00 88.44 345 LEU A CA 1
ATOM 2677 C C . LEU A 1 345 ? 16.818 4.668 4.290 1.00 88.44 345 LEU A C 1
ATOM 2679 O O . LEU A 1 345 ? 16.999 4.051 5.335 1.00 88.44 345 LEU A O 1
ATOM 2683 N N . ARG A 1 346 ? 17.764 4.755 3.347 1.00 79.12 346 ARG A N 1
ATOM 2684 C CA . ARG A 1 346 ? 19.060 4.056 3.428 1.00 79.12 346 ARG A CA 1
ATOM 2685 C C . ARG A 1 346 ? 19.890 4.445 4.649 1.00 79.12 346 ARG A C 1
ATOM 2687 O O . ARG A 1 346 ? 20.708 3.658 5.120 1.00 79.12 346 ARG A O 1
ATOM 2694 N N . LYS A 1 347 ? 19.756 5.678 5.145 1.00 80.81 347 LYS A N 1
ATOM 2695 C CA . LYS A 1 347 ? 20.487 6.146 6.334 1.00 80.81 347 LYS A CA 1
ATOM 2696 C C . LYS A 1 347 ? 19.858 5.669 7.641 1.00 80.81 347 LYS A C 1
ATOM 2698 O O . LYS A 1 347 ? 20.591 5.512 8.616 1.00 80.81 347 LYS A O 1
ATOM 2703 N N . THR A 1 348 ? 18.539 5.499 7.679 1.00 83.00 348 THR A N 1
ATOM 2704 C CA . THR A 1 348 ? 17.781 5.352 8.932 1.00 83.00 348 THR A CA 1
ATOM 2705 C C . THR A 1 348 ? 17.154 3.978 9.121 1.00 83.00 348 THR A C 1
ATOM 2707 O O . THR A 1 348 ? 17.003 3.556 10.266 1.00 83.00 348 THR A O 1
ATOM 2710 N N . PHE A 1 349 ? 16.843 3.262 8.040 1.00 84.88 349 PHE A N 1
ATOM 2711 C CA . PHE A 1 349 ? 16.218 1.947 8.088 1.00 84.88 349 PHE A CA 1
ATOM 2712 C C . PHE A 1 349 ? 17.268 0.846 8.015 1.00 84.88 349 PHE A C 1
ATOM 2714 O O . PHE A 1 349 ? 17.897 0.626 6.975 1.00 84.88 349 PHE A O 1
ATOM 2721 N N . LYS A 1 350 ? 17.492 0.195 9.156 1.00 77.25 350 LYS A N 1
ATOM 2722 C CA . LYS A 1 350 ? 18.561 -0.786 9.333 1.00 77.25 350 LYS A CA 1
ATOM 2723 C C . LYS A 1 350 ? 18.115 -2.168 8.872 1.00 77.25 350 LYS A C 1
ATOM 2725 O O . LYS A 1 350 ? 16.933 -2.501 8.882 1.00 77.25 350 LYS A O 1
ATOM 2730 N N . GLU A 1 351 ? 19.090 -3.017 8.573 1.00 70.44 351 GLU A N 1
ATOM 2731 C CA . GLU A 1 351 ? 18.861 -4.423 8.222 1.00 70.44 351 GLU A CA 1
ATOM 2732 C C . GLU A 1 351 ? 18.052 -5.169 9.299 1.00 70.44 351 GLU A C 1
ATOM 2734 O O . GLU A 1 351 ? 17.127 -5.919 9.001 1.00 70.44 351 GLU A O 1
ATOM 2739 N N . THR A 1 352 ? 18.311 -4.871 10.575 1.00 72.75 352 THR A N 1
ATOM 2740 C CA . THR A 1 352 ? 17.571 -5.426 11.719 1.00 72.75 352 THR A CA 1
ATOM 2741 C C . THR A 1 352 ? 16.077 -5.094 11.694 1.00 72.75 352 THR A C 1
ATOM 2743 O O . THR A 1 352 ? 15.270 -5.896 12.160 1.00 72.75 352 THR A O 1
ATOM 2746 N N . ASP A 1 353 ? 15.700 -3.933 11.149 1.00 75.19 353 ASP A N 1
ATOM 2747 C CA . ASP A 1 353 ? 14.302 -3.501 11.028 1.00 75.19 353 ASP A CA 1
ATOM 2748 C C . ASP A 1 353 ? 13.592 -4.159 9.834 1.00 75.19 353 ASP A C 1
ATOM 2750 O O . ASP A 1 353 ? 12.377 -4.360 9.857 1.00 75.19 353 ASP A O 1
ATOM 2754 N N . CYS A 1 354 ? 14.352 -4.565 8.816 1.00 71.44 354 CYS A N 1
ATOM 2755 C CA . CYS A 1 354 ? 13.841 -5.375 7.710 1.00 71.44 354 CYS A CA 1
ATOM 2756 C C . CYS A 1 354 ? 13.535 -6.803 8.195 1.00 71.44 354 CYS A C 1
ATOM 2758 O O . CYS A 1 354 ? 12.473 -7.357 7.915 1.00 71.44 354 CYS A O 1
ATOM 2760 N N . LEU A 1 355 ? 14.445 -7.381 8.987 1.00 71.31 355 LEU A N 1
ATOM 2761 C CA . LEU A 1 355 ? 14.386 -8.782 9.416 1.00 71.31 355 LEU A CA 1
ATOM 2762 C C . LEU A 1 355 ? 13.438 -9.045 10.599 1.00 71.31 355 LEU A C 1
ATOM 2764 O O . LEU A 1 355 ? 13.006 -10.177 10.798 1.00 71.31 355 LEU A O 1
ATOM 2768 N N . ASN A 1 356 ? 13.068 -8.025 11.383 1.00 77.81 356 ASN A N 1
ATOM 2769 C CA . ASN A 1 356 ? 12.144 -8.181 12.521 1.00 77.81 356 ASN A CA 1
ATOM 2770 C C . ASN A 1 356 ? 10.647 -8.151 12.125 1.00 77.81 356 ASN A C 1
ATOM 2772 O O . ASN A 1 356 ? 9.755 -8.158 12.989 1.00 77.81 356 ASN A O 1
ATOM 2776 N N . GLY A 1 357 ? 10.376 -8.087 10.818 1.00 85.12 357 GLY A N 1
ATOM 2777 C CA . GLY A 1 357 ? 9.047 -8.037 10.221 1.00 85.12 357 GLY A CA 1
ATOM 2778 C C . GLY A 1 357 ? 8.360 -6.673 10.292 1.00 85.12 357 GLY A C 1
ATOM 2779 O O . GLY A 1 357 ? 7.205 -6.568 9.904 1.00 85.12 357 GLY A O 1
ATOM 2780 N N . PHE A 1 358 ? 8.997 -5.614 10.792 1.00 90.88 358 PHE A N 1
ATOM 2781 C CA . PHE A 1 358 ? 8.392 -4.282 10.750 1.00 90.88 358 PHE A CA 1
ATOM 2782 C C . PHE A 1 358 ? 8.133 -3.845 9.303 1.00 90.88 358 PHE A C 1
ATOM 2784 O O . PHE A 1 358 ? 7.018 -3.455 8.968 1.00 90.88 358 PHE A O 1
ATOM 2791 N N . GLY A 1 359 ? 9.144 -3.976 8.441 1.00 92.88 359 GLY A N 1
ATOM 2792 C CA . GLY A 1 359 ? 9.065 -3.510 7.060 1.00 92.88 359 GLY A CA 1
ATOM 2793 C C . GLY A 1 359 ? 8.048 -4.252 6.189 1.00 92.88 359 GLY A C 1
ATOM 2794 O O . GLY A 1 359 ? 7.409 -3.629 5.350 1.00 92.88 359 GLY A O 1
ATOM 2795 N N . ASN A 1 360 ? 7.823 -5.545 6.427 1.00 94.62 360 ASN A N 1
ATOM 2796 C CA . ASN A 1 360 ? 6.917 -6.362 5.610 1.00 94.62 360 ASN A CA 1
ATOM 2797 C C . ASN A 1 360 ? 5.425 -6.192 5.917 1.00 94.62 360 ASN A C 1
ATOM 2799 O O . ASN A 1 360 ? 4.620 -6.971 5.431 1.00 94.62 360 ASN A O 1
ATOM 2803 N N . ARG A 1 361 ? 5.063 -5.217 6.754 1.00 96.62 361 ARG A N 1
ATOM 2804 C CA . ARG A 1 361 ? 3.674 -4.787 6.983 1.00 96.62 361 ARG A CA 1
ATOM 2805 C C . ARG A 1 361 ? 3.357 -3.462 6.286 1.00 96.62 361 ARG A C 1
ATOM 2807 O O . ARG A 1 361 ? 2.254 -2.948 6.436 1.00 96.62 361 ARG A O 1
ATOM 2814 N N . PHE A 1 362 ? 4.332 -2.887 5.579 1.00 97.81 362 PHE A N 1
ATOM 2815 C CA . PHE A 1 362 ? 4.170 -1.676 4.784 1.00 97.81 362 PHE A CA 1
ATOM 2816 C C . PHE A 1 362 ? 4.132 -2.029 3.299 1.00 97.81 362 PHE A C 1
ATOM 2818 O O . PHE A 1 362 ? 4.979 -2.766 2.799 1.00 97.81 362 PHE A O 1
ATOM 2825 N N . LEU A 1 363 ? 3.201 -1.408 2.584 1.00 98.50 363 LEU A N 1
ATOM 2826 C CA . LEU A 1 363 ? 3.248 -1.244 1.142 1.00 98.50 363 LEU A CA 1
ATOM 2827 C C . LEU A 1 363 ? 4.361 -0.237 0.827 1.00 98.50 363 LEU A C 1
ATOM 2829 O O . LEU A 1 363 ? 4.261 0.940 1.186 1.00 98.50 363 LEU A O 1
ATOM 2833 N N . TRP A 1 364 ? 5.433 -0.692 0.185 1.00 97.25 364 TRP A N 1
ATOM 2834 C CA . TRP A 1 364 ? 6.521 0.172 -0.274 1.00 97.25 364 TRP A CA 1
ATOM 2835 C C . TRP A 1 364 ? 6.255 0.572 -1.712 1.00 97.25 364 TRP A C 1
ATOM 2837 O O . TRP A 1 364 ? 6.243 -0.278 -2.595 1.00 97.25 364 TRP A O 1
ATOM 2847 N N . VAL A 1 365 ? 6.027 1.860 -1.946 1.00 96.94 365 VAL A N 1
ATOM 2848 C CA . VAL A 1 365 ? 5.633 2.364 -3.264 1.00 96.94 365 VAL A CA 1
ATOM 2849 C C . VAL A 1 365 ? 6.644 3.411 -3.697 1.00 96.94 365 VAL A C 1
ATOM 2851 O O . VAL A 1 365 ? 6.775 4.469 -3.070 1.00 96.94 365 VAL A O 1
ATOM 2854 N N . CYS A 1 366 ? 7.379 3.114 -4.766 1.00 94.12 366 CYS A N 1
ATOM 2855 C CA . CYS A 1 366 ? 8.229 4.103 -5.410 1.00 94.12 366 CYS A CA 1
ATOM 2856 C C . CYS A 1 366 ? 7.361 5.188 -6.054 1.00 94.12 366 CYS A C 1
ATOM 2858 O O . CYS A 1 366 ? 6.366 4.895 -6.704 1.00 94.12 366 CYS A O 1
ATOM 2860 N N . VAL A 1 367 ? 7.727 6.456 -5.876 1.00 92.06 367 VAL A N 1
ATOM 2861 C CA . VAL A 1 367 ? 7.022 7.585 -6.497 1.00 92.06 367 VAL A CA 1
ATOM 2862 C C . VAL A 1 367 ? 8.005 8.594 -7.069 1.00 92.06 367 VAL A C 1
ATOM 2864 O O . VAL A 1 367 ? 8.995 8.958 -6.427 1.00 92.06 367 VAL A O 1
ATOM 2867 N N . LYS A 1 368 ? 7.721 9.075 -8.279 1.00 87.44 368 LYS A N 1
ATOM 2868 C CA . LYS A 1 368 ? 8.497 10.136 -8.926 1.00 87.44 368 LYS A CA 1
ATOM 2869 C C . LYS A 1 368 ? 7.583 11.235 -9.439 1.00 87.44 368 LYS A C 1
ATOM 2871 O O . LYS A 1 368 ? 6.406 11.024 -9.716 1.00 87.44 368 LYS A O 1
ATOM 2876 N N . ARG A 1 369 ? 8.146 12.432 -9.576 1.00 83.12 369 ARG A N 1
ATOM 2877 C CA . ARG A 1 369 ? 7.429 13.564 -10.158 1.00 83.12 369 ARG A CA 1
ATOM 2878 C C . ARG A 1 369 ? 7.115 13.269 -11.628 1.00 83.12 369 ARG A C 1
ATOM 2880 O O . ARG A 1 369 ? 8.037 13.006 -12.395 1.00 83.12 369 ARG A O 1
ATOM 2887 N N . GLN A 1 370 ? 5.844 13.355 -12.013 1.00 83.81 370 GLN A N 1
ATOM 2888 C CA . GLN A 1 370 ? 5.384 12.998 -13.363 1.00 83.81 370 GLN A CA 1
ATOM 2889 C C . GLN A 1 370 ? 5.448 14.164 -14.352 1.00 83.81 370 GLN A C 1
ATOM 2891 O O . GLN A 1 370 ? 5.593 13.965 -15.555 1.00 83.81 370 GLN A O 1
ATOM 2896 N N . ARG A 1 371 ? 5.335 15.398 -13.856 1.00 82.69 371 ARG A N 1
ATOM 2897 C CA . ARG A 1 371 ? 5.302 16.620 -14.671 1.00 82.69 371 ARG A CA 1
ATOM 2898 C C . ARG A 1 371 ? 5.697 17.846 -13.861 1.00 82.69 371 ARG A C 1
ATOM 2900 O O . ARG A 1 371 ? 5.863 17.757 -12.650 1.00 82.69 371 ARG A O 1
ATOM 2907 N N . CYS A 1 372 ? 5.874 18.967 -14.553 1.00 85.25 372 CYS A N 1
ATOM 2908 C CA . CYS A 1 372 ? 6.149 20.270 -13.958 1.00 85.25 372 CYS A CA 1
ATOM 2909 C C . CYS A 1 372 ? 4.919 21.167 -14.152 1.00 85.25 372 CYS A C 1
ATOM 2911 O O . CYS A 1 372 ? 4.613 21.552 -15.278 1.00 85.25 372 CYS A O 1
ATOM 2913 N N . LEU A 1 373 ? 4.217 21.464 -13.064 1.00 83.88 373 LEU A N 1
ATOM 2914 C CA . LEU A 1 373 ? 3.059 22.345 -12.979 1.00 83.88 373 LEU A CA 1
ATOM 2915 C C . LEU A 1 373 ? 3.408 23.470 -11.992 1.00 83.88 373 LEU A C 1
ATOM 2917 O O . LEU A 1 373 ? 3.116 23.354 -10.801 1.00 83.88 373 LEU A O 1
ATOM 2921 N N . PRO A 1 374 ? 4.053 24.559 -12.451 1.00 82.00 374 PRO A N 1
ATOM 2922 C CA . PRO A 1 374 ? 4.568 25.606 -11.565 1.00 82.00 374 PRO A CA 1
ATOM 2923 C C . PRO A 1 374 ? 3.475 26.329 -10.764 1.00 82.00 374 PRO A C 1
ATOM 2925 O O . PRO A 1 374 ? 3.748 26.829 -9.676 1.00 82.00 374 PRO A O 1
ATOM 2928 N N . GLU A 1 375 ? 2.242 26.356 -11.273 1.00 80.44 375 GLU A N 1
ATOM 2929 C CA . GLU A 1 375 ? 1.065 26.916 -10.591 1.00 80.44 375 GLU A CA 1
ATOM 2930 C C . GLU A 1 375 ? 0.216 25.836 -9.887 1.00 80.44 375 GLU A C 1
ATOM 2932 O O . GLU A 1 375 ? -0.817 26.138 -9.290 1.00 80.44 375 GLU A O 1
ATOM 2937 N N . GLY A 1 376 ? 0.651 24.571 -9.933 1.00 77.00 376 GLY A N 1
ATOM 2938 C CA . GLY A 1 376 ? -0.187 23.406 -9.651 1.00 77.00 376 GLY A CA 1
ATOM 2939 C C . GLY A 1 376 ? -1.196 23.132 -10.773 1.00 77.00 376 GLY A C 1
ATOM 2940 O O . GLY A 1 376 ? -1.192 23.800 -11.806 1.00 77.00 376 GLY A O 1
ATOM 2941 N N . GLY A 1 377 ? -2.047 22.122 -10.586 1.00 79.81 377 GLY A N 1
ATOM 2942 C CA . GLY A 1 377 ? -3.224 21.917 -11.436 1.00 79.81 377 GLY A CA 1
ATOM 2943 C C . GLY A 1 377 ? -4.515 22.349 -10.747 1.00 79.81 377 GLY A C 1
ATOM 2944 O O . GLY A 1 377 ? -4.558 22.566 -9.530 1.00 79.81 377 GLY A O 1
ATOM 2945 N N . ASN A 1 378 ? -5.584 22.468 -11.529 1.00 77.00 378 ASN A N 1
ATOM 2946 C CA . ASN A 1 378 ? -6.881 22.950 -11.080 1.00 77.00 378 ASN A CA 1
ATOM 2947 C C . ASN A 1 378 ? -7.941 21.861 -11.244 1.00 77.00 378 ASN A C 1
ATOM 2949 O O . ASN A 1 378 ? -8.557 21.697 -12.294 1.00 77.00 378 ASN A O 1
ATOM 2953 N N . VAL A 1 379 ? -8.196 21.137 -10.157 1.00 74.25 379 VAL A N 1
ATOM 2954 C CA . VAL A 1 379 ? -9.260 20.136 -10.128 1.00 74.25 379 VAL A CA 1
ATOM 2955 C C . VAL A 1 379 ? -10.618 20.839 -10.143 1.00 74.25 379 VAL A C 1
ATOM 2957 O O . VAL A 1 379 ? -11.017 21.451 -9.149 1.00 74.25 379 VAL A O 1
ATOM 2960 N N . ASP A 1 380 ? -11.331 20.708 -11.263 1.00 77.38 380 ASP A N 1
ATOM 2961 C CA . ASP A 1 380 ? -12.680 21.241 -11.476 1.00 77.38 380 ASP A CA 1
ATOM 2962 C C . ASP A 1 380 ? -13.612 20.906 -10.299 1.00 77.38 380 ASP A C 1
ATOM 2964 O O . ASP A 1 380 ? -13.868 19.739 -9.982 1.00 77.38 380 ASP A O 1
ATOM 2968 N N . PHE A 1 381 ? -14.141 21.952 -9.660 1.00 65.38 381 PHE A N 1
ATOM 2969 C CA . PHE A 1 381 ? -15.005 21.850 -8.489 1.00 65.38 381 PHE A CA 1
ATOM 2970 C C . PHE A 1 381 ? -16.298 21.072 -8.771 1.00 65.38 381 PHE A C 1
ATOM 2972 O O . PHE A 1 381 ? -16.694 20.234 -7.959 1.00 65.38 381 PHE A O 1
ATOM 2979 N N . SER A 1 382 ? -16.932 21.295 -9.926 1.00 75.00 382 SER A N 1
ATOM 2980 C CA . SER A 1 382 ? -18.180 20.620 -10.294 1.00 75.00 382 SER A CA 1
ATOM 2981 C C . SER A 1 382 ? -17.949 19.126 -10.514 1.00 75.00 382 SER A C 1
ATOM 2983 O O . SER A 1 382 ? -18.702 18.294 -10.006 1.00 75.00 382 SER A O 1
ATOM 2985 N N . ARG A 1 383 ? -16.856 18.759 -11.195 1.00 79.44 383 ARG A N 1
ATOM 2986 C CA . ARG A 1 383 ? -16.472 17.350 -11.392 1.00 79.44 383 ARG A CA 1
ATOM 2987 C C . ARG A 1 383 ? -15.911 16.696 -10.134 1.00 79.44 383 ARG A C 1
ATOM 2989 O O . ARG A 1 383 ? -15.953 15.475 -10.032 1.00 79.44 383 ARG A O 1
ATOM 2996 N N . ARG A 1 384 ? -15.406 17.465 -9.173 1.00 86.50 384 ARG A N 1
ATOM 2997 C CA . ARG A 1 384 ? -14.959 16.957 -7.872 1.00 86.50 384 ARG A CA 1
ATOM 2998 C C . ARG A 1 384 ? -16.132 16.558 -6.977 1.00 86.50 384 ARG A C 1
ATOM 3000 O O . ARG A 1 384 ? -16.034 15.551 -6.280 1.00 86.50 384 ARG A O 1
ATOM 3007 N N . GLN A 1 385 ? -17.235 17.306 -7.021 1.00 90.81 385 GLN A N 1
ATOM 3008 C CA . GLN A 1 385 ? -18.408 17.071 -6.174 1.00 90.81 385 GLN A CA 1
ATOM 3009 C C . GLN A 1 385 ? -19.034 15.681 -6.390 1.00 90.81 385 GLN A C 1
ATOM 3011 O O . GLN A 1 385 ? -19.311 14.976 -5.423 1.00 90.81 385 GLN A O 1
ATOM 3016 N N . GLN A 1 386 ? -19.147 15.217 -7.639 1.00 93.00 386 GLN A N 1
ATOM 3017 C CA . GLN A 1 386 ? -19.635 13.857 -7.928 1.00 93.00 386 GLN A CA 1
ATOM 3018 C C . GLN A 1 386 ? -18.772 12.756 -7.280 1.00 93.00 386 GLN A C 1
ATOM 3020 O O . GLN A 1 386 ? -19.301 11.730 -6.857 1.00 93.00 386 GLN A O 1
ATOM 3025 N N . TYR A 1 387 ? -17.451 12.947 -7.171 1.00 94.56 387 TYR A N 1
ATOM 3026 C CA . TYR A 1 387 ? -16.569 11.965 -6.539 1.00 94.56 387 TYR A CA 1
ATOM 3027 C C . TYR A 1 387 ? -16.686 11.994 -5.019 1.00 94.56 387 TYR A C 1
ATOM 3029 O O . TYR A 1 387 ? -16.589 10.941 -4.398 1.00 94.56 387 TYR A O 1
ATOM 3037 N N . ILE A 1 388 ? -16.948 13.165 -4.429 1.00 95.12 388 ILE A N 1
ATOM 3038 C CA . ILE A 1 388 ? -17.280 13.294 -3.004 1.00 95.12 388 ILE A CA 1
ATOM 3039 C C . ILE A 1 388 ? -18.531 12.461 -2.688 1.00 95.12 388 ILE A C 1
ATOM 3041 O O . ILE A 1 388 ? -18.496 11.626 -1.788 1.00 95.12 388 ILE A O 1
ATOM 3045 N N . GLU A 1 389 ? -19.595 12.608 -3.478 1.00 95.62 389 GLU A N 1
ATOM 3046 C CA . GLU A 1 389 ? -20.859 11.880 -3.286 1.00 95.62 389 GLU A CA 1
ATOM 3047 C C . GLU A 1 389 ? -20.736 10.373 -3.551 1.00 95.62 389 GLU A C 1
ATOM 3049 O O . GLU A 1 389 ? -21.341 9.556 -2.854 1.00 95.62 389 GLU A O 1
ATOM 3054 N N . LYS A 1 390 ? -19.966 9.964 -4.569 1.00 96.38 390 LYS A N 1
ATOM 3055 C CA . LYS A 1 390 ? -19.664 8.541 -4.795 1.00 96.38 390 LYS A CA 1
ATOM 3056 C C . LYS A 1 390 ? -18.860 7.956 -3.626 1.00 96.38 390 LYS A C 1
ATOM 3058 O O . LYS A 1 390 ? -19.176 6.858 -3.179 1.00 96.38 390 LYS A O 1
ATOM 3063 N N . LEU A 1 391 ? -17.869 8.690 -3.112 1.00 97.25 391 LEU A N 1
ATOM 3064 C CA . LEU A 1 391 ? -17.025 8.259 -1.995 1.00 97.25 391 LEU A CA 1
ATOM 3065 C C . LEU A 1 391 ? -17.815 8.120 -0.693 1.00 97.25 391 LEU A C 1
ATOM 3067 O O . LEU A 1 391 ? -17.654 7.118 -0.005 1.00 97.25 391 LEU A O 1
ATOM 3071 N N . GLN A 1 392 ? -18.696 9.075 -0.385 1.00 97.88 392 GLN A N 1
ATOM 3072 C CA . GLN A 1 392 ? -19.608 8.992 0.762 1.00 97.88 392 GLN A CA 1
ATOM 3073 C C . GLN A 1 392 ? -20.450 7.720 0.703 1.00 97.88 392 GLN A C 1
ATOM 3075 O O . GLN A 1 392 ? -20.408 6.915 1.629 1.00 97.88 392 GLN A O 1
ATOM 3080 N N . ARG A 1 393 ? -21.115 7.480 -0.433 1.00 98.19 393 ARG A N 1
ATOM 3081 C CA . ARG A 1 393 ? -21.939 6.282 -0.633 1.00 98.19 393 ARG A CA 1
ATOM 3082 C C . ARG A 1 393 ? -21.137 4.987 -0.527 1.00 98.19 393 ARG A C 1
ATOM 3084 O O . ARG A 1 393 ? -21.622 4.031 0.068 1.00 98.19 393 ARG A O 1
ATOM 3091 N N . ALA A 1 394 ? -19.927 4.941 -1.084 1.00 98.06 394 ALA A N 1
ATOM 3092 C CA . ALA A 1 394 ? -19.078 3.752 -1.016 1.00 98.06 394 ALA A CA 1
ATOM 3093 C C . ALA A 1 394 ? -18.635 3.455 0.426 1.00 98.06 394 ALA A C 1
ATOM 3095 O O . ALA A 1 394 ? -18.651 2.304 0.860 1.00 98.06 394 ALA A O 1
ATOM 3096 N N . VAL A 1 395 ? -18.293 4.492 1.199 1.00 98.19 395 VAL A N 1
ATOM 3097 C CA . VAL A 1 395 ? -17.950 4.348 2.620 1.00 98.19 395 VAL A CA 1
ATOM 3098 C C . VAL A 1 395 ? -19.163 3.928 3.446 1.00 98.19 395 VAL A C 1
ATOM 3100 O O . VAL A 1 395 ? -19.033 3.031 4.271 1.00 98.19 395 VAL A O 1
ATOM 3103 N N . GLU A 1 396 ? -20.333 4.527 3.220 1.00 97.81 396 GLU A N 1
ATOM 3104 C CA . GLU A 1 396 ? -21.584 4.150 3.892 1.00 97.81 396 GLU A CA 1
ATOM 3105 C C . GLU A 1 396 ? -21.957 2.691 3.607 1.00 97.81 396 GLU A C 1
ATOM 3107 O O . GLU A 1 396 ? -22.253 1.937 4.535 1.00 97.81 396 GLU A O 1
ATOM 3112 N N . PHE A 1 397 ? -21.875 2.269 2.340 1.00 98.06 397 PHE A N 1
ATOM 3113 C CA . PHE A 1 397 ? -22.082 0.880 1.932 1.00 98.06 397 PHE A CA 1
ATOM 3114 C C . PHE A 1 397 ? -21.134 -0.068 2.675 1.00 98.06 397 PHE A C 1
ATOM 3116 O O . PHE A 1 397 ? -21.577 -1.033 3.298 1.00 98.06 397 PHE A O 1
ATOM 3123 N N . ALA A 1 398 ? -19.834 0.230 2.655 1.00 97.88 398 ALA A N 1
ATOM 3124 C CA . ALA A 1 398 ? -18.822 -0.620 3.264 1.00 97.88 398 ALA A CA 1
ATOM 3125 C C . ALA A 1 398 ? -18.923 -0.660 4.798 1.00 97.88 398 ALA A C 1
ATOM 3127 O O . ALA A 1 398 ? -18.767 -1.722 5.394 1.00 97.88 398 ALA A O 1
ATOM 3128 N N . GLN A 1 399 ? -19.233 0.465 5.451 1.00 96.62 399 GLN A N 1
ATOM 3129 C CA . GLN A 1 399 ? -19.469 0.515 6.899 1.00 96.62 399 GLN A CA 1
ATOM 3130 C C . GLN A 1 399 ? -20.741 -0.241 7.299 1.00 96.62 399 GLN A C 1
ATOM 3132 O O . GLN A 1 399 ? -20.763 -0.871 8.355 1.00 96.62 399 GLN A O 1
ATOM 3137 N N . GLY A 1 400 ? -21.787 -0.207 6.470 1.00 96.06 400 GLY A N 1
ATOM 3138 C CA . GLY A 1 400 ? -23.010 -0.985 6.678 1.00 96.06 400 GLY A CA 1
ATOM 3139 C C . GLY A 1 400 ? -22.821 -2.495 6.487 1.00 96.06 400 GLY A C 1
ATOM 3140 O O . GLY A 1 400 ? -23.639 -3.282 6.962 1.00 96.06 400 GLY A O 1
ATOM 3141 N N . HIS A 1 401 ? -21.736 -2.920 5.833 1.00 94.88 401 HIS A N 1
ATOM 3142 C CA . HIS A 1 401 ? -21.425 -4.326 5.608 1.00 94.88 401 HIS A CA 1
ATOM 3143 C C . HIS A 1 401 ? -20.739 -4.953 6.833 1.00 94.88 401 HIS A C 1
ATOM 3145 O O . HIS A 1 401 ? -19.520 -4.920 6.973 1.00 94.88 401 HIS A O 1
ATOM 3151 N N . SER A 1 402 ? -21.524 -5.533 7.743 1.00 93.19 402 SER A N 1
ATOM 3152 C CA . SER A 1 402 ? -21.032 -6.209 8.959 1.00 93.19 402 SER A CA 1
ATOM 3153 C C . SER A 1 402 ? -20.914 -7.733 8.793 1.00 93.19 402 SER A C 1
ATOM 3155 O O . SER A 1 402 ? -21.465 -8.492 9.590 1.00 93.19 402 SER A O 1
ATOM 3157 N N . ALA A 1 403 ? -20.247 -8.192 7.732 1.00 95.00 403 ALA A N 1
ATOM 3158 C CA . ALA A 1 403 ? -20.089 -9.613 7.424 1.00 95.00 403 ALA A CA 1
ATOM 3159 C C . ALA A 1 403 ? -18.760 -9.913 6.709 1.00 95.00 403 ALA A C 1
ATOM 3161 O O . ALA A 1 403 ? -18.009 -9.006 6.338 1.00 95.00 403 ALA A O 1
ATOM 3162 N N . GLU A 1 404 ? -18.476 -11.208 6.543 1.00 97.44 404 GLU A N 1
ATOM 3163 C CA . GLU A 1 404 ? -17.387 -11.664 5.685 1.00 97.44 404 GLU A CA 1
ATOM 3164 C C . GLU A 1 404 ? -17.658 -11.270 4.226 1.00 97.44 404 GLU A C 1
ATOM 3166 O O . GLU A 1 404 ? -18.764 -11.466 3.721 1.00 97.44 404 GLU A O 1
ATOM 3171 N N . VAL A 1 405 ? -16.622 -10.781 3.543 1.00 98.38 405 VAL A N 1
ATOM 3172 C CA . VAL A 1 405 ? -16.602 -10.507 2.102 1.00 98.38 405 VAL A CA 1
ATOM 3173 C C . VAL A 1 405 ? -15.846 -11.652 1.409 1.00 98.38 405 VAL A C 1
ATOM 3175 O O . VAL A 1 405 ? -14.610 -11.642 1.351 1.00 98.38 405 VAL A O 1
ATOM 3178 N N . PRO A 1 406 ? -16.546 -12.688 0.911 1.00 98.00 406 PRO A N 1
ATOM 3179 C CA . PRO A 1 406 ? -15.902 -13.856 0.324 1.00 98.00 406 PRO A CA 1
ATOM 3180 C C . PRO A 1 406 ? -15.445 -13.590 -1.114 1.00 98.00 406 PRO A C 1
ATOM 3182 O O . PRO A 1 406 ? -15.921 -12.672 -1.778 1.00 98.00 406 PRO A O 1
ATOM 3185 N N . PHE A 1 407 ? -14.578 -14.461 -1.635 1.00 98.56 407 PHE A N 1
ATOM 3186 C CA . PHE A 1 407 ? -14.349 -14.555 -3.077 1.00 98.56 407 PHE A CA 1
ATOM 3187 C C . PHE A 1 407 ? -15.576 -15.133 -3.791 1.00 98.56 407 PHE A C 1
ATOM 3189 O O . PHE A 1 407 ? -16.177 -16.113 -3.316 1.00 98.56 407 PHE A O 1
ATOM 3196 N N . ASP A 1 408 ? -15.876 -14.602 -4.975 1.00 97.88 408 ASP A N 1
ATOM 3197 C CA . ASP A 1 408 ? -16.700 -15.319 -5.947 1.00 97.88 408 ASP A CA 1
ATOM 3198 C C . ASP A 1 408 ? -15.961 -16.569 -6.476 1.00 97.88 408 ASP A C 1
ATOM 3200 O O . ASP A 1 408 ? -14.896 -16.956 -5.979 1.00 97.88 408 ASP A O 1
ATOM 3204 N N . ILE A 1 409 ? -16.557 -17.286 -7.431 1.00 96.88 409 ILE A N 1
ATOM 3205 C CA . ILE A 1 409 ? -15.940 -18.511 -7.952 1.00 96.88 409 ILE A CA 1
ATOM 3206 C C . ILE A 1 409 ? -14.645 -18.227 -8.728 1.00 96.88 409 ILE A C 1
ATOM 3208 O O . ILE A 1 409 ? -13.648 -18.908 -8.496 1.00 96.88 409 ILE A O 1
ATOM 3212 N N . HIS A 1 410 ? -14.623 -17.191 -9.566 1.00 97.44 410 HIS A N 1
ATOM 3213 C CA . HIS A 1 410 ? -13.498 -16.879 -10.448 1.00 97.44 410 HIS A CA 1
ATOM 3214 C C . HIS A 1 410 ? -12.311 -16.277 -9.686 1.00 97.44 410 HIS A C 1
ATOM 3216 O O . HIS A 1 410 ? -11.170 -16.698 -9.868 1.00 97.44 410 HIS A O 1
ATOM 3222 N N . ALA A 1 411 ? -12.565 -15.379 -8.734 1.00 97.69 411 ALA A N 1
ATOM 3223 C CA . ALA A 1 411 ? -11.549 -14.869 -7.824 1.00 97.69 411 ALA A CA 1
ATOM 3224 C C . ALA A 1 411 ? -10.962 -15.980 -6.952 1.00 97.69 411 ALA A C 1
ATOM 3226 O O . ALA A 1 411 ? -9.767 -15.967 -6.673 1.00 97.69 411 ALA A O 1
ATOM 3227 N N . ARG A 1 412 ? -11.767 -16.967 -6.534 1.00 97.38 412 ARG A N 1
ATOM 3228 C CA . ARG A 1 412 ? -11.263 -18.118 -5.769 1.00 97.38 412 ARG A CA 1
ATOM 3229 C C . ARG A 1 412 ? -10.331 -18.990 -6.610 1.00 97.38 412 ARG A C 1
ATOM 3231 O O . ARG A 1 412 ? -9.293 -19.413 -6.107 1.00 97.38 412 ARG A O 1
ATOM 3238 N N . GLU A 1 413 ? -10.675 -19.242 -7.871 1.00 97.00 413 GLU A N 1
ATOM 3239 C CA . GLU A 1 413 ? -9.812 -19.966 -8.814 1.00 97.00 413 GLU A CA 1
ATOM 3240 C C . GLU A 1 413 ? -8.487 -19.225 -9.045 1.00 97.00 413 GLU A C 1
ATOM 3242 O O . GLU A 1 413 ? -7.416 -19.820 -8.894 1.00 97.00 413 GLU A O 1
ATOM 3247 N N . LEU A 1 414 ? -8.549 -17.916 -9.313 1.00 97.00 414 LEU A N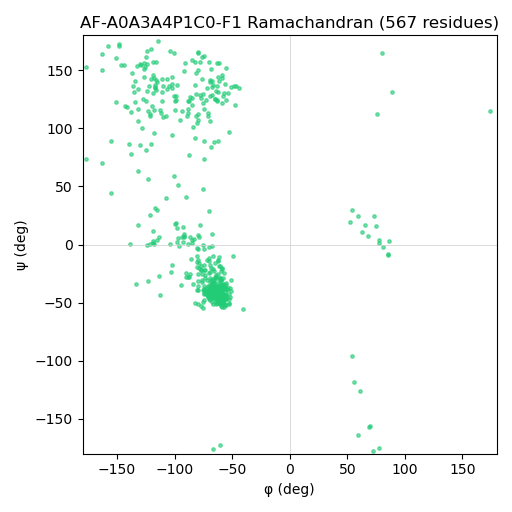 1
ATOM 3248 C CA . LEU A 1 414 ? -7.370 -17.062 -9.468 1.00 97.00 414 LEU A CA 1
ATOM 3249 C C . LEU A 1 414 ? -6.515 -17.035 -8.192 1.00 97.00 414 LEU A C 1
ATOM 3251 O O . LEU A 1 414 ? -5.294 -17.190 -8.259 1.00 97.00 414 LEU A O 1
ATOM 3255 N N . TRP A 1 415 ? -7.147 -16.904 -7.023 1.00 97.62 415 TRP A N 1
ATOM 3256 C CA . TRP A 1 415 ? -6.470 -16.928 -5.728 1.00 97.62 415 TRP A CA 1
ATOM 3257 C C . TRP A 1 415 ? -5.698 -18.230 -5.524 1.00 97.62 415 TRP A C 1
ATOM 3259 O O . TRP A 1 415 ? -4.517 -18.194 -5.188 1.00 97.62 415 TRP A O 1
ATOM 3269 N N . HIS A 1 416 ? -6.320 -19.384 -5.778 1.00 95.75 416 HIS A N 1
ATOM 3270 C CA . HIS A 1 416 ? -5.646 -20.679 -5.659 1.00 95.75 416 HIS A CA 1
ATOM 3271 C C . HIS A 1 416 ? -4.467 -20.818 -6.627 1.00 95.75 416 HIS A C 1
ATOM 3273 O O . HIS A 1 416 ? -3.444 -21.393 -6.257 1.00 95.75 416 HIS A O 1
ATOM 3279 N N . ALA A 1 417 ? -4.591 -20.287 -7.845 1.00 95.19 417 ALA A N 1
ATOM 3280 C CA . ALA A 1 417 ? -3.521 -20.328 -8.834 1.00 95.19 417 ALA A CA 1
ATOM 3281 C C . ALA A 1 417 ? -2.310 -19.472 -8.422 1.00 95.19 417 ALA A C 1
ATOM 3283 O O . ALA A 1 417 ? -1.168 -19.900 -8.602 1.00 95.19 417 ALA A O 1
ATOM 3284 N N . ILE A 1 418 ? -2.541 -18.283 -7.855 1.00 94.44 418 ILE A N 1
ATOM 3285 C CA . ILE A 1 418 ? -1.471 -17.328 -7.532 1.00 94.44 418 ILE A CA 1
ATOM 3286 C C . ILE A 1 418 ? -0.890 -17.502 -6.121 1.00 94.44 418 ILE A C 1
ATOM 3288 O O . ILE A 1 418 ? 0.266 -17.146 -5.889 1.00 94.44 418 ILE A O 1
ATOM 3292 N N . TYR A 1 419 ? -1.650 -18.078 -5.183 1.00 93.25 419 TYR A N 1
ATOM 3293 C CA . TYR A 1 419 ? -1.252 -18.217 -3.778 1.00 93.25 419 TYR A CA 1
ATOM 3294 C C . TYR A 1 419 ? 0.137 -18.856 -3.588 1.00 93.25 419 TYR A C 1
ATOM 3296 O O . TYR A 1 419 ? 0.935 -18.264 -2.860 1.00 93.25 419 TYR A O 1
ATOM 3304 N N . PRO A 1 420 ? 0.514 -19.955 -4.286 1.00 94.00 420 PRO A N 1
ATOM 3305 C CA . PRO A 1 420 ? 1.854 -20.531 -4.158 1.00 94.00 420 PRO A CA 1
ATOM 3306 C C . PRO A 1 420 ? 2.988 -19.556 -4.502 1.00 94.00 420 PRO A C 1
ATOM 3308 O O . PRO A 1 420 ? 4.022 -19.586 -3.838 1.00 94.00 420 PRO A O 1
ATOM 3311 N N . LYS A 1 421 ? 2.796 -18.671 -5.499 1.00 89.31 421 LYS A N 1
ATOM 3312 C CA . LYS A 1 421 ? 3.770 -17.623 -5.864 1.00 89.31 421 LYS A CA 1
ATOM 3313 C C . LYS A 1 421 ? 3.890 -16.589 -4.740 1.00 89.31 421 LYS A C 1
ATOM 3315 O O . LYS A 1 421 ? 5.000 -16.211 -4.378 1.00 89.31 421 LYS A O 1
ATOM 3320 N N . LEU A 1 422 ? 2.760 -16.153 -4.176 1.00 91.19 422 LEU A N 1
ATOM 3321 C CA . LEU A 1 422 ? 2.722 -15.138 -3.112 1.00 91.19 422 LEU A CA 1
ATOM 3322 C C . LEU A 1 422 ? 3.319 -15.638 -1.790 1.00 91.19 422 LEU A C 1
ATOM 3324 O O . LEU A 1 422 ? 3.857 -14.848 -1.021 1.00 91.19 422 LEU A O 1
ATOM 3328 N N . THR A 1 423 ? 3.226 -16.937 -1.503 1.00 90.94 423 THR A N 1
ATOM 3329 C CA . THR A 1 423 ? 3.760 -17.530 -0.265 1.00 90.94 423 THR A CA 1
ATOM 3330 C C . THR A 1 423 ? 5.150 -18.136 -0.420 1.00 90.94 423 THR A C 1
ATOM 3332 O O . THR A 1 423 ? 5.694 -18.677 0.543 1.00 90.94 423 THR A O 1
ATOM 3335 N N . GLN A 1 424 ? 5.732 -18.098 -1.620 1.00 86.06 424 GLN A N 1
ATOM 3336 C CA . GLN A 1 424 ? 7.059 -18.648 -1.852 1.00 86.06 424 GLN A CA 1
ATOM 3337 C C . GLN A 1 424 ? 8.105 -17.853 -1.064 1.00 86.06 424 GLN A C 1
ATOM 3339 O O . GLN A 1 424 ? 8.235 -16.639 -1.222 1.00 86.06 424 GLN A O 1
ATOM 3344 N N . ALA A 1 425 ? 8.894 -18.550 -0.244 1.00 79.19 425 ALA A N 1
ATOM 3345 C CA . ALA A 1 425 ? 10.007 -17.932 0.460 1.00 79.19 425 ALA A CA 1
ATOM 3346 C C . ALA A 1 425 ? 11.045 -17.412 -0.548 1.00 79.19 425 ALA A C 1
ATOM 3348 O O . ALA A 1 425 ? 11.569 -18.173 -1.365 1.00 79.19 425 ALA A O 1
ATOM 3349 N N . ARG A 1 426 ? 11.353 -16.116 -0.467 1.00 80.38 426 ARG A N 1
ATOM 3350 C CA . ARG A 1 426 ? 12.416 -15.457 -1.235 1.00 80.38 426 ARG A CA 1
ATOM 3351 C C . ARG A 1 426 ? 13.585 -15.149 -0.295 1.00 80.38 426 ARG A C 1
ATOM 3353 O O . ARG A 1 426 ? 13.374 -14.826 0.873 1.00 80.38 426 ARG A O 1
ATOM 3360 N N . ALA A 1 427 ? 14.815 -15.282 -0.784 1.00 72.38 427 ALA A N 1
ATOM 3361 C CA . ALA A 1 427 ? 16.013 -14.965 -0.007 1.00 72.38 427 ALA A CA 1
ATOM 3362 C C . ALA A 1 427 ? 16.281 -13.446 0.023 1.00 72.38 427 ALA A C 1
ATOM 3364 O O . ALA A 1 427 ? 15.734 -12.690 -0.778 1.00 72.38 427 ALA A O 1
ATOM 3365 N N . GLY A 1 428 ? 17.155 -13.008 0.933 1.00 75.88 428 GLY A N 1
ATOM 3366 C CA . GLY A 1 428 ? 17.616 -11.618 1.001 1.00 75.88 428 GLY A CA 1
ATOM 3367 C C . GLY A 1 428 ? 16.619 -10.642 1.633 1.00 75.88 428 GLY A C 1
ATOM 3368 O O . GLY A 1 428 ? 15.571 -11.028 2.159 1.00 75.88 428 GLY A O 1
ATOM 3369 N N . LEU A 1 429 ? 16.974 -9.354 1.605 1.00 79.31 429 LEU A N 1
ATOM 3370 C CA . LEU A 1 429 ? 16.169 -8.297 2.222 1.00 79.31 429 LEU A CA 1
ATOM 3371 C C . LEU A 1 429 ? 14.845 -8.087 1.494 1.00 79.31 429 LEU A C 1
ATOM 3373 O O . LEU A 1 429 ? 13.821 -8.019 2.167 1.00 79.31 429 LEU A O 1
ATOM 3377 N N . SER A 1 430 ? 14.831 -8.086 0.158 1.00 84.75 430 SER A N 1
ATOM 3378 C CA . SER A 1 430 ? 13.583 -8.065 -0.613 1.00 84.75 430 SER A CA 1
ATOM 3379 C C . SER A 1 430 ? 12.637 -9.185 -0.178 1.00 84.75 430 SER A C 1
ATOM 3381 O O . SER A 1 430 ? 11.476 -8.934 0.133 1.00 84.75 430 SER A O 1
ATOM 3383 N N . GLY A 1 431 ? 13.144 -10.415 -0.034 1.00 84.31 431 GLY A N 1
ATOM 3384 C CA . GLY A 1 431 ? 12.335 -11.536 0.435 1.00 84.31 431 GLY A CA 1
ATOM 3385 C C . GLY A 1 431 ? 11.778 -11.349 1.846 1.00 84.31 431 GLY A C 1
ATOM 3386 O O . GLY A 1 431 ? 10.606 -11.641 2.087 1.00 84.31 431 GLY A O 1
ATOM 3387 N N . ALA A 1 432 ? 12.566 -10.782 2.765 1.00 87.06 432 ALA A N 1
ATOM 3388 C CA . ALA A 1 432 ? 12.091 -10.444 4.107 1.00 87.06 432 ALA A CA 1
ATOM 3389 C C . ALA A 1 432 ? 10.957 -9.403 4.081 1.00 87.06 432 ALA A C 1
ATOM 3391 O O . ALA A 1 432 ? 9.999 -9.526 4.851 1.00 87.06 432 ALA A O 1
ATOM 3392 N N . MET A 1 433 ? 11.046 -8.422 3.177 1.00 91.25 433 MET A N 1
ATOM 3393 C CA . MET A 1 433 ? 10.056 -7.357 2.979 1.00 91.25 433 MET A CA 1
ATOM 3394 C C . MET A 1 433 ? 8.773 -7.852 2.296 1.00 91.25 433 MET A C 1
ATOM 3396 O O . MET A 1 433 ? 7.700 -7.333 2.584 1.00 91.25 433 MET A O 1
ATOM 3400 N N . LEU A 1 434 ? 8.854 -8.897 1.468 1.00 93.50 434 LEU A N 1
ATOM 3401 C CA . LEU A 1 434 ? 7.710 -9.499 0.768 1.00 93.50 434 LEU A CA 1
ATOM 3402 C C . LEU A 1 434 ? 7.063 -10.672 1.522 1.00 93.50 434 LEU A C 1
ATOM 3404 O O . LEU A 1 434 ? 6.093 -11.263 1.047 1.00 93.50 434 LEU A O 1
ATOM 3408 N N . ALA A 1 435 ? 7.534 -11.008 2.724 1.00 90.62 435 ALA A N 1
ATOM 3409 C CA . ALA A 1 435 ? 7.067 -12.181 3.469 1.00 90.62 435 ALA A CA 1
ATOM 3410 C C . ALA A 1 435 ? 5.563 -12.168 3.847 1.00 90.62 435 ALA A C 1
ATOM 3412 O O . ALA A 1 435 ? 5.042 -13.191 4.287 1.00 90.62 435 ALA A O 1
ATOM 3413 N N . ARG A 1 436 ? 4.851 -11.040 3.681 1.00 94.62 436 ARG A N 1
ATOM 3414 C CA . ARG A 1 436 ? 3.392 -10.911 3.893 1.00 94.62 436 ARG A CA 1
ATOM 3415 C C . ARG A 1 436 ? 2.610 -10.581 2.614 1.00 94.62 436 ARG A C 1
ATOM 3417 O O . ARG A 1 436 ? 1.550 -9.960 2.681 1.00 94.62 436 ARG A O 1
ATOM 3424 N N . SER A 1 437 ? 3.098 -11.026 1.457 1.00 97.25 437 SER A N 1
ATOM 3425 C CA . SER A 1 437 ? 2.451 -10.767 0.161 1.00 97.25 437 SER A CA 1
ATOM 3426 C C . SER A 1 437 ? 0.969 -11.160 0.135 1.00 97.25 437 SER A C 1
ATOM 3428 O O . SER A 1 437 ? 0.112 -10.351 -0.208 1.00 97.25 437 SER A O 1
ATOM 3430 N N . ALA A 1 438 ? 0.635 -12.388 0.552 1.00 97.38 438 ALA A N 1
ATOM 3431 C CA . ALA A 1 438 ? -0.738 -12.893 0.468 1.00 97.38 438 ALA A CA 1
ATOM 3432 C C . ALA A 1 438 ? -1.751 -12.081 1.314 1.00 97.38 438 ALA A C 1
ATOM 3434 O O . ALA A 1 438 ? -2.780 -11.676 0.767 1.00 97.38 438 ALA A O 1
ATOM 3435 N N . PRO A 1 439 ? -1.495 -11.775 2.603 1.00 97.12 439 PRO A N 1
ATOM 3436 C CA . PRO A 1 439 ? -2.356 -10.871 3.363 1.00 97.12 439 PRO A CA 1
ATOM 3437 C C . PRO A 1 439 ? -2.561 -9.493 2.719 1.00 97.12 439 PRO A C 1
ATOM 3439 O O . PRO A 1 439 ? -3.700 -9.032 2.680 1.00 97.12 439 PRO A O 1
ATOM 3442 N N . HIS A 1 440 ? -1.501 -8.864 2.194 1.00 98.56 440 HIS A N 1
ATOM 3443 C CA . HIS A 1 440 ? -1.603 -7.558 1.535 1.00 98.56 440 HIS A CA 1
ATOM 3444 C C . HIS A 1 440 ? -2.510 -7.617 0.306 1.00 98.56 440 HIS A C 1
ATOM 3446 O O . HIS A 1 440 ? -3.464 -6.850 0.203 1.00 98.56 440 HIS A O 1
ATOM 3452 N N . VAL A 1 441 ? -2.284 -8.586 -0.586 1.00 98.75 441 VAL A N 1
ATOM 3453 C CA . VAL A 1 441 ? -3.132 -8.789 -1.772 1.00 98.75 441 VAL A CA 1
ATOM 3454 C C . VAL A 1 441 ? -4.596 -8.988 -1.368 1.00 98.75 441 VAL A C 1
ATOM 3456 O O . VAL A 1 441 ? -5.500 -8.378 -1.930 1.00 98.75 441 VAL A O 1
ATOM 3459 N N . ARG A 1 442 ? -4.876 -9.797 -0.342 1.00 98.44 442 ARG A N 1
ATOM 3460 C CA . ARG A 1 442 ? -6.268 -10.056 0.049 1.00 98.44 442 ARG A CA 1
ATOM 3461 C C . ARG A 1 442 ? -6.946 -8.830 0.681 1.00 98.44 442 ARG A C 1
ATOM 3463 O O . ARG A 1 442 ? -8.126 -8.597 0.420 1.00 98.44 442 ARG A O 1
ATOM 3470 N N . ARG A 1 443 ? -6.216 -8.011 1.450 1.00 98.69 443 ARG A N 1
ATOM 3471 C CA . ARG A 1 443 ? -6.716 -6.729 1.992 1.00 98.69 443 ARG A CA 1
ATOM 3472 C C . ARG A 1 443 ? -6.957 -5.691 0.901 1.00 98.69 443 ARG A C 1
ATOM 3474 O O . ARG A 1 443 ? -7.986 -5.024 0.914 1.00 98.69 443 ARG A O 1
ATOM 3481 N N . LEU A 1 444 ? -6.055 -5.584 -0.066 1.00 98.88 444 LEU A N 1
ATOM 3482 C CA . LEU A 1 444 ? -6.216 -4.707 -1.222 1.00 98.88 444 LEU A CA 1
ATOM 3483 C C . LEU A 1 444 ? -7.428 -5.116 -2.071 1.00 98.88 444 LEU A C 1
ATOM 3485 O O . LEU A 1 444 ? -8.253 -4.266 -2.400 1.00 98.88 444 LEU A O 1
ATOM 3489 N N . ALA A 1 445 ? -7.607 -6.410 -2.350 1.00 98.81 445 ALA A N 1
ATOM 3490 C CA . ALA A 1 445 ? -8.774 -6.914 -3.077 1.00 98.81 445 ALA A CA 1
ATOM 3491 C C . ALA A 1 445 ? -10.099 -6.637 -2.335 1.00 98.81 445 ALA A C 1
ATOM 3493 O O . ALA A 1 445 ? -11.089 -6.259 -2.964 1.00 98.81 445 ALA A O 1
ATOM 3494 N N . LEU A 1 446 ? -10.102 -6.753 -0.999 1.00 98.81 446 LEU A N 1
ATOM 3495 C CA . LEU A 1 446 ? -11.225 -6.349 -0.142 1.00 98.81 446 LEU A CA 1
ATOM 3496 C C . LEU A 1 446 ? -11.551 -4.855 -0.309 1.00 98.81 446 LEU A C 1
ATOM 3498 O O . LEU A 1 446 ? -12.715 -4.495 -0.484 1.00 98.81 446 LEU A O 1
ATOM 3502 N N . ILE A 1 447 ? -10.533 -3.989 -0.280 1.00 98.81 447 ILE A N 1
ATOM 3503 C CA . ILE A 1 447 ? -10.696 -2.539 -0.464 1.00 98.81 447 ILE A CA 1
ATOM 3504 C C . ILE A 1 447 ? -11.282 -2.232 -1.848 1.00 98.81 447 ILE A C 1
ATOM 3506 O O . ILE A 1 447 ? -12.248 -1.471 -1.934 1.00 98.81 447 ILE A O 1
ATOM 3510 N N . TYR A 1 448 ? -10.744 -2.836 -2.914 1.00 98.81 448 TYR A N 1
ATOM 3511 C CA . TYR A 1 448 ? -11.260 -2.656 -4.273 1.00 98.81 448 TYR A CA 1
ATOM 3512 C C . TYR A 1 448 ? -12.738 -3.040 -4.366 1.00 98.81 448 TYR A C 1
ATOM 3514 O O . TYR A 1 448 ? -13.534 -2.216 -4.815 1.00 98.81 448 TYR A O 1
ATOM 3522 N N . ALA A 1 449 ? -13.112 -4.226 -3.876 1.00 98.75 449 ALA A N 1
ATOM 3523 C CA . ALA A 1 449 ? -14.489 -4.713 -3.921 1.00 98.75 449 ALA A CA 1
ATOM 3524 C C . ALA A 1 449 ? -15.470 -3.767 -3.215 1.00 98.75 449 ALA A C 1
ATOM 3526 O O . ALA A 1 449 ? -16.474 -3.352 -3.792 1.00 98.75 449 ALA A O 1
ATOM 3527 N N . LEU A 1 450 ? -15.143 -3.356 -1.989 1.00 98.62 450 LEU A N 1
ATOM 3528 C CA . LEU A 1 450 ? -16.005 -2.486 -1.190 1.00 98.62 450 LEU A CA 1
ATOM 3529 C C . LEU A 1 450 ? -16.114 -1.073 -1.767 1.00 98.62 450 LEU A C 1
ATOM 3531 O O . LEU A 1 450 ? -17.181 -0.464 -1.713 1.00 98.62 450 LEU A O 1
ATOM 3535 N N . SER A 1 451 ? -15.029 -0.558 -2.351 1.00 98.12 451 SER A N 1
ATOM 3536 C CA . SER A 1 451 ? -15.047 0.733 -3.047 1.00 98.12 451 SER A CA 1
ATOM 3537 C C . SER A 1 451 ? -15.875 0.715 -4.337 1.00 98.12 451 SER A C 1
ATOM 3539 O O . SER A 1 451 ? -16.308 1.773 -4.794 1.00 98.12 451 SER A O 1
ATOM 3541 N N . ASP A 1 452 ? -16.124 -0.476 -4.892 1.00 97.00 452 ASP A N 1
ATOM 3542 C CA . ASP A 1 452 ? -16.943 -0.723 -6.083 1.00 97.00 452 ASP A CA 1
ATOM 3543 C C . ASP A 1 452 ? -18.365 -1.208 -5.737 1.00 97.00 452 ASP A C 1
ATOM 3545 O O . ASP A 1 452 ? -19.063 -1.762 -6.581 1.00 97.00 452 ASP A O 1
ATOM 3549 N N . PHE A 1 453 ? -18.816 -1.001 -4.491 1.00 96.81 453 PHE A N 1
ATOM 3550 C CA . PHE A 1 453 ? -20.133 -1.433 -3.994 1.00 96.81 453 PHE A CA 1
ATOM 3551 C C . PHE A 1 453 ? -20.379 -2.949 -4.073 1.00 96.81 453 PHE A C 1
ATOM 3553 O O . PHE A 1 453 ? -21.526 -3.400 -4.113 1.00 96.81 453 PHE A O 1
ATOM 3560 N N . SER A 1 454 ? -19.315 -3.751 -4.070 1.00 97.81 454 SER A N 1
ATOM 3561 C CA . SER A 1 454 ? -19.412 -5.204 -4.129 1.00 97.81 454 SER A CA 1
ATOM 3562 C C . SER A 1 454 ? -19.234 -5.815 -2.740 1.00 97.81 454 SER A C 1
ATOM 3564 O O . SER A 1 454 ? -18.269 -5.535 -2.029 1.00 97.81 454 SER A O 1
ATOM 3566 N N . SER A 1 455 ? -20.184 -6.662 -2.336 1.00 97.19 455 SER A N 1
ATOM 3567 C CA . SER A 1 455 ? -20.123 -7.440 -1.089 1.00 97.19 455 SER A CA 1
ATOM 3568 C C . SER A 1 455 ? -19.375 -8.767 -1.249 1.00 97.19 455 SER A C 1
ATOM 3570 O O . SER A 1 455 ? -19.384 -9.596 -0.342 1.00 97.19 455 SER A O 1
ATOM 3572 N N . VAL A 1 456 ? -18.773 -8.996 -2.417 1.00 98.38 456 VAL A N 1
ATOM 3573 C CA . VAL A 1 456 ? -17.937 -10.152 -2.736 1.00 98.38 456 VAL A CA 1
ATOM 3574 C C . VAL A 1 456 ? -16.705 -9.676 -3.499 1.00 98.38 456 VAL A C 1
ATOM 3576 O O . VAL A 1 456 ? -16.747 -8.713 -4.264 1.00 98.38 456 VAL A O 1
ATOM 3579 N N . VAL A 1 457 ? -15.580 -10.350 -3.312 1.00 98.81 457 VAL A N 1
ATOM 3580 C CA . VAL A 1 457 ? -14.385 -10.087 -4.108 1.00 98.81 457 VAL A CA 1
ATOM 3581 C C . VAL A 1 457 ? -14.497 -10.867 -5.417 1.00 98.81 457 VAL A C 1
ATOM 3583 O O . VAL A 1 457 ? -14.284 -12.077 -5.447 1.00 98.81 457 VAL A O 1
ATOM 3586 N N . GLU A 1 458 ? -14.873 -10.161 -6.481 1.00 98.69 458 GLU A N 1
ATOM 3587 C CA . GLU A 1 458 ? -14.869 -10.636 -7.870 1.00 98.69 458 GLU A CA 1
ATOM 3588 C C . GLU A 1 458 ? -13.452 -10.704 -8.464 1.00 98.69 458 GLU A C 1
ATOM 3590 O O . GLU A 1 458 ? -12.523 -10.051 -7.976 1.00 98.69 458 GLU A O 1
ATOM 3595 N N . GLU A 1 459 ? -13.287 -11.454 -9.558 1.00 98.25 459 GLU A N 1
ATOM 3596 C CA . GLU A 1 459 ? -11.992 -11.650 -10.233 1.00 98.25 459 GLU A CA 1
ATOM 3597 C C . GLU A 1 459 ? -11.298 -10.320 -10.569 1.00 98.25 459 GLU A C 1
ATOM 3599 O O . GLU A 1 459 ? -10.113 -10.160 -10.285 1.00 98.25 459 GLU A O 1
ATOM 3604 N N . LYS A 1 460 ? -12.047 -9.322 -11.067 1.00 98.31 460 LYS A N 1
ATOM 3605 C CA . LYS A 1 460 ? -11.525 -7.975 -11.371 1.00 98.31 460 LYS A CA 1
ATOM 3606 C C . LYS A 1 460 ? -10.882 -7.288 -10.159 1.00 98.31 460 LYS A C 1
ATOM 3608 O O . LYS A 1 460 ? -9.875 -6.603 -10.314 1.00 98.31 460 LYS A O 1
ATOM 3613 N N . HIS A 1 461 ? -11.437 -7.472 -8.959 1.00 98.75 461 HIS A N 1
ATOM 3614 C CA . HIS A 1 461 ? -10.930 -6.848 -7.735 1.00 98.75 461 HIS A CA 1
ATOM 3615 C C . HIS A 1 461 ? -9.625 -7.509 -7.294 1.00 98.75 461 HIS A C 1
ATOM 3617 O O . HIS A 1 461 ? -8.681 -6.822 -6.901 1.00 98.75 461 HIS A O 1
ATOM 3623 N N . LEU A 1 462 ? -9.556 -8.842 -7.395 1.00 98.75 462 LEU A N 1
ATOM 3624 C CA . LEU A 1 462 ? -8.332 -9.580 -7.111 1.00 98.75 462 LEU A CA 1
ATOM 3625 C C . LEU A 1 462 ? -7.247 -9.288 -8.156 1.00 98.75 462 LEU A C 1
ATOM 3627 O O . LEU A 1 462 ? -6.103 -9.066 -7.774 1.00 98.75 462 LEU A O 1
ATOM 3631 N N . GLN A 1 463 ? -7.594 -9.210 -9.443 1.00 98.56 463 GLN A N 1
ATOM 3632 C CA . GLN A 1 463 ? -6.646 -8.852 -10.496 1.00 98.56 463 GLN A CA 1
ATOM 3633 C C . GLN A 1 463 ? -6.062 -7.456 -10.259 1.00 98.56 463 GLN A C 1
ATOM 3635 O O . GLN A 1 463 ? -4.847 -7.321 -10.194 1.00 98.56 463 GLN A O 1
ATOM 3640 N N . ALA A 1 464 ? -6.895 -6.435 -10.028 1.00 98.56 464 ALA A N 1
ATOM 3641 C CA . ALA A 1 464 ? -6.413 -5.082 -9.737 1.00 98.56 464 ALA A CA 1
ATOM 3642 C C . ALA A 1 464 ? -5.480 -5.041 -8.517 1.00 98.56 464 ALA A C 1
ATOM 3644 O O . ALA A 1 464 ? -4.465 -4.342 -8.519 1.00 98.56 464 ALA A O 1
ATOM 3645 N N . SER A 1 465 ? -5.790 -5.838 -7.491 1.00 98.81 465 SER A N 1
ATOM 3646 C CA . SER A 1 465 ? -4.909 -6.004 -6.342 1.00 98.81 465 SER A CA 1
ATOM 3647 C C . SER A 1 465 ? -3.574 -6.660 -6.691 1.00 98.81 465 SER A C 1
ATOM 3649 O O . SER A 1 465 ? -2.567 -6.281 -6.097 1.00 98.81 465 SER A O 1
ATOM 3651 N N . LEU A 1 466 ? -3.552 -7.660 -7.574 1.00 98.44 466 LEU A N 1
ATOM 3652 C CA . LEU A 1 466 ? -2.323 -8.327 -8.005 1.00 98.44 466 LEU A CA 1
ATOM 3653 C C . LEU A 1 466 ? -1.449 -7.388 -8.838 1.00 98.44 466 LEU A C 1
ATOM 3655 O O . LEU A 1 466 ? -0.245 -7.349 -8.619 1.00 98.44 466 LEU A O 1
ATOM 3659 N N . GLU A 1 467 ? -2.050 -6.582 -9.712 1.00 97.94 467 GLU A N 1
ATOM 3660 C CA . GLU A 1 467 ? -1.330 -5.576 -10.502 1.00 97.94 467 GLU A CA 1
ATOM 3661 C C . GLU A 1 467 ? -0.711 -4.491 -9.617 1.00 97.94 467 GLU A C 1
ATOM 3663 O O . GLU A 1 467 ? 0.457 -4.130 -9.767 1.00 97.94 467 GLU A O 1
ATOM 3668 N N . PHE A 1 468 ? -1.471 -3.999 -8.631 1.00 98.69 468 PHE A N 1
ATOM 3669 C CA . PHE A 1 468 ? -0.932 -3.082 -7.631 1.00 98.69 468 PHE A CA 1
ATOM 3670 C C . PHE A 1 468 ? 0.184 -3.733 -6.806 1.00 98.69 468 PHE A C 1
ATOM 3672 O O . PHE A 1 468 ? 1.209 -3.104 -6.540 1.00 98.69 468 PHE A O 1
ATOM 3679 N N . TRP A 1 469 ? 0.015 -4.999 -6.419 1.00 98.44 469 TRP A N 1
ATOM 3680 C CA . TRP A 1 469 ? 1.019 -5.729 -5.654 1.00 98.44 469 TRP A CA 1
ATOM 3681 C C . TRP A 1 469 ? 2.306 -5.972 -6.448 1.00 98.44 469 TRP A C 1
ATOM 3683 O O . TRP A 1 469 ? 3.384 -5.787 -5.899 1.00 98.44 469 TRP A O 1
ATOM 3693 N N . GLU A 1 470 ? 2.231 -6.301 -7.735 1.00 96.19 470 GLU A N 1
ATOM 3694 C CA . GLU A 1 470 ? 3.413 -6.468 -8.589 1.00 96.19 470 GLU A CA 1
ATOM 3695 C C . GLU A 1 470 ? 4.237 -5.165 -8.655 1.00 96.19 470 GLU A C 1
ATOM 3697 O O . GLU A 1 470 ? 5.466 -5.201 -8.590 1.00 96.19 470 GLU A O 1
ATOM 3702 N N . TYR A 1 471 ? 3.586 -3.995 -8.664 1.00 96.38 471 TYR A N 1
ATOM 3703 C CA . TYR A 1 471 ? 4.281 -2.706 -8.537 1.00 96.38 471 TYR A CA 1
ATOM 3704 C C . TYR A 1 471 ? 4.948 -2.515 -7.165 1.00 96.38 471 TYR A C 1
ATOM 3706 O O . TYR A 1 471 ? 6.045 -1.953 -7.074 1.00 96.38 471 TYR A O 1
ATOM 3714 N N . VAL A 1 472 ? 4.312 -2.990 -6.088 1.00 97.81 472 VAL A N 1
ATOM 3715 C CA . VAL A 1 472 ? 4.915 -3.023 -4.744 1.00 97.81 472 VAL A CA 1
ATOM 3716 C C . VAL A 1 472 ? 6.125 -3.961 -4.721 1.00 97.81 472 VAL A C 1
ATOM 3718 O O . VAL A 1 472 ? 7.155 -3.581 -4.169 1.00 97.81 472 VAL A O 1
ATOM 3721 N N . GLU A 1 473 ? 6.067 -5.134 -5.361 1.00 94.31 473 GLU A N 1
ATOM 3722 C CA . GLU A 1 473 ? 7.215 -6.046 -5.470 1.00 94.31 473 GLU A CA 1
ATOM 3723 C C . GLU A 1 473 ? 8.379 -5.385 -6.214 1.00 94.31 473 GLU A C 1
ATOM 3725 O O . GLU A 1 473 ? 9.491 -5.343 -5.691 1.00 94.31 473 GLU A O 1
ATOM 3730 N N . GLN A 1 474 ? 8.124 -4.777 -7.376 1.00 90.06 474 GLN A N 1
ATOM 3731 C CA . GLN A 1 474 ? 9.145 -4.039 -8.128 1.00 90.06 474 GLN A CA 1
ATOM 3732 C C . GLN A 1 474 ? 9.733 -2.880 -7.314 1.00 90.06 474 GLN A C 1
ATOM 3734 O O . GLN A 1 474 ? 10.943 -2.645 -7.342 1.00 90.06 474 GLN A O 1
ATOM 3739 N N . SER A 1 475 ? 8.894 -2.169 -6.555 1.00 94.12 475 SER A N 1
ATOM 3740 C CA . SER A 1 475 ? 9.340 -1.112 -5.648 1.00 94.12 475 SER A CA 1
ATOM 3741 C C . SER A 1 475 ? 10.240 -1.669 -4.546 1.00 94.12 475 SER A C 1
ATOM 3743 O O . SER A 1 475 ? 11.297 -1.103 -4.278 1.00 94.12 475 SER A O 1
ATOM 3745 N N . VAL A 1 476 ? 9.870 -2.794 -3.929 1.00 92.69 476 VAL A N 1
ATOM 3746 C CA . VAL A 1 476 ? 10.686 -3.464 -2.910 1.00 92.69 476 VAL A CA 1
ATOM 3747 C C . VAL A 1 476 ? 12.018 -3.922 -3.486 1.00 92.69 476 VAL A C 1
ATOM 3749 O O . VAL A 1 476 ? 13.039 -3.667 -2.857 1.00 92.69 476 VAL A O 1
ATOM 3752 N N . GLU A 1 477 ? 12.044 -4.517 -4.675 1.00 86.06 477 GLU A N 1
ATOM 3753 C CA . GLU A 1 477 ? 13.299 -4.915 -5.319 1.00 86.06 477 GLU A CA 1
ATOM 3754 C C . GLU A 1 477 ? 14.176 -3.698 -5.647 1.00 86.06 477 GLU A C 1
ATOM 3756 O O . GLU A 1 477 ? 15.387 -3.709 -5.414 1.00 86.06 477 GLU A O 1
ATOM 3761 N N . TYR A 1 478 ? 13.575 -2.603 -6.123 1.00 84.19 478 TYR A N 1
ATOM 3762 C CA . TYR A 1 478 ? 14.294 -1.357 -6.389 1.00 84.19 478 TYR A CA 1
ATOM 3763 C C . TYR A 1 478 ? 14.867 -0.723 -5.114 1.00 84.19 478 TYR A C 1
ATOM 3765 O O . TYR A 1 478 ? 15.995 -0.220 -5.108 1.00 84.19 478 TYR A O 1
ATOM 3773 N N . ILE A 1 479 ? 14.097 -0.734 -4.023 1.00 85.19 479 ILE A N 1
ATOM 3774 C CA . ILE A 1 479 ? 14.498 -0.131 -2.754 1.00 85.19 479 ILE A CA 1
ATOM 3775 C C . ILE A 1 479 ? 15.505 -1.028 -2.026 1.00 85.19 479 ILE A C 1
ATOM 3777 O O . ILE A 1 479 ? 16.560 -0.526 -1.649 1.00 85.19 479 ILE A O 1
ATOM 3781 N N . PHE A 1 480 ? 15.188 -2.309 -1.823 1.00 83.00 480 PHE A N 1
ATOM 3782 C CA . PHE A 1 480 ? 15.826 -3.234 -0.874 1.00 83.00 480 PHE A CA 1
ATOM 3783 C C . PHE A 1 480 ? 16.596 -4.401 -1.514 1.00 83.00 480 PHE A C 1
ATOM 3785 O O . PHE A 1 480 ? 17.076 -5.262 -0.774 1.00 83.00 480 PHE A O 1
ATOM 3792 N N . GLY A 1 481 ? 16.740 -4.432 -2.844 1.00 73.06 481 GLY A N 1
ATOM 3793 C CA . GLY A 1 481 ? 17.505 -5.465 -3.552 1.00 73.06 481 GLY A CA 1
ATOM 3794 C C . GLY A 1 481 ? 18.993 -5.523 -3.170 1.00 73.06 481 GLY A C 1
ATOM 3795 O O . GLY A 1 481 ? 19.454 -4.813 -2.275 1.00 73.06 481 GLY A O 1
ATOM 3796 N N . ASP A 1 482 ? 19.769 -6.338 -3.893 1.00 55.72 482 ASP A N 1
ATOM 3797 C CA . ASP A 1 482 ? 21.132 -6.834 -3.572 1.00 55.72 482 ASP A CA 1
ATOM 3798 C C . ASP A 1 482 ? 22.205 -5.815 -3.123 1.00 55.72 482 ASP A C 1
ATOM 3800 O O . ASP A 1 482 ? 23.300 -6.189 -2.694 1.00 55.72 482 ASP A O 1
ATOM 3804 N N . HIS A 1 483 ? 21.940 -4.514 -3.222 1.00 55.38 483 HIS A N 1
ATOM 3805 C CA . HIS A 1 483 ? 22.872 -3.445 -2.865 1.00 55.38 483 HIS A CA 1
ATOM 3806 C C . HIS A 1 483 ? 22.395 -2.539 -1.727 1.00 55.38 483 HIS A C 1
ATOM 3808 O O . HIS A 1 483 ? 23.114 -1.603 -1.357 1.00 55.38 483 HIS A O 1
ATOM 3814 N N . TYR A 1 484 ? 21.217 -2.786 -1.149 1.00 58.16 484 TYR A N 1
ATOM 3815 C CA . TYR A 1 484 ? 20.694 -1.959 -0.069 1.00 58.16 484 TYR A CA 1
ATOM 3816 C C . TYR A 1 484 ? 21.654 -1.929 1.130 1.00 58.16 484 TYR A C 1
ATOM 3818 O O . TYR A 1 484 ? 22.036 -2.956 1.682 1.00 58.16 484 TYR A O 1
ATOM 3826 N N . GLY A 1 485 ? 22.093 -0.725 1.513 1.00 53.44 485 GLY A N 1
ATOM 3827 C CA . GLY A 1 485 ? 23.038 -0.509 2.614 1.00 53.44 485 GLY A CA 1
ATOM 3828 C C . GLY A 1 485 ? 24.532 -0.616 2.255 1.00 53.44 485 GLY A C 1
ATOM 3829 O O . GLY A 1 485 ? 25.369 -0.206 3.065 1.00 53.44 485 GLY A O 1
ATOM 3830 N N . ASN A 1 486 ? 24.916 -1.058 1.047 1.00 64.88 486 ASN A N 1
ATOM 3831 C CA . ASN A 1 486 ? 26.329 -1.180 0.657 1.00 64.88 486 ASN A CA 1
ATOM 3832 C C . ASN A 1 486 ? 26.900 0.123 0.058 1.00 64.88 486 ASN A C 1
ATOM 3834 O O . ASN A 1 486 ? 27.142 0.253 -1.144 1.00 64.88 486 ASN A O 1
ATOM 3838 N N . ARG A 1 487 ? 27.203 1.092 0.934 1.00 61.38 487 ARG A N 1
ATOM 3839 C CA . ARG A 1 487 ? 27.815 2.390 0.563 1.00 61.38 487 ARG A CA 1
ATOM 3840 C C . ARG A 1 487 ? 29.149 2.260 -0.182 1.00 61.38 487 ARG A C 1
ATOM 3842 O O . ARG A 1 487 ? 29.572 3.196 -0.858 1.00 61.38 487 ARG A O 1
ATOM 3849 N N . THR A 1 488 ? 29.861 1.149 0.003 1.00 68.75 488 THR A N 1
ATOM 3850 C CA . THR A 1 488 ? 31.135 0.891 -0.680 1.00 68.75 488 THR A CA 1
ATOM 3851 C C . THR A 1 488 ? 30.882 0.536 -2.141 1.00 68.75 488 THR A C 1
ATOM 3853 O O . THR A 1 488 ? 31.481 1.151 -3.017 1.00 68.75 488 THR A O 1
ATOM 3856 N N . ALA A 1 489 ? 29.946 -0.377 -2.410 1.00 70.25 489 ALA A N 1
ATOM 3857 C CA . ALA A 1 489 ? 29.555 -0.758 -3.764 1.00 70.25 489 ALA A CA 1
ATOM 3858 C C . ALA A 1 489 ? 29.019 0.444 -4.561 1.00 70.25 489 ALA A C 1
ATOM 3860 O O . ALA A 1 489 ? 29.439 0.683 -5.691 1.00 70.25 489 ALA A O 1
ATOM 3861 N N . GLU A 1 490 ? 28.175 1.276 -3.949 1.00 65.62 490 GLU A N 1
ATOM 3862 C CA . GLU A 1 490 ? 27.647 2.482 -4.600 1.00 65.62 490 GLU A CA 1
ATOM 3863 C C . GLU A 1 490 ? 28.737 3.504 -4.959 1.00 65.62 490 GLU A C 1
ATOM 3865 O O . GLU A 1 490 ? 28.736 4.077 -6.048 1.00 65.62 490 GLU A O 1
ATOM 3870 N N . LYS A 1 491 ? 29.701 3.739 -4.062 1.00 73.56 491 LYS A N 1
ATOM 3871 C CA . LYS A 1 491 ? 30.815 4.652 -4.353 1.00 73.56 491 LYS A CA 1
ATOM 3872 C C . LYS A 1 491 ? 31.702 4.130 -5.477 1.00 73.56 491 LYS A C 1
ATOM 3874 O O . LYS A 1 491 ? 32.117 4.916 -6.321 1.00 73.56 491 LYS A O 1
ATOM 3879 N N . ILE A 1 492 ? 31.947 2.820 -5.512 1.00 81.75 492 ILE A N 1
ATOM 3880 C CA . ILE A 1 492 ? 32.713 2.180 -6.584 1.00 81.75 492 ILE A CA 1
ATOM 3881 C C . ILE A 1 492 ? 31.977 2.332 -7.916 1.00 81.75 492 ILE A C 1
ATOM 3883 O O . ILE A 1 492 ? 32.562 2.827 -8.874 1.00 81.75 492 ILE A O 1
ATOM 3887 N N . ILE A 1 493 ? 30.691 1.972 -7.985 1.00 75.94 493 ILE A N 1
ATOM 3888 C CA . ILE A 1 493 ? 29.946 2.030 -9.248 1.00 75.94 493 ILE A CA 1
ATOM 3889 C C . ILE A 1 493 ? 29.753 3.465 -9.750 1.00 75.94 493 ILE A C 1
ATOM 3891 O O . ILE A 1 493 ? 29.769 3.673 -10.959 1.00 75.94 493 ILE A O 1
ATOM 3895 N N . ASN A 1 494 ? 29.603 4.449 -8.853 1.00 73.06 494 ASN A N 1
ATOM 3896 C CA . ASN A 1 494 ? 29.525 5.864 -9.220 1.00 73.06 494 ASN A CA 1
ATOM 3897 C C . ASN A 1 494 ? 30.868 6.390 -9.730 1.00 73.06 494 ASN A C 1
ATOM 3899 O O . ASN A 1 494 ? 30.893 7.003 -10.789 1.00 73.06 494 ASN A O 1
ATOM 3903 N N . ALA A 1 495 ? 31.977 6.085 -9.051 1.00 79.50 495 ALA A N 1
ATOM 3904 C CA . ALA A 1 495 ? 33.308 6.473 -9.518 1.00 79.50 495 ALA A CA 1
ATOM 3905 C C . ALA A 1 495 ? 33.639 5.873 -10.895 1.00 79.50 495 ALA A C 1
ATOM 3907 O O . ALA A 1 495 ? 34.229 6.535 -11.740 1.00 79.50 495 ALA A O 1
ATOM 3908 N N . LEU A 1 496 ? 33.188 4.644 -11.161 1.00 83.44 496 LEU A N 1
ATOM 3909 C CA . LEU A 1 496 ? 33.330 4.005 -12.471 1.00 83.44 496 LEU A CA 1
ATOM 3910 C C . LEU A 1 496 ? 32.450 4.634 -13.566 1.00 83.44 496 LEU A C 1
ATOM 3912 O O . LEU A 1 496 ? 32.679 4.355 -14.739 1.00 83.44 496 LEU A O 1
ATOM 3916 N N . ARG A 1 497 ? 31.453 5.473 -13.235 1.00 73.94 497 ARG A N 1
ATOM 3917 C CA . ARG A 1 497 ? 30.709 6.247 -14.252 1.00 73.94 497 ARG A CA 1
ATOM 3918 C C . ARG A 1 497 ? 31.566 7.351 -14.854 1.00 73.94 497 ARG A C 1
ATOM 3920 O O . ARG A 1 497 ? 31.458 7.596 -16.049 1.00 73.94 497 ARG A O 1
ATOM 3927 N N . ASP A 1 498 ? 32.413 7.956 -14.030 1.00 76.94 498 ASP A N 1
ATOM 3928 C CA . ASP A 1 498 ? 33.289 9.065 -14.407 1.00 76.94 498 ASP A CA 1
ATOM 3929 C C . ASP A 1 498 ? 34.669 8.569 -14.882 1.00 76.94 498 ASP A C 1
ATOM 3931 O O . ASP A 1 498 ? 35.583 9.358 -15.099 1.00 76.94 498 ASP A O 1
ATOM 3935 N N . SER A 1 499 ? 34.852 7.249 -15.013 1.00 82.19 499 SER A N 1
ATOM 3936 C CA . SER A 1 499 ? 36.113 6.605 -15.411 1.00 82.19 499 SER A CA 1
ATOM 3937 C C . SER A 1 499 ? 35.860 5.466 -16.416 1.00 82.19 499 SER A C 1
ATOM 3939 O O . SER A 1 499 ? 35.888 4.293 -16.024 1.00 82.19 499 SER A O 1
ATOM 3941 N N . PRO A 1 500 ? 35.614 5.783 -17.706 1.00 77.94 500 PRO A N 1
ATOM 3942 C CA . PRO A 1 500 ? 35.290 4.804 -18.757 1.00 77.94 500 PRO A CA 1
ATOM 3943 C C . PRO A 1 500 ? 36.352 3.707 -18.930 1.00 77.94 500 PRO A C 1
ATOM 3945 O O . PRO A 1 500 ? 36.045 2.546 -19.187 1.00 77.94 500 PRO A O 1
ATOM 3948 N N . GLU A 1 501 ? 37.618 4.059 -18.725 1.00 82.81 501 GLU A N 1
ATOM 3949 C CA . GLU A 1 501 ? 38.779 3.164 -18.806 1.00 82.81 501 GLU A CA 1
ATOM 3950 C C . GLU A 1 501 ? 38.930 2.207 -17.610 1.00 82.81 501 GLU A C 1
ATOM 3952 O O . GLU A 1 501 ? 39.810 1.332 -17.640 1.00 82.81 501 GLU A O 1
ATOM 3957 N N . GLY A 1 502 ? 38.064 2.343 -16.601 1.00 85.94 502 GLY A N 1
ATOM 3958 C CA . GLY A 1 502 ? 38.052 1.558 -15.373 1.00 85.94 502 GLY A CA 1
ATOM 3959 C C . GLY A 1 502 ? 39.073 2.021 -14.336 1.00 85.94 502 GLY A C 1
ATOM 3960 O O . GLY A 1 502 ? 40.018 2.753 -14.622 1.00 85.94 502 GLY A O 1
ATOM 3961 N N . LEU A 1 503 ? 38.897 1.560 -13.099 1.00 88.31 503 LEU A N 1
ATOM 3962 C CA . LEU A 1 503 ? 39.771 1.879 -11.970 1.00 88.31 503 LEU A CA 1
ATOM 3963 C C . LEU A 1 503 ? 40.444 0.608 -11.454 1.00 88.31 503 LEU A C 1
ATOM 3965 O O . LEU A 1 503 ? 39.806 -0.432 -11.316 1.00 88.31 503 LEU A O 1
ATOM 3969 N N . SER A 1 504 ? 41.738 0.672 -11.136 1.00 89.31 504 SER A N 1
ATOM 3970 C CA . SER A 1 504 ? 42.400 -0.437 -10.435 1.00 89.31 504 SER A CA 1
ATOM 3971 C C . SER A 1 504 ? 41.907 -0.548 -8.990 1.00 89.31 504 SER A C 1
ATOM 3973 O O . SER A 1 504 ? 41.487 0.451 -8.414 1.00 89.31 504 SER A O 1
ATOM 3975 N N . GLU A 1 505 ? 42.020 -1.720 -8.356 1.00 83.44 505 GLU A N 1
ATOM 3976 C CA . GLU A 1 505 ? 41.710 -1.876 -6.917 1.00 83.44 505 GLU A CA 1
ATOM 3977 C C . GLU A 1 505 ? 42.458 -0.843 -6.047 1.00 83.44 505 GLU A C 1
ATOM 3979 O O . GLU A 1 505 ? 41.904 -0.274 -5.106 1.00 83.44 505 GLU A O 1
ATOM 3984 N N . THR A 1 506 ? 43.708 -0.530 -6.405 1.00 82.56 506 THR A N 1
ATOM 3985 C CA . THR A 1 506 ? 44.518 0.491 -5.727 1.00 82.56 506 THR A CA 1
ATOM 3986 C C . THR A 1 506 ? 43.997 1.909 -5.975 1.00 82.56 506 THR A C 1
ATOM 3988 O O . THR A 1 506 ? 43.973 2.712 -5.044 1.00 82.56 506 THR A O 1
ATOM 3991 N N . ALA A 1 507 ? 43.551 2.220 -7.197 1.00 83.62 507 ALA A N 1
ATOM 3992 C CA . ALA A 1 507 ? 42.927 3.503 -7.524 1.00 83.62 507 ALA A CA 1
ATOM 3993 C C . ALA A 1 507 ? 41.560 3.649 -6.843 1.00 83.62 507 ALA A C 1
ATOM 3995 O O . ALA A 1 507 ? 41.256 4.701 -6.303 1.00 83.62 507 ALA A O 1
ATOM 3996 N N . ILE A 1 508 ? 40.772 2.577 -6.742 1.00 85.31 508 ILE A N 1
ATOM 3997 C CA . ILE A 1 508 ? 39.537 2.565 -5.950 1.00 85.31 508 ILE A CA 1
ATOM 3998 C C . ILE A 1 508 ? 39.859 2.887 -4.488 1.00 85.31 508 ILE A C 1
ATOM 4000 O O . ILE A 1 508 ? 39.282 3.803 -3.905 1.00 85.31 508 ILE A O 1
ATOM 4004 N N . SER A 1 509 ? 40.830 2.193 -3.893 1.00 85.62 509 SER A N 1
ATOM 4005 C CA . SER A 1 509 ? 41.227 2.448 -2.508 1.00 85.62 509 SER A CA 1
ATOM 4006 C C . SER A 1 509 ? 41.687 3.892 -2.290 1.00 85.62 509 SER A C 1
ATOM 4008 O O . SER A 1 509 ? 41.267 4.521 -1.320 1.00 85.62 509 SER A O 1
ATOM 4010 N N . ARG A 1 510 ? 42.543 4.430 -3.165 1.00 86.50 510 ARG A N 1
ATOM 4011 C CA . ARG A 1 510 ? 43.165 5.752 -2.998 1.00 86.50 510 ARG A CA 1
ATOM 4012 C C . ARG A 1 510 ? 42.261 6.898 -3.452 1.00 86.50 510 ARG A C 1
ATOM 4014 O O . ARG A 1 510 ? 42.061 7.837 -2.694 1.00 86.50 510 ARG A O 1
ATOM 4021 N N . ASP A 1 511 ? 41.714 6.809 -4.654 1.00 82.56 511 ASP A N 1
ATOM 4022 C CA . ASP A 1 511 ? 41.056 7.917 -5.350 1.00 82.56 511 ASP A CA 1
ATOM 4023 C C . ASP A 1 511 ? 39.551 7.979 -5.020 1.00 82.56 511 ASP A C 1
ATOM 4025 O O . ASP A 1 511 ? 38.980 9.064 -4.967 1.00 82.56 511 ASP A O 1
ATOM 4029 N N . VAL A 1 512 ? 38.913 6.842 -4.697 1.00 81.94 512 VAL A N 1
ATOM 4030 C CA . VAL A 1 512 ? 37.486 6.790 -4.297 1.00 81.94 512 VAL A CA 1
ATOM 4031 C C . VAL A 1 512 ? 37.306 6.838 -2.775 1.00 81.94 512 VAL A C 1
ATOM 4033 O O . VAL A 1 512 ? 36.340 7.420 -2.273 1.00 81.94 512 VAL A O 1
ATOM 4036 N N . PHE A 1 513 ? 38.228 6.236 -2.016 1.00 82.75 513 PHE A N 1
ATOM 4037 C CA . PHE A 1 513 ? 38.122 6.121 -0.553 1.00 82.75 513 PHE A CA 1
ATOM 4038 C C . PHE A 1 513 ? 39.244 6.810 0.239 1.00 82.75 513 PHE A C 1
ATOM 4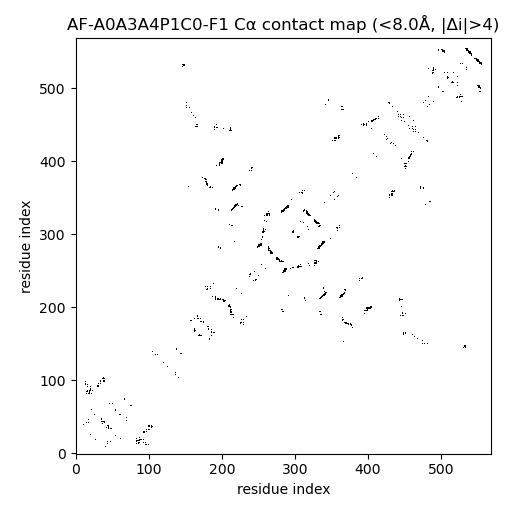040 O O . PHE A 1 513 ? 39.248 6.726 1.470 1.00 82.75 513 PHE A O 1
ATOM 4047 N N . GLY A 1 514 ? 40.183 7.502 -0.414 1.00 81.69 514 GLY A N 1
ATOM 4048 C CA . GLY A 1 514 ? 41.257 8.240 0.266 1.00 81.69 514 GLY A CA 1
ATOM 4049 C C . GLY A 1 514 ? 42.249 7.359 1.032 1.00 81.69 514 GLY A C 1
ATOM 4050 O O . GLY A 1 514 ? 42.929 7.849 1.924 1.00 81.69 514 GLY A O 1
ATOM 4051 N N . GLY A 1 515 ? 42.291 6.052 0.758 1.00 76.69 515 GLY A N 1
ATOM 4052 C CA . GLY A 1 515 ? 43.088 5.066 1.497 1.00 76.69 515 GLY A CA 1
ATOM 4053 C C . GLY A 1 515 ? 42.502 4.648 2.851 1.00 76.69 515 GLY A C 1
ATOM 4054 O O . GLY A 1 515 ? 43.096 3.825 3.537 1.00 76.69 515 GLY A O 1
ATOM 4055 N N . ASN A 1 516 ? 41.333 5.169 3.234 1.00 71.31 516 ASN A N 1
ATOM 4056 C CA . ASN A 1 516 ? 40.767 4.985 4.576 1.00 71.31 516 ASN A CA 1
ATOM 4057 C C . ASN A 1 516 ? 39.891 3.734 4.722 1.00 71.31 516 ASN A C 1
ATOM 4059 O O . ASN A 1 516 ? 39.305 3.517 5.782 1.00 71.31 516 ASN A O 1
ATOM 4063 N N . LYS A 1 517 ? 39.739 2.938 3.658 1.00 75.25 517 LYS A N 1
ATOM 4064 C CA . LYS A 1 517 ? 38.822 1.797 3.632 1.00 75.25 517 LYS A CA 1
ATOM 4065 C C . LYS A 1 517 ? 39.573 0.486 3.449 1.00 75.25 517 LYS A C 1
ATOM 4067 O O . LYS A 1 517 ? 40.481 0.403 2.628 1.00 75.25 517 LYS A O 1
ATOM 4072 N N . ASN A 1 518 ? 39.211 -0.519 4.244 1.00 75.44 518 ASN A N 1
ATOM 4073 C CA . ASN A 1 518 ? 39.921 -1.795 4.280 1.00 75.44 518 ASN A CA 1
ATOM 4074 C C . ASN A 1 518 ? 39.748 -2.560 2.954 1.00 75.44 518 ASN A C 1
ATOM 4076 O O . ASN A 1 518 ? 38.659 -2.596 2.380 1.00 75.44 518 ASN A O 1
ATOM 4080 N N . TYR A 1 519 ? 40.822 -3.210 2.505 1.00 73.25 519 TYR A N 1
ATOM 4081 C CA . TYR A 1 519 ? 40.868 -4.068 1.323 1.00 73.25 519 TYR A CA 1
ATOM 4082 C C . TYR A 1 519 ? 39.762 -5.132 1.311 1.00 73.25 519 TYR A C 1
ATOM 4084 O O . TYR A 1 519 ? 39.143 -5.359 0.276 1.00 73.25 519 TYR A O 1
ATOM 4092 N N . THR A 1 520 ? 39.458 -5.746 2.459 1.00 68.62 520 THR A N 1
ATOM 4093 C CA . THR A 1 520 ? 38.392 -6.757 2.565 1.00 68.62 520 THR A CA 1
ATOM 4094 C C . THR A 1 520 ? 37.006 -6.187 2.267 1.00 68.62 520 THR A C 1
ATOM 4096 O O . THR A 1 520 ? 36.219 -6.831 1.580 1.00 68.62 520 THR A O 1
ATOM 4099 N N . GLU A 1 521 ? 36.712 -4.966 2.720 1.00 64.19 521 GLU A N 1
ATOM 4100 C CA . GLU A 1 521 ? 35.435 -4.292 2.453 1.00 64.19 521 GLU A CA 1
ATOM 4101 C C . GLU A 1 521 ? 35.308 -3.867 0.988 1.00 64.19 521 GLU A C 1
ATOM 4103 O O . GLU A 1 521 ? 34.233 -3.987 0.398 1.00 64.19 521 GLU A O 1
ATOM 4108 N N . ILE A 1 522 ? 36.402 -3.381 0.394 1.00 77.75 522 ILE A N 1
ATOM 4109 C CA . ILE A 1 522 ? 36.454 -3.025 -1.028 1.00 77.75 522 ILE A CA 1
ATOM 4110 C C . ILE A 1 522 ? 36.250 -4.278 -1.883 1.00 77.75 522 ILE A C 1
ATOM 4112 O O . ILE A 1 522 ? 35.409 -4.264 -2.777 1.00 77.75 522 ILE A O 1
ATOM 4116 N N . ASN A 1 523 ? 36.939 -5.378 -1.573 1.00 77.62 523 ASN A N 1
ATOM 4117 C CA . ASN A 1 523 ? 36.788 -6.633 -2.304 1.00 77.62 523 ASN A CA 1
ATOM 4118 C C . ASN A 1 523 ? 35.401 -7.245 -2.148 1.00 77.62 523 ASN A C 1
ATOM 4120 O O . ASN A 1 523 ? 34.845 -7.708 -3.135 1.00 77.62 523 ASN A O 1
ATOM 4124 N N . HIS A 1 524 ? 34.811 -7.216 -0.953 1.00 67.06 524 HIS A N 1
ATOM 4125 C CA . HIS A 1 524 ? 33.439 -7.687 -0.767 1.00 67.06 524 HIS A CA 1
ATOM 4126 C C . HIS A 1 524 ? 32.448 -6.860 -1.598 1.00 67.06 524 HIS A C 1
ATOM 4128 O O . HIS A 1 524 ? 31.523 -7.402 -2.197 1.00 67.06 524 HIS A O 1
ATOM 4134 N N . ALA A 1 525 ? 32.654 -5.543 -1.686 1.00 72.69 525 ALA A N 1
ATOM 4135 C CA . ALA A 1 525 ? 31.849 -4.679 -2.541 1.00 72.69 525 ALA A CA 1
ATOM 4136 C C . ALA A 1 525 ? 32.071 -4.948 -4.039 1.00 72.69 525 ALA A C 1
ATOM 4138 O O . ALA A 1 525 ? 31.102 -4.964 -4.790 1.00 72.69 525 ALA A O 1
ATOM 4139 N N . ILE A 1 526 ? 33.311 -5.196 -4.471 1.00 79.00 526 ILE A N 1
ATOM 4140 C CA . ILE A 1 526 ? 33.632 -5.578 -5.853 1.00 79.00 526 ILE A CA 1
ATOM 4141 C C . ILE A 1 526 ? 33.003 -6.931 -6.191 1.00 79.00 526 ILE A C 1
ATOM 4143 O O . ILE A 1 526 ? 32.312 -7.037 -7.194 1.00 79.00 526 ILE A O 1
ATOM 4147 N N . GLU A 1 527 ? 33.172 -7.959 -5.362 1.00 71.81 527 GLU A N 1
ATOM 4148 C CA . GLU A 1 527 ? 32.575 -9.272 -5.626 1.00 71.81 527 GLU A CA 1
ATOM 4149 C C . GLU A 1 527 ? 31.041 -9.210 -5.585 1.00 71.81 527 GLU A C 1
ATOM 4151 O O . GLU A 1 527 ? 30.402 -9.815 -6.435 1.00 71.81 527 GLU A O 1
ATOM 4156 N N . SER A 1 528 ? 30.440 -8.395 -4.709 1.00 59.31 528 SER A N 1
ATOM 4157 C CA . SER A 1 528 ? 28.992 -8.127 -4.718 1.00 59.31 528 SER A CA 1
ATOM 4158 C C . SER A 1 528 ? 28.526 -7.443 -6.013 1.00 59.31 528 SER A C 1
ATOM 4160 O O . SER A 1 528 ? 27.557 -7.881 -6.627 1.00 59.31 528 SER A O 1
ATOM 4162 N N . LEU A 1 529 ? 29.231 -6.409 -6.487 1.00 66.75 529 LEU A N 1
ATOM 4163 C CA . LEU A 1 529 ? 28.912 -5.723 -7.748 1.00 66.75 529 LEU A CA 1
ATOM 4164 C C . LEU A 1 529 ? 29.140 -6.607 -8.982 1.00 66.75 529 LEU A C 1
ATOM 4166 O O . LEU A 1 529 ? 28.440 -6.466 -9.984 1.00 66.75 529 LEU A O 1
ATOM 4170 N N . LYS A 1 530 ? 30.143 -7.483 -8.922 1.00 73.06 530 LYS A N 1
ATOM 4171 C CA . LYS A 1 530 ? 30.500 -8.437 -9.974 1.00 73.06 530 LYS A CA 1
ATOM 4172 C C . LYS A 1 530 ? 29.513 -9.602 -10.022 1.00 73.06 530 LYS A C 1
ATOM 4174 O O . LYS A 1 530 ? 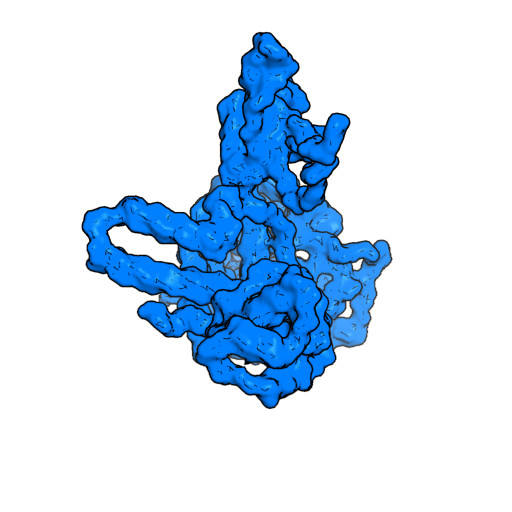29.123 -9.996 -11.112 1.00 73.06 530 LYS A O 1
ATOM 4179 N N . ALA A 1 531 ? 29.063 -10.098 -8.868 1.00 52.50 531 ALA A N 1
ATOM 4180 C CA . ALA A 1 531 ? 27.978 -11.074 -8.763 1.00 52.50 531 ALA A CA 1
ATOM 4181 C C . ALA A 1 531 ? 26.658 -10.499 -9.300 1.00 52.50 531 ALA A C 1
ATOM 4183 O O . ALA A 1 531 ? 25.946 -11.185 -10.020 1.00 52.50 531 ALA A O 1
ATOM 4184 N N . ALA A 1 532 ? 26.398 -9.210 -9.056 1.00 50.53 532 ALA A N 1
ATOM 4185 C CA . ALA A 1 532 ? 25.286 -8.466 -9.657 1.00 50.53 532 ALA A CA 1
ATOM 4186 C C . ALA A 1 532 ? 25.548 -7.998 -11.110 1.00 50.53 532 ALA A C 1
ATOM 4188 O O . ALA A 1 532 ? 24.787 -7.192 -11.655 1.00 50.53 532 ALA A O 1
ATOM 4189 N N . GLY A 1 533 ? 26.674 -8.421 -11.705 1.00 59.19 533 GLY A N 1
ATOM 4190 C CA . GLY A 1 533 ? 27.149 -8.136 -13.066 1.00 59.19 533 GLY A CA 1
ATOM 4191 C C . GLY A 1 533 ? 27.214 -6.661 -13.485 1.00 59.19 533 GLY A C 1
ATOM 4192 O O . GLY A 1 533 ? 27.305 -6.340 -14.670 1.00 59.19 533 GLY A O 1
ATOM 4193 N N . LYS A 1 534 ? 27.227 -5.733 -12.523 1.00 57.81 534 LYS A N 1
ATOM 4194 C CA . LYS A 1 534 ? 27.339 -4.286 -12.768 1.00 57.81 534 LYS A CA 1
ATOM 4195 C C . LYS A 1 534 ? 28.747 -3.848 -13.166 1.00 57.81 534 LYS A C 1
ATOM 4197 O O . LYS A 1 534 ? 28.925 -2.776 -13.751 1.00 57.81 534 LYS A O 1
ATOM 4202 N N . ILE A 1 535 ? 29.736 -4.659 -12.814 1.00 79.06 535 ILE A N 1
ATOM 4203 C CA . ILE A 1 535 ? 31.140 -4.447 -13.137 1.00 79.06 535 ILE A CA 1
ATOM 4204 C C . ILE A 1 535 ? 31.739 -5.737 -13.689 1.00 79.06 535 ILE A C 1
ATOM 4206 O O . ILE A 1 535 ? 31.325 -6.837 -13.322 1.00 79.06 535 ILE A O 1
ATOM 4210 N N . ARG A 1 536 ? 32.775 -5.596 -14.507 1.00 86.75 536 ARG A N 1
ATOM 4211 C CA . ARG A 1 536 ? 33.672 -6.687 -14.884 1.00 86.75 536 ARG A CA 1
ATOM 4212 C C . ARG A 1 536 ? 35.085 -6.370 -14.428 1.00 86.75 536 ARG A C 1
ATOM 4214 O O . ARG A 1 536 ? 35.434 -5.208 -14.228 1.00 86.75 536 ARG A O 1
ATOM 4221 N N . THR A 1 537 ? 35.907 -7.397 -14.262 1.00 85.69 537 THR A N 1
ATOM 4222 C CA . THR A 1 537 ? 37.317 -7.220 -13.920 1.00 85.69 537 THR A CA 1
ATOM 4223 C C . THR A 1 537 ? 38.207 -7.744 -15.035 1.00 85.69 537 THR A C 1
ATOM 4225 O O . THR A 1 537 ? 38.012 -8.842 -15.549 1.00 85.69 537 THR A O 1
ATOM 4228 N N . GLU A 1 538 ? 39.198 -6.950 -15.422 1.00 87.50 538 GLU A N 1
ATOM 4229 C CA . GLU A 1 538 ? 40.176 -7.300 -16.450 1.00 87.50 538 GLU A CA 1
ATOM 4230 C C . GLU A 1 538 ? 41.591 -7.134 -15.897 1.00 87.50 538 GLU A C 1
ATOM 4232 O O . GLU A 1 538 ? 41.874 -6.216 -15.130 1.00 87.50 538 GLU A O 1
ATOM 4237 N N . LYS A 1 539 ? 42.521 -8.004 -16.295 1.00 83.56 539 LYS A N 1
ATOM 4238 C CA . LYS A 1 539 ? 43.938 -7.837 -15.945 1.00 83.56 539 LYS A CA 1
ATOM 4239 C C . LYS A 1 539 ? 44.626 -6.995 -17.015 1.00 83.56 539 LYS A C 1
ATOM 4241 O O . LYS A 1 539 ? 44.849 -7.484 -18.119 1.00 83.56 539 LYS A O 1
ATOM 4246 N N . ARG A 1 540 ? 45.021 -5.760 -16.684 1.00 81.81 540 ARG A N 1
ATOM 4247 C CA . ARG A 1 540 ? 45.765 -4.869 -17.593 1.00 81.81 540 ARG A CA 1
ATOM 4248 C C . ARG A 1 540 ? 47.202 -4.687 -17.105 1.00 81.81 540 ARG A C 1
ATOM 4250 O O . ARG A 1 540 ? 47.456 -4.513 -15.912 1.00 81.81 540 ARG A O 1
ATOM 4257 N N . ARG A 1 541 ? 48.168 -4.741 -18.027 1.00 70.75 541 ARG A N 1
ATOM 4258 C CA . ARG A 1 541 ? 49.557 -4.348 -17.746 1.00 70.75 541 ARG A CA 1
ATOM 4259 C C . ARG A 1 541 ? 49.682 -2.842 -17.929 1.00 70.75 541 ARG A C 1
ATOM 4261 O O . ARG A 1 541 ? 49.318 -2.323 -18.976 1.00 70.75 541 ARG A O 1
ATOM 4268 N N . THR A 1 542 ? 50.188 -2.156 -16.913 1.00 58.62 542 THR A N 1
ATOM 4269 C CA . THR A 1 542 ? 50.398 -0.702 -16.935 1.00 58.62 542 THR A CA 1
ATOM 4270 C C . THR A 1 542 ? 51.746 -0.304 -17.552 1.00 58.62 542 THR A C 1
ATOM 4272 O O . THR A 1 542 ? 51.938 0.863 -17.869 1.00 58.62 542 THR A O 1
ATOM 4275 N N . SER A 1 543 ? 52.670 -1.255 -17.765 1.00 57.59 543 SER A N 1
ATOM 4276 C CA . SER A 1 543 ? 53.926 -1.078 -18.518 1.00 57.59 543 SER A CA 1
ATOM 4277 C C . SER A 1 543 ? 54.550 -2.427 -18.926 1.00 57.59 543 SER A C 1
ATOM 4279 O O . SER A 1 543 ? 54.209 -3.465 -18.353 1.00 57.59 543 SER A O 1
ATOM 4281 N N . GLU A 1 544 ? 55.496 -2.430 -19.881 1.00 54.38 544 GLU A N 1
ATOM 4282 C CA . GLU A 1 544 ? 56.189 -3.641 -20.382 1.00 54.38 544 GLU A CA 1
ATOM 4283 C C . GLU A 1 544 ? 56.951 -4.430 -19.301 1.00 54.38 544 GLU A C 1
ATOM 4285 O O . GLU A 1 544 ? 57.195 -5.624 -19.463 1.00 54.38 544 GLU A O 1
ATOM 4290 N N . ARG A 1 545 ? 57.293 -3.788 -18.175 1.00 55.25 545 ARG A N 1
ATOM 4291 C CA . ARG A 1 545 ? 58.003 -4.404 -17.038 1.00 55.25 545 ARG A CA 1
ATOM 4292 C C . ARG A 1 545 ? 57.168 -4.466 -15.747 1.00 55.25 545 ARG A C 1
ATOM 4294 O O . ARG A 1 545 ? 57.686 -4.875 -14.712 1.00 55.25 545 ARG A O 1
ATOM 4301 N N . GLY A 1 546 ? 55.898 -4.056 -15.785 1.00 58.12 546 GLY A N 1
ATOM 4302 C CA . GLY A 1 546 ? 55.016 -3.974 -14.615 1.00 58.12 546 GLY A CA 1
ATOM 4303 C C . GLY A 1 546 ? 54.179 -5.235 -14.369 1.00 58.12 546 GLY A C 1
ATOM 4304 O O . GLY A 1 546 ? 53.783 -5.939 -15.301 1.00 58.12 546 GLY A O 1
ATOM 4305 N N . ARG A 1 547 ? 53.860 -5.513 -13.096 1.00 65.00 547 ARG A N 1
ATOM 4306 C CA . ARG A 1 547 ? 52.913 -6.577 -12.711 1.00 65.00 547 ARG A CA 1
ATOM 4307 C C . ARG A 1 547 ? 51.508 -6.207 -13.202 1.00 65.00 547 ARG A C 1
ATOM 4309 O O . ARG A 1 547 ? 51.099 -5.056 -13.088 1.00 65.00 547 ARG A O 1
ATOM 4316 N N . ALA A 1 548 ? 50.776 -7.176 -13.751 1.00 71.00 548 ALA A N 1
ATOM 4317 C CA . ALA A 1 548 ? 49.401 -6.951 -14.196 1.00 71.00 548 ALA A CA 1
ATOM 4318 C C . ALA A 1 548 ? 48.507 -6.565 -13.005 1.00 71.00 548 ALA A C 1
ATOM 4320 O O . ALA A 1 548 ? 48.533 -7.250 -11.980 1.00 71.00 548 ALA A O 1
ATOM 4321 N N . ALA A 1 549 ? 47.732 -5.491 -13.154 1.00 78.06 549 ALA A N 1
ATOM 4322 C CA . ALA A 1 549 ? 46.774 -5.019 -12.161 1.00 78.06 549 ALA A CA 1
ATOM 4323 C C . ALA A 1 549 ? 45.350 -5.416 -12.568 1.00 78.06 549 ALA A C 1
ATOM 4325 O O . ALA A 1 549 ? 45.018 -5.414 -13.757 1.00 78.06 549 ALA A O 1
ATOM 4326 N N . THR A 1 550 ? 44.514 -5.747 -11.584 1.00 84.19 550 THR A N 1
ATOM 4327 C CA . THR A 1 550 ? 43.073 -5.923 -11.792 1.00 84.19 550 THR A CA 1
ATOM 4328 C C . THR A 1 550 ? 42.439 -4.547 -11.958 1.00 84.19 550 THR A C 1
ATOM 4330 O O . THR A 1 550 ? 42.496 -3.720 -11.046 1.00 84.19 550 THR A O 1
ATOM 4333 N N . ILE A 1 551 ? 41.869 -4.299 -13.131 1.00 88.94 551 ILE A N 1
ATOM 4334 C CA . ILE A 1 551 ? 41.077 -3.117 -13.453 1.00 88.94 551 ILE A CA 1
ATOM 4335 C C . ILE A 1 551 ? 39.610 -3.502 -13.336 1.00 88.94 551 ILE A C 1
ATOM 4337 O O . ILE A 1 551 ? 39.159 -4.456 -13.969 1.00 88.94 551 ILE A O 1
ATOM 4341 N N . VAL A 1 552 ? 38.881 -2.762 -12.514 1.00 88.62 552 VAL A N 1
ATOM 4342 C CA . VAL A 1 552 ? 37.435 -2.847 -12.392 1.00 88.62 552 VAL A CA 1
ATOM 4343 C C . VAL A 1 552 ? 36.823 -1.902 -13.416 1.00 88.62 552 VAL A C 1
ATOM 4345 O O . VAL A 1 552 ? 37.131 -0.714 -13.435 1.00 88.62 552 VAL A O 1
ATOM 4348 N N . LEU A 1 553 ? 35.971 -2.437 -14.277 1.00 88.75 553 LEU A N 1
ATOM 4349 C CA . LEU A 1 553 ? 35.301 -1.728 -15.360 1.00 88.75 553 LEU A CA 1
ATOM 4350 C C . LEU A 1 553 ? 33.800 -1.786 -15.134 1.00 88.75 553 LEU A C 1
ATOM 4352 O O . LEU A 1 553 ? 33.281 -2.795 -14.659 1.00 88.75 553 LEU A O 1
ATOM 4356 N N . ARG A 1 554 ? 33.090 -0.727 -15.512 1.00 84.44 554 ARG A N 1
ATOM 4357 C CA . ARG A 1 554 ? 31.632 -0.770 -15.577 1.00 84.44 554 ARG A CA 1
ATOM 4358 C C . ARG A 1 554 ? 31.201 -1.690 -16.725 1.00 84.44 554 ARG A C 1
ATOM 4360 O O . ARG A 1 554 ? 31.817 -1.687 -17.786 1.00 84.44 554 ARG A O 1
ATOM 4367 N N . SER A 1 555 ? 30.157 -2.483 -16.514 1.00 77.38 555 SER A N 1
ATOM 4368 C CA . SER A 1 555 ? 29.533 -3.248 -17.597 1.00 77.38 555 SER A CA 1
ATOM 4369 C C . SER A 1 555 ? 28.614 -2.315 -18.398 1.00 77.38 555 SER A C 1
ATOM 4371 O O . SER A 1 555 ? 27.614 -1.828 -17.862 1.00 77.38 555 SER A O 1
ATOM 4373 N N . ASP A 1 556 ? 28.953 -2.025 -19.655 1.00 51.44 556 ASP A N 1
ATOM 4374 C CA . ASP A 1 556 ? 28.132 -1.184 -20.535 1.00 51.44 556 ASP A CA 1
ATOM 4375 C C . ASP A 1 556 ? 26.975 -1.971 -21.171 1.00 51.44 556 ASP A 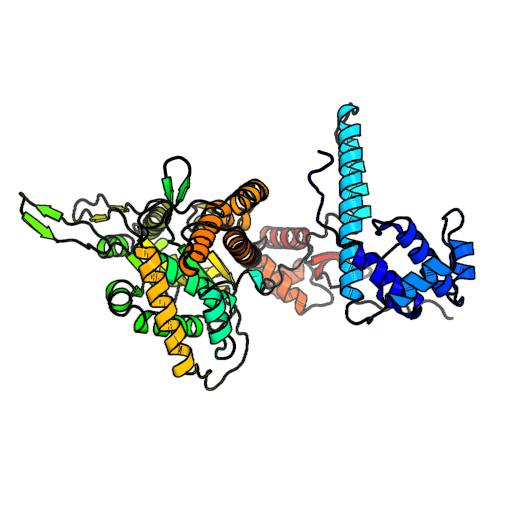C 1
ATOM 4377 O O . ASP A 1 556 ? 27.102 -3.157 -21.481 1.00 51.44 556 ASP A O 1
ATOM 4381 N N . ARG A 1 557 ? 25.841 -1.285 -21.409 1.00 35.69 557 ARG A N 1
ATOM 4382 C CA . ARG A 1 557 ? 24.811 -1.755 -22.354 1.00 35.69 557 ARG A CA 1
ATOM 4383 C C . ARG A 1 557 ? 25.488 -1.966 -23.707 1.00 35.69 557 ARG A C 1
ATOM 4385 O O . ARG A 1 557 ? 26.261 -1.114 -24.128 1.00 35.69 557 ARG A O 1
ATOM 4392 N N . CYS A 1 558 ? 25.148 -3.052 -24.392 1.00 24.55 558 CYS A N 1
ATOM 4393 C CA . CYS A 1 558 ? 25.564 -3.316 -25.765 1.00 24.55 558 CYS A CA 1
ATOM 4394 C C . CYS A 1 558 ? 25.211 -2.119 -26.674 1.00 24.55 558 CYS A C 1
ATOM 4396 O O . CYS A 1 558 ? 24.073 -1.980 -27.117 1.00 24.55 558 CYS A O 1
ATOM 4398 N N . THR A 1 559 ? 26.169 -1.230 -26.931 1.00 26.28 559 THR A N 1
ATOM 4399 C CA . THR A 1 559 ? 26.164 -0.357 -28.103 1.00 26.28 559 THR A CA 1
ATOM 4400 C C . THR A 1 559 ? 26.852 -1.120 -29.224 1.00 26.28 559 THR A C 1
ATOM 4402 O O . THR A 1 559 ? 28.020 -1.495 -29.110 1.00 26.28 559 THR A O 1
ATOM 4405 N N . LYS A 1 560 ? 26.087 -1.402 -30.283 1.00 29.53 560 LYS A N 1
ATOM 4406 C CA . LYS A 1 560 ? 26.597 -1.891 -31.566 1.00 29.53 560 LYS A CA 1
ATOM 4407 C C . LYS A 1 560 ? 27.666 -0.928 -32.112 1.00 29.53 560 LYS A C 1
ATOM 4409 O O . LYS A 1 560 ? 27.581 0.269 -31.869 1.00 29.53 560 LYS A O 1
ATOM 4414 N N . GLU A 1 561 ? 28.583 -1.503 -32.898 1.00 27.25 561 GLU A N 1
ATOM 4415 C CA . GLU A 1 561 ? 29.609 -0.864 -33.749 1.00 27.25 561 GLU A CA 1
ATOM 4416 C C . GLU A 1 561 ? 30.819 -0.286 -32.993 1.00 27.25 561 GLU A C 1
ATOM 4418 O O . GLU A 1 561 ? 30.736 0.679 -32.252 1.00 27.25 561 GLU A O 1
ATOM 4423 N N . THR A 1 562 ? 32.027 -0.836 -33.141 1.00 26.33 562 THR A N 1
ATOM 4424 C CA . THR A 1 562 ? 32.803 -0.689 -34.380 1.00 26.33 562 THR A CA 1
ATOM 4425 C C . THR A 1 562 ? 33.716 -1.899 -34.605 1.00 26.33 562 THR A C 1
ATOM 4427 O O . THR A 1 562 ? 34.580 -2.216 -33.787 1.00 26.33 562 THR A O 1
ATOM 4430 N N . LYS A 1 563 ? 33.548 -2.566 -35.748 1.00 31.59 563 LYS A N 1
ATOM 4431 C CA . LYS A 1 563 ? 34.461 -3.594 -36.261 1.00 31.59 563 LYS A CA 1
ATOM 4432 C C . LYS A 1 563 ? 34.937 -3.173 -37.652 1.00 31.59 563 LYS A C 1
ATOM 4434 O O . LYS A 1 563 ? 34.769 -3.904 -38.609 1.00 31.59 563 LYS A O 1
ATOM 4439 N N . GLU A 1 564 ? 35.532 -1.989 -37.758 1.00 33.81 564 GLU A N 1
ATOM 4440 C CA . GLU A 1 564 ? 36.197 -1.532 -38.983 1.00 33.81 564 GLU A CA 1
ATOM 4441 C C . GLU A 1 564 ? 37.490 -0.797 -38.637 1.00 33.81 564 GLU A C 1
ATOM 4443 O O . GLU A 1 564 ? 37.515 0.413 -38.454 1.00 33.81 564 GLU A O 1
ATOM 4448 N N . THR A 1 565 ? 38.574 -1.557 -38.487 1.00 31.19 565 THR A N 1
ATOM 4449 C CA . THR A 1 565 ? 39.921 -1.214 -38.992 1.00 31.19 565 THR A CA 1
ATOM 4450 C C . THR A 1 565 ? 40.854 -2.380 -38.689 1.00 31.19 565 THR A C 1
ATOM 4452 O O . THR A 1 565 ? 41.673 -2.357 -37.773 1.00 31.19 565 THR A O 1
ATOM 4455 N N . LYS A 1 566 ? 40.697 -3.464 -39.448 1.00 33.34 566 LYS A N 1
ATOM 4456 C CA . LYS A 1 566 ? 41.768 -4.452 -39.613 1.00 33.34 566 LYS A CA 1
ATOM 4457 C C . LYS A 1 566 ? 41.624 -5.229 -40.914 1.00 33.34 566 LYS A C 1
ATOM 4459 O O . LYS A 1 566 ? 41.791 -6.434 -40.935 1.00 33.34 566 LYS A O 1
ATOM 4464 N N . GLU A 1 567 ? 41.337 -4.514 -41.992 1.00 32.34 567 GLU A N 1
ATOM 4465 C CA . GLU A 1 567 ? 41.547 -5.008 -43.348 1.00 32.34 567 GLU A CA 1
ATOM 4466 C C . GLU A 1 567 ? 41.721 -3.806 -44.277 1.00 32.34 567 GLU A C 1
ATOM 4468 O O . GLU A 1 567 ? 40.757 -3.230 -44.755 1.00 32.34 567 GLU A O 1
ATOM 4473 N N . MET A 1 568 ? 42.970 -3.364 -44.429 1.00 28.91 568 MET A N 1
ATOM 4474 C CA . MET A 1 568 ? 43.567 -2.883 -45.679 1.00 28.91 568 MET A CA 1
ATOM 4475 C C . MET A 1 568 ? 44.967 -2.338 -45.376 1.00 28.91 568 MET A C 1
ATOM 4477 O O . MET A 1 568 ? 45.091 -1.350 -44.667 1.00 28.91 568 MET A O 1
ATOM 4481 N N . LYS A 1 569 ? 45.964 -3.035 -45.938 1.00 33.47 569 LYS A N 1
ATOM 4482 C CA . LYS A 1 569 ? 47.298 -2.576 -46.369 1.00 33.47 569 LYS A CA 1
ATOM 4483 C C . LYS A 1 569 ? 48.117 -1.665 -45.454 1.00 33.47 569 LYS A C 1
ATOM 4485 O O . LYS A 1 569 ? 47.774 -0.476 -45.311 1.00 33.47 569 LYS A O 1
#

Mean predicted aligned error: 17.05 Å

Foldseek 3Di:
DPPPPPPPADLVLLLQLLLVCLQPVVCLVVLPPFALLLDPPNLSRLLNNQSNVCVVVVHDRDPVSSVVSSPPDPDDPVNSVVSNVVHDDCPCNNVSSVSSNVSSLSVQLVVLVVVLVVVVVPDPDVPVSVVVSVVSNCVSVVDDPLPLQDDLDQFDQQDLLLLDFLLSVVLVLCVVQFQWRSLLLSVVSQQVLQLLLAQQEFADDDHATAGLHAEAEEEEADLPFCNVVSCVVVLVLCCLLPVVCSVLAEEEDDQALVVLLQSQFPFDDDPRHGPGNGDPPQRHEYEYAEVLNVLVSVPDPPGCSLVSLVCCNGHNWDWDPDPPDTTTGHRHRYHYYYYDYLVSCLVRPDLVCLQVLSLLRYQYAYTGRPDDDPVGGDNDPVVSVVSSVLSNVLSVLSNVRRDYAEADPQLVVVCVVCVCVQCDQDDFSLSSNSNCRSSQLVSQLSSQQSSNSHSYRYNSSSSSSVSSSVNSSSSSCNRGNLCRNLPLLVLQLVVLVVPQVFAFLVCSCCVSVVVPDDSVSNVVSLVSCVSSPQWDWDFDAPDPPGDTTIGIHGDDDDDDDDPDDDDDD

Radius of gyration: 29.43 Å; Cα contacts (8 Å, |Δi|>4): 871; chains: 1; bounding box: 81×70×98 Å

Nearest PDB structures (foldseek):
  4zc0-assembly1_D  TM=8.188E-01  e=1.554E-03  Helicobacter pylori
  4zc0-assembly1_C  TM=8.288E-01  e=2.235E-03  Helicobacter pylori
  3gxv-assembly1_B  TM=7.778E-01  e=4.035E-03  Helicobacter pylori
  4zc0-assembly1_B  TM=3.666E-01  e=1.051E-05  Helicobacter pylori
  4zc0-assembly1_A  TM=3.319E-01  e=1.655E-05  Helicobacter pylori

Secondary structure (DSSP, 8-state):
--STT-----THHHHHHHHHHHH-GGGGTTTTT--TTT-SSHHHHHHHHHHHHHHHTT----HHHHHHHHTTS---HHHHHHHHHT---STTHHHHHHHHHHHHHHHHHHHHHHHHHHHHTT-S-HHHHHHHHHHHHHHHH---TT------PSPPPPPGGGS-HHHHHHHHHHGGG-SS-HHHHHHHHHHHHHHHTTTSSBEEETTEEE-S--EEEEEESSTTSSHHHHHHHHHHHHHHHSHHHHHHHEEE----HHHHHHHTPPPEEETTEEEE---S--EEEEEES-HHHHHHHHTSTT--HHHHHHHHHHT--EEE--SS--EEESS-EEEEEEEEEHHHHHHH--HHHHHTTSGGGEEEEEE------TT-----HHHHHHHHHHHHHHHHHHHH--SB--B-HHHHHHHHHHHHHHT----HHHHHHTTTHHHHHHHHHHHHHHHTT-SSB-HHHHHHHHHHHHHHHHHHHHHHSTTTT-HHHHHHHHHTTS-TT-EEHHHIIIIITTT-S-HHHHHHHHHHHHHTTSEEEEEE-SSTTSPPEEEEEE----------SSS--

pLDDT: mean 82.02, std 16.81, range [24.55, 98.88]

Solvent-accessible surface area (backbone atoms only — not comparable to full-atom values): 30912 Å² total; per-residue (Å²): 132,94,74,84,77,75,70,87,73,68,71,61,39,64,49,52,53,45,6,43,32,66,66,40,61,71,49,51,69,71,47,64,88,67,53,33,79,28,37,85,54,60,69,60,10,39,51,47,39,27,41,45,52,33,43,75,71,72,43,81,74,42,67,68,58,35,44,62,63,44,52,95,54,98,65,55,63,69,61,53,51,54,41,35,68,71,55,86,74,72,92,52,47,67,59,33,47,50,53,41,42,53,49,22,42,52,52,53,52,49,53,49,51,57,56,44,55,65,46,60,80,71,54,95,59,70,71,67,53,53,51,55,52,51,54,52,49,32,69,65,64,74,42,60,94,72,59,75,48,71,68,74,51,79,56,70,79,75,54,74,65,44,48,52,56,54,59,19,52,54,29,68,64,46,37,84,34,43,33,27,27,53,64,50,37,38,54,49,47,49,30,54,51,14,26,74,28,35,79,36,35,29,36,81,53,100,92,46,72,45,44,30,48,37,30,37,36,42,38,13,83,44,91,77,20,22,62,71,59,37,49,50,57,51,52,52,48,44,40,71,46,37,47,68,57,40,70,75,30,51,42,74,65,63,74,47,28,65,62,57,38,64,68,18,12,47,61,41,67,58,99,85,40,76,78,38,80,51,36,86,67,26,39,34,38,36,39,27,83,53,39,52,59,35,45,54,35,44,70,38,89,91,46,48,28,57,58,45,54,48,38,34,66,67,70,8,58,45,76,43,92,48,94,90,68,63,44,46,11,68,67,29,32,43,17,37,44,28,28,43,28,52,67,52,42,60,72,48,62,49,71,70,47,36,70,71,49,54,47,24,59,40,49,39,37,62,29,46,56,72,53,90,50,96,87,56,49,79,76,55,64,75,71,46,50,58,52,33,56,50,48,39,52,22,41,52,52,30,44,69,35,74,44,71,45,48,62,39,73,63,22,44,53,51,45,65,69,46,44,64,67,42,68,51,88,51,75,66,60,34,22,39,37,44,72,41,38,55,64,52,38,54,29,44,9,49,36,44,13,28,48,55,74,35,75,40,25,41,42,69,24,44,48,18,20,49,47,49,43,52,43,30,50,39,20,33,42,52,65,37,29,103,58,58,78,42,66,63,35,53,50,51,57,53,53,30,68,82,30,86,90,32,42,34,63,66,47,44,34,42,76,74,46,70,60,77,57,58,67,68,59,54,49,52,25,48,51,51,35,39,72,46,39,52,31,47,77,45,78,44,64,87,45,102,89,47,76,67,40,56,28,42,27,61,55,73,78,91,71,82,85,86,92,84,88,87,84,79,136

Sequence (569 aa):
MSTALAVKFNPDFERQILSSILYDPSNVERCGALCGADFCNKTLGKIYQAACDIYRDGGIVDDSLIIDRCGDVHINKASLYALRDEYVTDSNLDFWVSQVQDYGRRLAIGKLFESAAKRIEQAENLSDFTTDVIGKLQAISGVNPTDSTEKTAWPEPLPPEAYIGLLGEITKFIEPETEADPAGILAQLLVVFGNAIGRNPYFFVESDFHYANEFLCLVGETSTAGKGTSWGYIRRLFKDALPDYFKNRVEPGLSSGEGLIHKVRDATEVAGEITDPGMADKRLLVTEGEFASLLQAMNRPGNRVSTIIREAWDYGDLGTMTRNNPQRATGAHISIITHITFEELRKTFKETDCLNGFGNRFLWVCVKRQRCLPEGGNVDFSRRQQYIEKLQRAVEFAQGHSAEVPFDIHARELWHAIYPKLTQARAGLSGAMLARSAPHVRRLALIYALSDFSSVVEEKHLQASLEFWEYVEQSVEYIFGDHYGNRTAEKIINALRDSPEGLSETAISRDVFGGNKNYTEINHAIESLKAAGKIRTEKRRTSERGRAATIVLRSDRCTKETKETKEMK